Protein AF-A0A5R8U781-F1 (afdb_monomer)

Solvent-accessible surface area (backbone atoms only — not comparable to full-atom values): 21219 Å² total; per-residue (Å²): 69,71,63,40,79,44,80,33,69,48,58,78,50,66,70,45,52,23,26,48,54,6,36,38,40,26,27,50,57,6,36,41,34,48,33,36,24,29,43,50,6,36,37,39,25,32,50,51,6,38,38,35,45,32,40,25,31,45,53,6,38,42,40,27,31,45,54,5,39,38,32,41,36,36,28,31,47,51,4,36,43,35,33,37,61,49,6,36,39,34,58,28,38,39,37,80,49,19,16,43,34,39,37,23,60,17,38,37,32,30,37,39,96,90,39,72,25,39,22,51,95,29,35,29,33,42,44,69,19,22,64,63,2,28,43,35,28,40,64,78,18,33,38,24,42,31,39,20,30,48,55,4,34,43,36,28,33,60,60,11,35,39,33,57,43,36,38,28,28,51,54,19,40,65,45,36,65,31,32,34,34,61,21,38,40,35,36,44,50,20,56,70,39,62,40,65,28,31,42,33,40,64,10,34,40,38,30,36,23,31,34,35,37,39,26,43,38,37,32,26,76,56,17,37,39,33,28,77,46,10,33,41,34,33,40,48,16,45,34,44,37,38,35,39,22,23,46,72,12,40,43,34,31,28,76,48,7,33,40,35,34,26,40,32,40,50,102,77,34,25,16,30,38,36,29,24,48,76,5,35,39,37,32,54,45,66,24,33,37,20,46,38,37,24,50,57,5,34,44,33,57,44,69,52,76,51,60,102,86,49,84,52,88,48,64,44,44,41,37,24,44,23,37,38,48,29,30,37,41,33,36,42,30,35,69,50,78,62,45,42,24,35,40,38,28,64,30,50,25,40,45,48,36,36,39,42,75,46,61,74,70,57,56,43,96,55,74,69,73,68,35,67,41,38,41,37,58,41,74,71,51,44,76,42,48,56,91,61,48,43,77,38,51,68,40,50,26,35,80,43,78,55,94,57,33,32,24,44,32,46,62,76,92,60,82,84,77,89,76,88,80,87,84,80,93,74,97,72,86,71,80,74,78,82,82,80,57,26,74,67,44,46,50,53,53,54,60,74,63,50,60,70,65,60,67,51,52,58,62,56,68,74,68,126

Radius of gyration: 34.32 Å; Cα contacts (8 Å, |Δi|>4): 1499; chains: 1; bounding box: 73×47×116 Å

Structure (mmCIF, N/CA/C/O backbone):
data_AF-A0A5R8U781-F1
#
_entry.id   AF-A0A5R8U781-F1
#
loop_
_atom_site.group_PDB
_atom_site.id
_atom_site.type_symbol
_atom_site.label_atom_id
_atom_site.label_alt_id
_atom_site.label_comp_id
_atom_site.label_asym_id
_atom_site.label_entity_id
_atom_site.label_seq_id
_atom_site.pdbx_PDB_ins_code
_atom_site.Cartn_x
_atom_site.Cartn_y
_atom_site.Cartn_z
_atom_site.occupancy
_atom_site.B_iso_or_equiv
_atom_site.auth_seq_id
_atom_site.auth_comp_id
_atom_site.auth_asym_id
_atom_site.auth_atom_id
_atom_site.pdbx_PDB_model_num
ATOM 1 N N . ASN A 1 1 ? -14.539 -8.246 42.532 1.00 56.56 1 ASN A N 1
ATOM 2 C CA . ASN A 1 1 ? -14.656 -9.725 42.551 1.00 56.56 1 ASN A CA 1
ATOM 3 C C . ASN A 1 1 ? -13.444 -10.363 41.893 1.00 56.56 1 ASN A C 1
ATOM 5 O O . ASN A 1 1 ? -13.159 -10.010 40.758 1.00 56.56 1 ASN A O 1
ATOM 9 N N . THR A 1 2 ? -12.728 -11.250 42.593 1.00 69.56 2 THR A N 1
ATOM 10 C CA . THR A 1 2 ? -11.681 -12.120 42.020 1.00 69.56 2 THR A CA 1
ATOM 11 C C . THR A 1 2 ? -12.253 -13.526 41.838 1.00 69.56 2 THR A C 1
ATOM 13 O O . THR A 1 2 ? -12.694 -14.118 42.822 1.00 69.56 2 THR A O 1
ATOM 16 N N . GLY A 1 3 ? -12.292 -14.041 40.609 1.00 78.06 3 GLY A N 1
ATOM 17 C CA . GLY A 1 3 ? -12.752 -15.409 40.306 1.00 78.06 3 GLY A CA 1
ATOM 18 C C . GLY A 1 3 ? -14.263 -15.687 40.422 1.00 78.06 3 GLY A C 1
ATOM 19 O O . GLY A 1 3 ? -14.665 -16.844 40.335 1.00 78.06 3 GLY A O 1
ATOM 20 N N . GLY A 1 4 ? -15.101 -14.675 40.671 1.00 91.25 4 GLY A N 1
ATOM 21 C CA . GLY A 1 4 ? -16.555 -14.836 40.828 1.00 91.25 4 GLY A CA 1
ATOM 22 C C . GLY A 1 4 ? -17.338 -14.469 39.567 1.00 91.25 4 GLY A C 1
ATOM 23 O O . GLY A 1 4 ? -16.963 -13.520 38.883 1.00 91.25 4 GLY A O 1
ATOM 24 N N . ILE A 1 5 ? -18.448 -15.168 39.310 1.00 94.75 5 ILE A N 1
ATOM 25 C CA . ILE A 1 5 ? -19.367 -14.907 38.189 1.00 94.75 5 ILE A CA 1
ATOM 26 C C . ILE A 1 5 ? -20.673 -14.304 38.726 1.00 94.75 5 ILE A C 1
ATOM 28 O O . ILE A 1 5 ? -21.284 -14.868 39.636 1.00 94.75 5 ILE A O 1
ATOM 32 N N . GLN A 1 6 ? -21.120 -13.183 38.157 1.00 94.44 6 GLN A N 1
ATOM 33 C CA . GLN A 1 6 ? -22.419 -12.564 38.433 1.00 94.44 6 GLN A CA 1
ATOM 34 C C . GLN A 1 6 ? -23.303 -12.615 37.183 1.00 94.44 6 GLN A C 1
ATOM 36 O O . GLN A 1 6 ? -22.960 -12.012 36.174 1.00 94.44 6 GLN A O 1
ATOM 41 N N . ASN A 1 7 ? -24.460 -13.275 37.264 1.00 95.81 7 ASN A N 1
ATOM 42 C CA . ASN A 1 7 ? -25.448 -13.310 36.180 1.00 95.81 7 ASN A CA 1
ATOM 43 C C . ASN A 1 7 ? -26.639 -12.408 36.527 1.00 95.81 7 ASN A C 1
ATOM 45 O O . ASN A 1 7 ? -27.209 -12.539 37.612 1.00 95.81 7 ASN A O 1
ATOM 49 N N . ILE A 1 8 ? -27.035 -11.524 35.612 1.00 94.38 8 ILE A N 1
ATOM 50 C CA . ILE A 1 8 ? -28.136 -10.570 35.797 1.00 94.38 8 ILE A CA 1
ATOM 51 C C . ILE A 1 8 ? -29.182 -10.849 34.718 1.00 94.38 8 ILE A C 1
ATOM 53 O O . ILE A 1 8 ? -28.987 -10.489 33.563 1.00 94.38 8 ILE A O 1
ATOM 57 N N . SER A 1 9 ? -30.282 -11.506 35.091 1.00 90.94 9 SER A N 1
ATOM 58 C CA . SER A 1 9 ? -31.395 -11.863 34.197 1.00 90.94 9 SER A CA 1
ATOM 59 C C . SER A 1 9 ? -32.688 -11.244 34.727 1.00 90.94 9 SER A C 1
ATOM 61 O O . SER A 1 9 ? -33.380 -11.816 35.565 1.00 90.94 9 SER A O 1
ATOM 63 N N . GLY A 1 10 ? -32.975 -10.019 34.281 1.00 78.62 10 GLY A N 1
ATOM 64 C CA . GLY A 1 10 ? -33.981 -9.165 34.910 1.00 78.62 10 GLY A CA 1
ATOM 65 C C . GLY A 1 10 ? -33.460 -8.509 36.196 1.00 78.62 10 GLY A C 1
ATOM 66 O O . GLY A 1 10 ? -32.849 -9.152 37.047 1.00 78.62 10 GLY A O 1
ATOM 67 N N . GLY A 1 11 ? -33.692 -7.205 36.343 1.00 90.31 11 GLY A N 1
ATOM 68 C CA . GLY A 1 11 ? -33.218 -6.419 37.489 1.00 90.31 11 GLY A CA 1
ATOM 69 C C . GLY A 1 11 ? -31.986 -5.569 37.175 1.00 90.31 11 GLY A C 1
ATOM 70 O O . GLY A 1 11 ? -31.524 -5.524 36.038 1.00 90.31 11 GLY A O 1
ATOM 71 N N . SER A 1 12 ? -31.485 -4.858 38.188 1.00 95.31 12 SER A N 1
ATOM 72 C CA . SER A 1 12 ? -30.410 -3.871 38.041 1.00 95.31 12 SER A CA 1
ATOM 73 C C . SER A 1 12 ? -29.312 -4.082 39.077 1.00 95.31 12 SER A C 1
ATOM 75 O O . SER A 1 12 ? -29.607 -4.336 40.245 1.00 95.31 12 SER A O 1
ATOM 77 N N . VAL A 1 13 ? -28.059 -3.902 38.669 1.00 96.12 13 VAL A N 1
ATOM 78 C CA . VAL A 1 13 ? -26.897 -3.810 39.564 1.00 96.12 13 VAL A CA 1
ATOM 79 C C . VAL A 1 13 ? -26.151 -2.501 39.325 1.00 96.12 13 VAL A C 1
ATOM 81 O O . VAL A 1 13 ? -26.152 -1.981 38.209 1.00 96.12 13 VAL A O 1
ATOM 84 N N . THR A 1 14 ? -25.513 -1.964 40.363 1.00 96.75 14 THR A N 1
ATOM 85 C CA . THR A 1 14 ? -24.683 -0.756 40.264 1.00 96.75 14 THR A CA 1
ATOM 86 C C . THR A 1 14 ? -23.312 -0.990 40.892 1.00 96.75 14 THR A C 1
ATOM 88 O O . THR A 1 14 ? -23.145 -1.905 41.702 1.00 96.75 14 THR A O 1
ATOM 91 N N . ASP A 1 15 ? -22.326 -0.185 40.492 1.00 95.81 15 ASP A N 1
ATOM 92 C CA . ASP A 1 15 ? -21.020 -0.050 41.157 1.00 95.81 15 ASP A CA 1
ATOM 93 C C . ASP A 1 15 ? -20.240 -1.372 41.267 1.00 95.81 15 ASP A C 1
ATOM 95 O O . ASP A 1 15 ? -19.582 -1.685 42.264 1.00 95.81 15 ASP A O 1
ATOM 99 N N . THR A 1 16 ? -20.328 -2.191 40.217 1.00 96.38 16 THR A N 1
ATOM 100 C CA . THR A 1 16 ? -19.642 -3.484 40.174 1.00 96.38 16 THR A CA 1
ATOM 101 C C . THR A 1 16 ? -18.176 -3.304 39.796 1.00 96.38 16 THR A C 1
ATOM 103 O O . THR A 1 16 ? -17.861 -2.710 38.773 1.00 96.38 16 THR A O 1
ATOM 106 N N . THR A 1 17 ? -17.263 -3.874 40.588 1.00 97.44 17 THR A N 1
ATOM 107 C CA . THR A 1 17 ? -15.830 -3.940 40.251 1.00 97.44 17 THR A CA 1
ATOM 108 C C . THR A 1 17 ? -15.414 -5.368 39.887 1.00 97.44 17 THR A C 1
ATOM 110 O O . THR A 1 17 ? -15.454 -6.283 40.726 1.00 97.44 17 THR A O 1
ATOM 113 N N . LEU A 1 18 ? -14.965 -5.558 38.648 1.00 97.62 18 LEU A N 1
ATOM 114 C CA . LEU A 1 18 ? -14.479 -6.823 38.098 1.00 97.62 18 LEU A CA 1
ATOM 115 C C . LEU A 1 18 ? -12.949 -6.816 38.102 1.00 97.62 18 LEU A C 1
ATOM 117 O O . LEU A 1 18 ? -1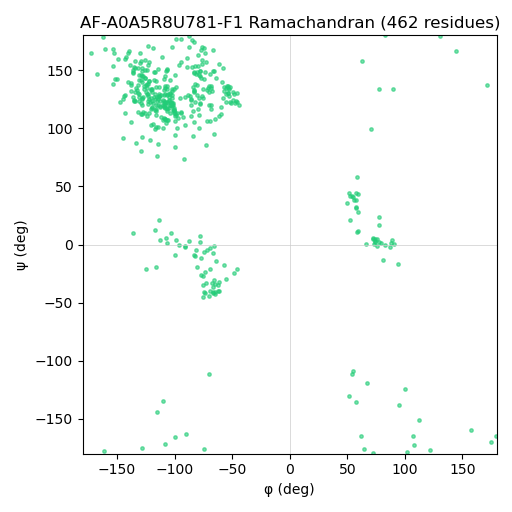2.333 -6.005 37.425 1.00 97.62 18 LEU A O 1
ATOM 121 N N . ASN A 1 19 ? -12.338 -7.701 38.892 1.00 96.38 19 ASN A N 1
ATOM 122 C CA . ASN A 1 19 ? -10.883 -7.894 38.942 1.00 96.38 19 ASN A CA 1
ATOM 123 C C . ASN A 1 19 ? -10.536 -9.236 38.284 1.00 96.38 19 ASN A C 1
ATOM 125 O O . ASN A 1 19 ? -11.423 -9.899 37.757 1.00 96.38 19 ASN A O 1
ATOM 129 N N . ALA A 1 20 ? -9.279 -9.671 38.375 1.00 96.00 20 ALA A N 1
ATOM 130 C CA . ALA A 1 20 ? -8.808 -10.934 37.811 1.00 96.00 20 ALA A CA 1
ATOM 131 C C . ALA A 1 20 ? -9.763 -12.124 38.060 1.00 96.00 20 ALA A C 1
ATOM 133 O O . ALA A 1 20 ? -10.068 -12.481 39.204 1.00 96.00 20 ALA A O 1
ATOM 134 N N . GLY A 1 21 ? -10.247 -12.724 36.969 1.00 93.94 21 GLY A N 1
ATOM 135 C CA . GLY A 1 21 ? -11.190 -13.847 36.955 1.00 93.94 21 GLY A CA 1
ATOM 136 C C . GLY A 1 21 ? -12.634 -13.489 37.326 1.00 93.94 21 GLY A C 1
ATOM 137 O O . GLY A 1 21 ? -13.475 -14.377 37.415 1.00 93.94 21 GLY A O 1
ATOM 138 N N . GLY A 1 22 ? -12.927 -12.222 37.614 1.00 97.56 22 GLY A N 1
ATOM 139 C CA . GLY A 1 22 ? -14.279 -11.735 37.845 1.00 97.56 22 GLY A CA 1
ATOM 140 C C . GLY A 1 22 ? -15.032 -11.580 36.528 1.00 97.56 22 GLY A C 1
ATOM 141 O O . GLY A 1 22 ? -14.557 -10.892 35.627 1.00 97.56 22 GLY A O 1
ATOM 142 N N . GLU A 1 23 ? -16.219 -12.170 36.443 1.00 97.94 23 GLU A N 1
ATOM 143 C CA . GLU A 1 23 ? -17.084 -12.116 35.265 1.00 97.94 23 GLU A CA 1
ATOM 144 C C . GLU A 1 23 ? -18.466 -11.558 35.628 1.00 97.94 23 GLU A C 1
ATOM 146 O O . GLU A 1 23 ? -19.043 -11.926 36.654 1.00 97.94 23 GLU A O 1
ATOM 151 N N . GLN A 1 24 ? -19.014 -10.686 34.783 1.00 98.25 24 GLN A N 1
ATOM 152 C CA . GLN A 1 24 ? -20.406 -10.248 34.857 1.00 98.25 24 GLN A CA 1
ATOM 153 C C . GLN A 1 24 ? -21.114 -10.528 33.532 1.00 98.25 24 GLN A C 1
ATOM 155 O O . GLN A 1 24 ? -20.723 -9.985 32.504 1.00 98.25 24 GLN A O 1
ATOM 160 N N . ASN A 1 25 ? -22.176 -11.328 33.580 1.00 98.12 25 ASN A N 1
ATOM 161 C CA . ASN A 1 25 ? -23.052 -11.626 32.453 1.00 98.12 25 ASN A CA 1
ATOM 162 C C . ASN A 1 25 ? -24.353 -10.836 32.610 1.00 98.12 25 ASN A C 1
ATOM 164 O O . ASN A 1 25 ? -25.131 -11.067 33.540 1.00 98.12 25 ASN A O 1
ATOM 168 N N . VAL A 1 26 ? -24.576 -9.885 31.708 1.00 98.44 26 VAL A N 1
ATOM 169 C CA . VAL A 1 26 ? -25.796 -9.078 31.638 1.00 98.44 26 VAL A CA 1
ATOM 170 C C . VAL A 1 26 ? -26.693 -9.697 30.573 1.00 98.44 26 VAL A C 1
ATOM 172 O O . VAL A 1 26 ? -26.464 -9.531 29.376 1.00 98.44 26 VAL A O 1
ATOM 175 N N . GLU A 1 27 ? -27.678 -10.468 31.026 1.00 98.12 27 GLU A N 1
ATOM 176 C CA . GLU A 1 27 ? -28.607 -11.225 30.187 1.00 98.12 27 GLU A CA 1
ATOM 177 C C . GLU A 1 27 ? -29.825 -10.382 29.788 1.00 98.12 27 GLU A C 1
ATOM 179 O O . GLU A 1 27 ? -29.983 -9.235 30.208 1.00 98.12 27 GLU A O 1
ATOM 184 N N . SER A 1 28 ? -30.732 -10.974 29.007 1.00 97.44 28 SER A N 1
ATOM 185 C CA . SER A 1 28 ? -31.991 -10.346 28.596 1.00 97.44 28 SER A CA 1
ATOM 186 C C . SER A 1 28 ? -32.742 -9.701 29.771 1.00 97.44 28 SER A C 1
ATOM 188 O O . SER A 1 28 ? -33.113 -10.369 30.739 1.00 97.44 28 SER A O 1
ATOM 190 N N . GLY A 1 29 ? -33.001 -8.394 29.665 1.00 96.31 29 GLY A N 1
ATOM 191 C CA . GLY A 1 29 ? -33.694 -7.594 30.681 1.00 96.31 29 GLY A CA 1
ATOM 192 C C . GLY A 1 29 ? -32.849 -7.233 31.909 1.00 96.31 29 GLY A C 1
ATOM 193 O O . GLY A 1 29 ? -33.350 -6.558 32.809 1.00 96.31 29 GLY A O 1
ATOM 194 N N . GLY A 1 30 ? -31.595 -7.684 31.976 1.00 98.19 30 GLY A N 1
ATOM 195 C CA . GLY A 1 30 ? -30.630 -7.270 32.986 1.00 98.19 30 GLY A CA 1
ATOM 196 C C . GLY A 1 30 ? -30.052 -5.887 32.693 1.00 98.19 30 GLY A C 1
ATOM 197 O O . GLY A 1 30 ? -29.803 -5.535 31.538 1.00 98.19 30 GLY A O 1
ATOM 198 N N . VAL A 1 31 ? -29.824 -5.113 33.755 1.00 98.38 31 VAL A N 1
ATOM 199 C CA . VAL A 1 31 ? -29.226 -3.775 33.694 1.00 98.38 31 VAL A CA 1
ATOM 200 C C . VAL A 1 31 ? -28.003 -3.699 34.608 1.00 98.38 31 VAL A C 1
ATOM 202 O O . VAL A 1 31 ? -28.079 -4.079 35.777 1.00 98.38 31 VAL A O 1
ATOM 205 N N . ALA A 1 32 ? -26.880 -3.187 34.105 1.00 98.38 32 ALA A N 1
ATOM 206 C CA . ALA A 1 32 ? -25.714 -2.854 34.924 1.00 98.38 32 ALA A CA 1
ATOM 207 C C . ALA A 1 32 ? -25.300 -1.390 34.732 1.00 98.38 32 ALA A C 1
ATOM 209 O O . ALA A 1 32 ? -25.252 -0.895 33.609 1.00 98.38 32 ALA A O 1
ATOM 210 N N . THR A 1 33 ? -24.962 -0.711 35.826 1.00 98.38 33 THR A N 1
ATOM 211 C CA . THR A 1 33 ? -24.537 0.698 35.819 1.00 98.38 33 THR A CA 1
ATOM 212 C C . THR A 1 33 ? -23.230 0.869 36.590 1.00 98.38 33 THR A C 1
ATOM 214 O O . THR A 1 33 ? -23.021 0.184 37.593 1.00 98.38 33 THR A O 1
ATOM 217 N N . SER A 1 34 ? -22.355 1.783 36.163 1.00 98.25 34 SER A N 1
ATOM 218 C CA . SER A 1 34 ? -21.118 2.131 36.888 1.00 98.25 34 SER A CA 1
ATOM 219 C C . SER A 1 34 ? -20.176 0.936 37.086 1.00 98.25 34 SER A C 1
ATOM 221 O O . SER A 1 34 ? -19.664 0.702 38.182 1.00 98.25 34 SER A O 1
ATOM 223 N N . THR A 1 35 ? -19.982 0.119 36.047 1.00 98.56 35 THR A N 1
ATOM 224 C CA . THR A 1 35 ? -19.083 -1.044 36.142 1.00 98.56 35 THR A CA 1
ATOM 225 C C . THR A 1 35 ? -17.633 -0.627 35.910 1.00 98.56 35 THR A C 1
ATOM 227 O O . THR A 1 35 ? -17.329 0.061 34.942 1.00 98.56 35 THR A O 1
ATOM 230 N N . VAL A 1 36 ? -16.717 -1.078 36.766 1.00 98.69 36 VAL A N 1
ATOM 231 C CA . VAL A 1 36 ? -15.267 -0.916 36.592 1.00 98.69 36 VAL A CA 1
ATOM 232 C C . VAL A 1 36 ? -14.651 -2.275 36.286 1.00 98.69 36 VAL A C 1
ATOM 234 O O . VAL A 1 36 ? -14.747 -3.199 37.097 1.00 98.69 36 VAL A O 1
ATOM 237 N N . ILE A 1 37 ? -14.005 -2.398 35.129 1.00 98.69 37 ILE A N 1
ATOM 238 C CA . ILE A 1 37 ? -13.363 -3.630 34.666 1.00 98.69 37 ILE A CA 1
ATOM 239 C C . ILE A 1 37 ? -11.849 -3.450 34.739 1.00 98.69 37 ILE A C 1
ATOM 241 O O . ILE A 1 37 ? -11.268 -2.705 33.959 1.00 98.69 37 ILE A O 1
ATOM 245 N N . ASN A 1 38 ? -11.209 -4.120 35.692 1.00 98.38 38 ASN A N 1
ATOM 246 C CA . ASN A 1 38 ? -9.761 -4.125 35.880 1.00 98.38 38 ASN A CA 1
ATOM 247 C C . ASN A 1 38 ? -9.111 -5.323 35.179 1.00 98.38 38 ASN A C 1
ATOM 249 O O . ASN A 1 38 ? -9.796 -6.194 34.644 1.00 98.38 38 ASN A O 1
ATOM 253 N N . SER A 1 39 ? -7.779 -5.386 35.241 1.00 97.88 39 SER A N 1
ATOM 254 C CA . SER A 1 39 ? -6.976 -6.466 34.664 1.00 97.88 39 SER A CA 1
ATOM 255 C C . SER A 1 39 ? -7.525 -7.863 34.985 1.00 97.88 39 SER A C 1
ATOM 257 O O . SER A 1 39 ? -7.714 -8.226 36.153 1.00 97.88 39 SER A O 1
ATOM 259 N N . GLY A 1 40 ? -7.803 -8.633 33.930 1.00 96.88 40 GLY A N 1
ATOM 260 C CA . GLY A 1 40 ? -8.359 -9.985 33.988 1.00 96.88 40 GLY A CA 1
ATOM 261 C C . GLY A 1 40 ? -9.846 -10.066 34.356 1.00 96.88 40 GLY A C 1
ATOM 262 O O . GLY A 1 40 ? -10.348 -11.172 34.551 1.00 96.88 40 GLY A O 1
ATOM 263 N N . GLY A 1 41 ? -10.536 -8.933 34.498 1.00 98.44 41 GLY A N 1
ATOM 264 C CA . GLY A 1 41 ? -11.987 -8.853 34.651 1.00 98.44 41 GLY A CA 1
ATOM 265 C C . GLY A 1 41 ? -12.702 -8.850 33.299 1.00 98.44 41 GLY A C 1
ATOM 266 O O . GLY A 1 41 ? -12.145 -8.435 32.282 1.00 98.44 41 GLY A O 1
ATOM 267 N N . THR A 1 42 ? -13.948 -9.322 33.268 1.00 98.56 42 THR A N 1
ATOM 268 C CA . THR A 1 42 ? -14.723 -9.444 32.025 1.00 98.56 42 THR A CA 1
ATOM 269 C C . THR A 1 42 ? -16.198 -9.126 32.230 1.00 98.56 42 THR A C 1
ATOM 271 O O . THR A 1 42 ? -16.849 -9.725 33.081 1.00 98.56 42 THR A O 1
ATOM 274 N N . GLN A 1 43 ? -16.756 -8.239 31.409 1.00 98.75 43 GLN A N 1
ATOM 275 C CA . GLN A 1 43 ? -18.201 -8.031 31.319 1.00 98.75 43 GLN A CA 1
ATOM 276 C C . GLN A 1 43 ? -18.712 -8.513 29.960 1.00 98.75 43 GLN A C 1
ATOM 278 O O . GLN A 1 43 ? -18.188 -8.117 28.923 1.00 98.75 43 GLN A O 1
ATOM 283 N N . LYS A 1 44 ? -19.741 -9.355 29.968 1.00 98.75 44 LYS A N 1
ATOM 284 C CA . LYS A 1 44 ? -20.432 -9.870 28.785 1.00 98.75 44 LYS A CA 1
ATOM 285 C C . LYS A 1 44 ? -21.844 -9.308 28.755 1.00 98.75 44 LYS A C 1
ATOM 287 O O . LYS A 1 44 ? -22.601 -9.480 29.710 1.00 98.75 44 LYS A O 1
ATOM 292 N N . VAL A 1 45 ? -22.198 -8.642 27.665 1.00 98.75 45 VAL A N 1
ATOM 293 C CA . VAL A 1 45 ? -23.523 -8.059 27.451 1.00 98.75 45 VAL A CA 1
ATOM 294 C C . VAL A 1 45 ? -24.214 -8.869 26.368 1.00 98.75 45 VAL A C 1
ATOM 296 O O . VAL A 1 45 ? -23.913 -8.733 25.183 1.00 98.75 45 VAL A O 1
ATOM 299 N N . ASN A 1 46 ? -25.091 -9.770 26.801 1.00 98.50 46 ASN A N 1
ATOM 300 C CA . ASN A 1 46 ? -25.795 -10.703 25.932 1.00 98.50 46 ASN A CA 1
ATOM 301 C C . ASN A 1 46 ? -27.035 -10.045 25.308 1.00 98.50 46 ASN A C 1
ATOM 303 O O . ASN A 1 46 ? -27.409 -8.917 25.637 1.00 98.50 46 ASN A O 1
ATOM 307 N N . SER A 1 47 ? -27.694 -10.773 24.405 1.00 98.19 47 SER A N 1
ATOM 308 C CA . SER A 1 47 ? -28.906 -10.313 23.721 1.00 98.19 47 SER A CA 1
ATOM 309 C C . SER A 1 47 ? -29.964 -9.805 24.707 1.00 98.19 47 SER A C 1
ATOM 311 O O . SER A 1 47 ? -30.439 -10.550 25.564 1.00 98.19 47 SER A O 1
ATOM 313 N N . GLY A 1 48 ? -30.368 -8.542 24.551 1.00 97.38 48 GLY A N 1
ATOM 314 C CA . GLY A 1 48 ? -31.361 -7.882 25.402 1.00 97.38 48 GLY A CA 1
ATOM 315 C C . GLY A 1 48 ? -30.832 -7.375 26.750 1.00 97.38 48 GLY A C 1
ATOM 316 O O . GLY A 1 48 ? -31.624 -6.844 27.531 1.00 97.38 48 GLY A O 1
ATOM 317 N N . GLY A 1 49 ? -29.540 -7.539 27.043 1.00 98.56 49 GLY A N 1
ATOM 318 C CA . GLY A 1 49 ? -28.872 -6.916 28.185 1.00 98.56 49 GLY A CA 1
ATOM 319 C C . GLY A 1 49 ? -28.539 -5.446 27.919 1.00 98.56 49 GLY A C 1
ATOM 320 O O . GLY A 1 49 ? -28.296 -5.051 26.773 1.00 98.56 49 GLY A O 1
ATOM 321 N N . SER A 1 50 ? -28.530 -4.634 28.980 1.00 98.44 50 SER A N 1
ATOM 322 C CA . SER A 1 50 ? -28.235 -3.199 28.908 1.00 98.44 50 SER A CA 1
ATOM 323 C C . SER A 1 50 ? -27.191 -2.792 29.944 1.00 98.44 50 SER A C 1
ATOM 325 O O . SER A 1 50 ? -27.354 -3.054 31.133 1.00 98.44 50 SER A O 1
ATOM 327 N N . VAL A 1 51 ? -26.144 -2.087 29.523 1.00 98.81 51 VAL A N 1
ATOM 328 C CA . VAL A 1 51 ? -25.114 -1.558 30.429 1.00 98.81 51 VAL A CA 1
ATOM 329 C C . VAL A 1 51 ? -24.900 -0.071 30.193 1.00 98.81 51 VAL A C 1
ATOM 331 O O . VAL A 1 51 ? -24.877 0.374 29.052 1.00 98.81 51 VAL A O 1
ATOM 334 N N . THR A 1 52 ? -24.714 0.708 31.257 1.00 98.75 52 THR A N 1
ATOM 335 C CA . THR A 1 52 ? -24.310 2.116 31.148 1.00 98.75 52 THR A CA 1
ATOM 336 C C . THR A 1 52 ? -23.143 2.455 32.070 1.00 98.75 52 THR A C 1
ATOM 338 O O . THR A 1 52 ? -22.971 1.841 33.122 1.00 98.75 52 THR A O 1
ATOM 341 N N . ASP A 1 53 ? -22.348 3.450 31.674 1.00 98.69 53 ASP A N 1
ATOM 342 C CA . ASP A 1 53 ? -21.278 4.046 32.482 1.00 98.69 53 ASP A CA 1
ATOM 343 C C . ASP A 1 53 ? -20.226 3.004 32.902 1.00 98.69 53 ASP A C 1
ATOM 345 O O . ASP A 1 53 ? -20.002 2.745 34.081 1.00 98.69 53 ASP A O 1
ATOM 349 N N . THR A 1 54 ? -19.608 2.339 31.923 1.00 98.88 54 THR A N 1
ATOM 350 C CA . THR A 1 54 ? -18.540 1.359 32.188 1.00 98.88 54 THR A CA 1
ATOM 351 C C . THR A 1 54 ? -17.164 1.975 31.986 1.00 98.88 54 THR A C 1
ATOM 353 O O . THR A 1 54 ? -16.928 2.609 30.963 1.00 98.88 54 THR A O 1
ATOM 356 N N . THR A 1 55 ? -16.233 1.725 32.906 1.00 98.88 55 THR A N 1
ATOM 357 C CA . THR A 1 55 ? -14.809 2.052 32.748 1.00 98.88 55 THR A CA 1
ATOM 358 C C . THR A 1 55 ? -14.008 0.771 32.560 1.00 98.88 55 THR A C 1
ATOM 360 O O . THR A 1 55 ? -14.021 -0.104 33.429 1.00 98.88 55 THR A O 1
ATOM 363 N N . ILE A 1 56 ? -13.295 0.667 31.440 1.00 98.88 56 ILE A N 1
ATOM 364 C CA . ILE A 1 56 ? -12.446 -0.476 31.100 1.00 98.88 56 ILE A CA 1
ATOM 365 C C . ILE A 1 56 ? -10.987 -0.064 31.280 1.00 98.88 56 ILE A C 1
ATOM 367 O O . ILE A 1 56 ? -10.457 0.710 30.485 1.00 98.88 56 ILE A O 1
ATOM 371 N N . ASN A 1 57 ? -10.362 -0.581 32.335 1.00 98.69 57 ASN A N 1
ATOM 372 C CA . ASN A 1 57 ? -8.960 -0.346 32.655 1.00 98.69 57 ASN A CA 1
ATOM 373 C C . ASN A 1 57 ? -8.045 -1.357 31.951 1.00 98.69 57 ASN A C 1
ATOM 375 O O . ASN A 1 57 ? -8.504 -2.367 31.414 1.00 98.69 57 ASN A O 1
ATOM 379 N N . SER A 1 58 ? -6.735 -1.109 32.016 1.00 98.31 58 SER A N 1
ATOM 380 C CA . SER A 1 58 ? -5.701 -1.970 31.432 1.00 98.31 58 SER A CA 1
ATOM 381 C C . SER A 1 58 ? -5.903 -3.460 31.751 1.00 98.31 58 SER A C 1
ATOM 383 O O . SER A 1 58 ? -5.989 -3.866 32.917 1.00 98.31 58 SER A O 1
ATOM 385 N N . GLY A 1 59 ? -5.994 -4.278 30.698 1.00 97.75 59 GLY A N 1
ATOM 386 C CA . GLY A 1 59 ? -6.211 -5.725 30.760 1.00 97.75 59 GLY A CA 1
ATOM 387 C C . GLY A 1 59 ? -7.643 -6.165 31.094 1.00 97.75 59 GLY A C 1
ATOM 388 O O . GLY A 1 59 ? -7.861 -7.357 31.315 1.00 97.75 59 GLY A O 1
ATOM 389 N N . GLY A 1 60 ? -8.597 -5.239 31.199 1.00 98.62 60 GLY A N 1
ATOM 390 C CA . GLY A 1 60 ? -10.027 -5.525 31.321 1.00 98.62 60 GLY A CA 1
ATOM 391 C C . GLY A 1 60 ? -10.712 -5.624 29.954 1.00 98.62 60 GLY A C 1
ATOM 392 O O . GLY A 1 60 ? -10.271 -5.002 28.987 1.00 98.62 60 GLY A O 1
ATOM 393 N N . GLY A 1 61 ? -11.807 -6.388 29.880 1.00 98.62 61 GLY A N 1
ATOM 394 C CA . GLY A 1 61 ? -12.581 -6.560 28.645 1.00 98.62 61 GLY A CA 1
ATOM 395 C C . GLY A 1 61 ? -14.093 -6.402 28.824 1.00 98.62 61 GLY A C 1
ATOM 396 O O . GLY A 1 61 ? -14.681 -7.015 29.719 1.00 98.62 61 GLY A O 1
ATOM 397 N N . GLN A 1 62 ? -14.728 -5.626 27.943 1.00 98.88 62 GLN A N 1
ATOM 398 C CA . GLN A 1 62 ? -16.183 -5.612 27.742 1.00 98.88 62 GLN A CA 1
ATOM 399 C C . GLN A 1 62 ? -16.505 -6.247 26.384 1.00 98.88 62 GLN A C 1
ATOM 401 O O . GLN A 1 62 ? -15.950 -5.835 25.369 1.00 98.88 62 GLN A O 1
ATOM 406 N N . TYR A 1 63 ? -17.412 -7.221 26.365 1.00 98.81 63 TYR A N 1
ATOM 407 C CA . TYR A 1 63 ? -17.840 -7.947 25.169 1.00 98.81 63 TYR A CA 1
ATOM 408 C C . TYR A 1 63 ? -19.335 -7.736 24.959 1.00 98.81 63 TYR A C 1
ATOM 410 O O . TYR A 1 63 ? -20.146 -8.123 25.805 1.00 98.81 63 TYR A O 1
ATOM 418 N N . VAL A 1 64 ? -19.698 -7.114 23.844 1.00 98.88 64 VAL A N 1
ATOM 419 C CA . VAL A 1 64 ? -21.079 -6.798 23.481 1.00 98.88 64 VAL A CA 1
ATOM 420 C C . VAL A 1 64 ? -21.499 -7.713 22.344 1.00 98.88 64 VAL A C 1
ATOM 422 O O . VAL A 1 64 ? -21.045 -7.563 21.210 1.00 98.88 64 VAL A O 1
ATOM 425 N N . TYR A 1 65 ? -22.361 -8.673 22.660 1.00 98.62 65 TYR A N 1
ATOM 426 C CA . TYR A 1 65 ? -22.862 -9.643 21.694 1.00 98.62 65 TYR A CA 1
ATOM 427 C C . TYR A 1 65 ? -24.061 -9.091 20.918 1.00 98.62 65 TYR A C 1
ATOM 429 O O . TYR A 1 65 ? -24.567 -8.000 21.194 1.00 98.62 65 TYR A O 1
ATOM 437 N N . VAL A 1 66 ? -24.542 -9.871 19.947 1.00 98.38 66 VAL A N 1
ATOM 438 C CA . VAL A 1 66 ? -25.725 -9.544 19.142 1.00 98.38 66 VAL A CA 1
ATOM 439 C C . VAL A 1 66 ? -26.906 -9.108 20.019 1.00 98.38 66 VAL A C 1
ATOM 441 O O . VAL A 1 66 ? -27.267 -9.788 20.981 1.00 98.38 66 VAL A O 1
ATOM 444 N N . ASN A 1 67 ? -27.511 -7.964 19.688 1.00 98.06 67 ASN A N 1
ATOM 445 C CA . ASN A 1 67 ? -28.598 -7.316 20.432 1.00 98.06 67 ASN A CA 1
ATOM 446 C C . ASN A 1 67 ? -28.277 -6.940 21.897 1.00 98.06 67 ASN A C 1
ATOM 448 O O . ASN A 1 67 ? -29.196 -6.611 22.653 1.00 98.06 67 ASN A O 1
ATOM 452 N N . GLY A 1 68 ? -27.014 -7.003 22.323 1.00 98.62 68 GLY A N 1
ATOM 453 C CA . GLY A 1 68 ? -26.537 -6.394 23.563 1.00 98.62 68 GLY A CA 1
ATOM 454 C C . GLY A 1 68 ? -26.344 -4.889 23.380 1.00 98.62 68 GLY A C 1
ATOM 455 O O . GLY A 1 68 ? -25.977 -4.434 22.295 1.00 98.62 68 GLY A O 1
ATOM 456 N N . ASN A 1 69 ? -26.614 -4.108 24.429 1.00 98.62 69 ASN A N 1
ATOM 457 C CA . ASN A 1 69 ? -26.573 -2.647 24.360 1.00 98.62 69 ASN A CA 1
ATOM 458 C C . ASN A 1 69 ? -25.698 -2.074 25.472 1.00 98.62 69 ASN A C 1
ATOM 460 O O . ASN A 1 69 ? -25.942 -2.333 26.651 1.00 98.62 69 ASN A O 1
ATOM 464 N N . VAL A 1 70 ? -24.717 -1.252 25.104 1.00 98.88 70 VAL A N 1
ATOM 465 C CA . VAL A 1 70 ? -23.908 -0.491 26.060 1.00 98.88 70 VAL A CA 1
ATOM 466 C C . VAL A 1 70 ? -23.917 0.999 25.736 1.00 98.88 70 VAL A C 1
ATOM 468 O O . VAL A 1 70 ? -23.921 1.407 24.572 1.00 98.88 70 VAL A O 1
ATOM 471 N N . THR A 1 71 ? -23.920 1.837 26.768 1.00 98.81 71 THR A N 1
ATOM 472 C CA . THR A 1 71 ? -23.823 3.293 26.629 1.00 98.81 71 THR A CA 1
ATOM 473 C C . THR A 1 71 ? -22.766 3.864 27.566 1.00 98.81 71 THR A C 1
ATOM 475 O O . THR A 1 71 ? -22.610 3.383 28.686 1.00 98.81 71 THR A O 1
ATOM 478 N N . LYS A 1 72 ? -22.068 4.925 27.150 1.00 98.81 72 LYS A N 1
ATOM 479 C CA . LYS A 1 72 ? -21.074 5.628 27.987 1.00 98.81 72 LYS A CA 1
ATOM 480 C C . LYS A 1 72 ? -19.946 4.718 28.486 1.00 98.81 72 LYS A C 1
ATOM 482 O O . LYS A 1 72 ? -19.568 4.746 29.658 1.00 98.81 72 LYS A O 1
ATOM 487 N N . THR A 1 73 ? -19.415 3.889 27.596 1.00 98.88 73 THR A N 1
ATOM 488 C CA . THR A 1 73 ? -18.206 3.111 27.882 1.00 98.88 73 THR A CA 1
ATOM 489 C C . THR A 1 73 ? -16.977 4.007 27.731 1.00 98.88 73 THR A C 1
ATOM 491 O O . THR A 1 73 ? -16.778 4.605 26.679 1.00 98.88 73 THR A O 1
ATOM 494 N N . THR A 1 74 ? -16.135 4.078 28.758 1.00 98.88 74 THR A N 1
ATOM 495 C CA . THR A 1 74 ? -14.813 4.714 28.717 1.00 98.88 74 THR A CA 1
ATOM 496 C C . THR A 1 74 ? -13.742 3.633 28.661 1.00 98.88 74 THR A C 1
ATOM 498 O O . THR A 1 74 ? -13.639 2.809 29.569 1.00 98.88 74 THR A O 1
ATOM 501 N N . ILE A 1 75 ? -12.937 3.647 27.604 1.00 98.88 75 ILE A N 1
ATOM 502 C CA . ILE A 1 75 ? -11.821 2.724 27.398 1.00 98.88 75 ILE A CA 1
ATOM 503 C C . ILE A 1 75 ? -10.541 3.484 27.735 1.00 98.88 75 ILE A C 1
ATOM 505 O O . ILE A 1 75 ? -10.288 4.548 27.165 1.00 98.88 75 ILE A O 1
ATOM 509 N N . THR A 1 76 ? -9.761 2.994 28.694 1.00 98.31 76 THR A N 1
ATOM 510 C CA . THR A 1 76 ? -8.443 3.562 29.013 1.00 98.31 76 THR A CA 1
ATOM 511 C C . THR A 1 76 ? -7.334 2.756 28.345 1.00 98.31 76 THR A C 1
ATOM 513 O O . THR A 1 76 ? -7.592 1.706 27.759 1.00 98.31 76 THR A O 1
ATOM 516 N N . ASP A 1 77 ? -6.093 3.208 28.509 1.00 97.75 77 ASP A N 1
ATOM 517 C CA . ASP A 1 77 ? -4.904 2.512 28.022 1.00 97.75 77 ASP A CA 1
ATOM 518 C C . ASP A 1 77 ? -4.881 1.017 28.401 1.00 97.75 77 ASP A C 1
ATOM 520 O O . ASP A 1 77 ? -5.038 0.647 29.573 1.00 97.75 77 ASP A O 1
ATOM 524 N N . GLY A 1 78 ? -4.757 0.160 27.384 1.00 97.31 78 GLY A N 1
ATOM 525 C CA . GLY A 1 78 ? -4.769 -1.300 27.484 1.00 97.31 78 GLY A CA 1
ATOM 526 C C . GLY A 1 78 ? -6.127 -1.944 27.794 1.00 97.31 78 GLY A C 1
ATOM 527 O O . GLY A 1 78 ? -6.175 -3.152 28.037 1.00 97.31 78 GLY A O 1
ATOM 528 N N . GLY A 1 79 ? -7.216 -1.174 27.860 1.00 98.69 79 GLY A N 1
ATOM 529 C CA . GLY A 1 79 ? -8.581 -1.692 27.974 1.00 98.69 79 GLY A CA 1
ATOM 530 C C . GLY A 1 79 ? -9.150 -2.087 26.609 1.00 98.69 79 GLY A C 1
ATOM 531 O O . GLY A 1 79 ? -8.820 -1.470 25.596 1.00 98.69 79 GLY A O 1
ATOM 532 N N . ILE A 1 80 ? -10.023 -3.101 26.577 1.00 98.75 80 ILE A N 1
ATOM 533 C CA . ILE A 1 80 ? -10.609 -3.616 25.330 1.00 98.75 80 ILE A CA 1
ATOM 534 C C . ILE A 1 80 ? -12.137 -3.548 25.374 1.00 98.75 80 ILE A C 1
ATOM 536 O O . ILE A 1 80 ? -12.776 -4.129 26.255 1.00 98.75 80 ILE A O 1
ATOM 540 N N . LEU A 1 81 ? -12.721 -2.896 24.369 1.00 98.88 81 LEU A N 1
ATOM 541 C CA . LEU A 1 81 ? -14.130 -3.036 24.014 1.00 98.88 81 LEU A CA 1
ATOM 542 C C . LEU A 1 81 ? -14.252 -3.891 22.750 1.00 98.88 81 LEU A C 1
ATOM 544 O O . LEU A 1 81 ? -13.804 -3.483 21.681 1.00 98.88 81 LEU A O 1
ATOM 548 N N . GLN A 1 82 ? -14.912 -5.040 22.853 1.00 98.88 82 GLN A N 1
ATOM 549 C CA . GLN A 1 82 ? -15.303 -5.841 21.699 1.00 98.88 82 GLN A CA 1
ATOM 550 C C . GLN A 1 82 ? -16.805 -5.701 21.441 1.00 98.88 82 GLN A C 1
ATOM 552 O O . GLN A 1 82 ? -17.616 -5.931 22.338 1.00 98.88 82 GLN A O 1
ATOM 557 N N . VAL A 1 83 ? -17.174 -5.352 20.209 1.00 98.88 83 VAL A N 1
ATOM 558 C CA . VAL A 1 83 ? -18.572 -5.276 19.765 1.00 98.88 83 VAL A CA 1
ATOM 559 C C . VAL A 1 83 ? -18.750 -6.174 18.552 1.00 98.88 83 VAL A C 1
ATOM 561 O O . VAL A 1 83 ? -18.230 -5.886 17.470 1.00 98.88 83 VAL A O 1
ATOM 564 N N . ASP A 1 84 ? -19.489 -7.261 18.743 1.00 98.19 84 ASP A N 1
ATOM 565 C CA . ASP A 1 84 ? -19.764 -8.240 17.700 1.00 98.19 84 ASP A CA 1
ATOM 566 C C . ASP A 1 84 ? -20.831 -7.725 16.718 1.00 98.19 84 ASP A C 1
ATOM 568 O O . ASP A 1 84 ? -21.503 -6.714 16.943 1.00 98.19 84 ASP A O 1
ATOM 572 N N . ALA A 1 85 ? -21.012 -8.441 15.605 1.00 97.69 85 ALA A N 1
ATOM 573 C CA . ALA A 1 85 ? -22.043 -8.111 14.624 1.00 97.69 85 ALA A CA 1
ATOM 574 C C . ALA A 1 85 ? -23.437 -8.041 15.283 1.00 97.69 85 ALA A C 1
ATOM 576 O O . ALA A 1 85 ? -23.852 -8.955 15.999 1.00 97.69 85 ALA A O 1
ATOM 577 N N . GLY A 1 86 ? -24.164 -6.947 15.038 1.00 97.06 86 GLY A N 1
ATOM 578 C CA . GLY A 1 86 ? -25.468 -6.682 15.650 1.00 97.06 86 GLY A CA 1
ATOM 579 C C . GLY A 1 86 ? -25.436 -6.270 17.129 1.00 97.06 86 GLY A C 1
ATOM 580 O O . GLY A 1 86 ? -26.504 -6.078 17.710 1.00 97.06 86 GLY A O 1
ATOM 581 N N . GLY A 1 87 ? -24.263 -6.141 17.754 1.00 98.69 87 GLY A N 1
ATOM 582 C CA . GLY A 1 87 ? -24.106 -5.467 19.046 1.00 98.69 87 GLY A CA 1
ATOM 583 C C . GLY A 1 87 ? -24.170 -3.942 18.900 1.00 98.69 87 GLY A C 1
ATOM 584 O O . GLY A 1 87 ? -23.897 -3.402 17.823 1.00 98.69 87 GLY A O 1
ATOM 585 N N . SER A 1 88 ? -24.539 -3.244 19.979 1.00 98.75 88 SER A N 1
ATOM 586 C CA . SER A 1 88 ? -24.676 -1.783 19.998 1.00 98.75 88 SER A CA 1
ATOM 587 C C . SER A 1 88 ? -23.882 -1.147 21.135 1.00 98.75 88 SER A C 1
ATOM 589 O O . SER A 1 88 ? -24.060 -1.499 22.303 1.00 98.75 88 SER A O 1
ATOM 591 N N . ALA A 1 89 ? -23.040 -0.173 20.800 1.00 98.88 89 ALA A N 1
ATOM 592 C CA . ALA A 1 89 ? -22.302 0.636 21.759 1.00 98.88 89 ALA A CA 1
ATOM 593 C C . ALA A 1 89 ? -22.367 2.120 21.369 1.00 98.88 89 ALA A C 1
ATOM 595 O O . ALA A 1 89 ? -21.994 2.511 20.265 1.00 98.88 89 ALA A O 1
ATOM 596 N N . SER A 1 90 ? -22.847 2.979 22.264 1.00 98.81 90 SER A N 1
ATOM 597 C CA . SER A 1 90 ? -22.971 4.416 21.982 1.00 98.81 90 SER A CA 1
ATOM 598 C C . SER A 1 90 ? -22.362 5.283 23.072 1.00 98.81 90 SER A C 1
ATOM 600 O O . SER A 1 90 ? -22.236 4.868 24.224 1.00 98.81 90 SER A O 1
ATOM 602 N N . GLN A 1 91 ? -21.980 6.506 22.702 1.00 98.75 91 GLN A N 1
ATOM 603 C CA . GLN A 1 91 ? -21.259 7.425 23.588 1.00 98.75 91 GLN A CA 1
ATOM 604 C C . GLN A 1 91 ? -19.964 6.800 24.133 1.00 98.75 91 GLN A C 1
ATOM 606 O O . GLN A 1 91 ? -19.635 6.964 25.305 1.00 98.75 91 GLN A O 1
ATOM 611 N N . VAL A 1 92 ? -19.257 6.037 23.295 1.00 98.94 92 VAL A N 1
ATOM 612 C CA . VAL A 1 92 ? -17.967 5.449 23.663 1.00 98.94 92 VAL A CA 1
ATOM 613 C C . VAL A 1 92 ? -16.906 6.547 23.716 1.00 98.94 92 VAL A C 1
ATOM 615 O O . VAL A 1 92 ? -16.782 7.333 22.782 1.00 98.94 92 VAL A O 1
ATOM 618 N N . THR A 1 93 ? -16.110 6.576 24.776 1.00 98.88 93 THR A N 1
ATOM 619 C CA . THR A 1 93 ? -14.904 7.401 24.870 1.00 98.88 93 THR A CA 1
ATOM 620 C C . THR A 1 93 ? -13.695 6.483 24.767 1.00 98.88 93 THR A C 1
ATOM 622 O O . THR A 1 93 ? -13.377 5.765 25.718 1.00 98.88 93 THR A O 1
ATOM 625 N N . GLN A 1 94 ? -13.031 6.484 23.614 1.00 98.81 94 GLN A N 1
ATOM 626 C CA . GLN A 1 94 ? -11.762 5.791 23.413 1.00 98.81 94 GLN A CA 1
ATOM 627 C C . GLN A 1 94 ? -10.633 6.768 23.742 1.00 98.81 94 GLN A C 1
ATOM 629 O O . GLN A 1 94 ? -10.340 7.661 22.951 1.00 98.81 94 GLN A O 1
ATOM 634 N N . ASN A 1 95 ? -10.026 6.627 24.920 1.00 98.25 95 ASN A N 1
ATOM 635 C CA . ASN A 1 95 ? -8.806 7.372 25.227 1.00 98.25 95 ASN A CA 1
ATOM 636 C C . ASN A 1 95 ? -7.613 6.730 24.509 1.00 98.25 95 ASN A C 1
ATOM 638 O O . ASN A 1 95 ? -7.661 5.534 24.210 1.00 98.25 95 ASN A O 1
ATOM 642 N N . SER A 1 96 ? -6.537 7.498 24.319 1.00 95.31 96 SER A N 1
ATOM 643 C CA . SER A 1 96 ? -5.250 6.975 23.848 1.00 95.31 96 SER A CA 1
ATOM 644 C C . SER A 1 96 ? -4.861 5.696 24.594 1.00 95.31 96 SER A C 1
ATOM 646 O O . SER A 1 96 ? -4.932 5.638 25.827 1.00 95.31 96 SER A O 1
ATOM 648 N N . GLY A 1 97 ? -4.490 4.665 23.842 1.00 94.81 97 GLY A N 1
ATOM 649 C CA . GLY A 1 97 ? -4.157 3.355 24.392 1.00 94.81 97 GLY A CA 1
ATOM 650 C C . GLY A 1 97 ? -5.326 2.362 24.425 1.00 94.81 97 GLY A C 1
ATOM 651 O O . GLY A 1 97 ? -5.116 1.162 24.601 1.00 94.81 97 GLY A O 1
ATOM 652 N N . GLY A 1 98 ? -6.564 2.842 24.291 1.00 98.12 98 GLY A N 1
ATOM 653 C CA . GLY A 1 98 ? -7.769 2.019 24.340 1.00 98.12 98 GLY A CA 1
ATOM 654 C C . GLY A 1 98 ? -8.047 1.312 23.015 1.00 98.12 98 GLY A C 1
ATOM 655 O O . GLY A 1 98 ? -7.979 1.922 21.948 1.00 98.12 98 GLY A O 1
ATOM 656 N N . ALA A 1 99 ? -8.427 0.036 23.080 1.00 98.62 99 ALA A N 1
ATOM 657 C CA . ALA A 1 99 ? -8.679 -0.784 21.900 1.00 98.62 99 ALA A CA 1
ATOM 658 C C . ALA A 1 99 ? -10.176 -1.034 21.671 1.00 98.62 99 ALA A C 1
ATOM 660 O O . ALA A 1 99 ? -10.924 -1.387 22.588 1.00 98.62 99 ALA A O 1
ATOM 661 N N . ILE A 1 100 ? -10.593 -0.915 20.409 1.00 98.81 100 ILE A N 1
ATOM 662 C CA . ILE A 1 100 ? -11.908 -1.345 19.925 1.00 98.81 100 ILE A CA 1
ATOM 663 C C . ILE A 1 100 ? -11.714 -2.503 18.947 1.00 98.81 100 ILE A C 1
ATOM 665 O O . ILE A 1 100 ? -10.958 -2.380 17.986 1.00 98.81 100 ILE A O 1
ATOM 669 N N . VAL A 1 101 ? -12.420 -3.610 19.174 1.00 98.88 101 VAL A N 1
ATOM 670 C CA . VAL A 1 101 ? -12.445 -4.791 18.300 1.00 98.88 101 VAL A CA 1
ATOM 671 C C . VAL A 1 101 ? -13.860 -4.974 17.760 1.00 98.88 101 VAL A C 1
ATOM 673 O O . VAL A 1 101 ? -14.796 -5.211 18.522 1.00 98.88 101 VAL A O 1
ATOM 676 N N . THR A 1 102 ? -14.057 -4.827 16.451 1.00 98.81 102 THR A N 1
ATOM 677 C CA . THR A 1 102 ? -15.400 -4.841 15.858 1.00 98.81 102 THR A CA 1
ATOM 678 C C . THR A 1 102 ? -15.398 -5.121 14.349 1.00 98.81 102 THR A C 1
ATOM 680 O O . THR A 1 102 ? -14.365 -5.370 13.724 1.00 98.81 102 THR A O 1
ATOM 683 N N . ASN A 1 103 ? -16.585 -5.096 13.747 1.00 98.69 103 ASN A N 1
ATOM 684 C CA . ASN A 1 103 ? -16.803 -5.177 12.309 1.00 98.69 103 ASN A CA 1
ATOM 685 C C . ASN A 1 103 ? -17.916 -4.212 11.869 1.00 98.69 103 ASN A C 1
ATOM 687 O O . ASN A 1 103 ? -18.687 -3.711 12.687 1.00 98.69 103 ASN A O 1
ATOM 691 N N . THR A 1 104 ? -18.035 -3.984 10.563 1.00 98.69 104 THR A N 1
ATOM 692 C CA . THR A 1 104 ? -18.992 -3.018 9.999 1.00 98.69 104 THR A CA 1
ATOM 693 C C . THR A 1 104 ? -20.479 -3.410 10.122 1.00 98.69 104 THR A C 1
ATOM 695 O O . THR A 1 104 ? -21.337 -2.610 9.757 1.00 98.69 104 THR A O 1
ATOM 698 N N . SER A 1 105 ? -20.824 -4.590 10.660 1.00 98.31 105 SER A N 1
ATOM 699 C CA . SER A 1 105 ? -22.208 -4.963 11.028 1.00 98.31 105 SER A CA 1
ATOM 700 C C . SER A 1 105 ? -22.596 -4.611 12.472 1.00 98.31 105 SER A C 1
ATOM 702 O O . SER A 1 105 ? -23.732 -4.876 12.872 1.00 98.31 105 SER A O 1
ATOM 704 N N . ALA A 1 106 ? -21.688 -4.061 13.279 1.00 98.62 106 ALA A N 1
ATOM 705 C CA . ALA A 1 106 ? -22.027 -3.497 14.585 1.00 98.62 106 ALA A CA 1
ATOM 706 C C . ALA A 1 106 ? -22.683 -2.108 14.451 1.00 98.62 1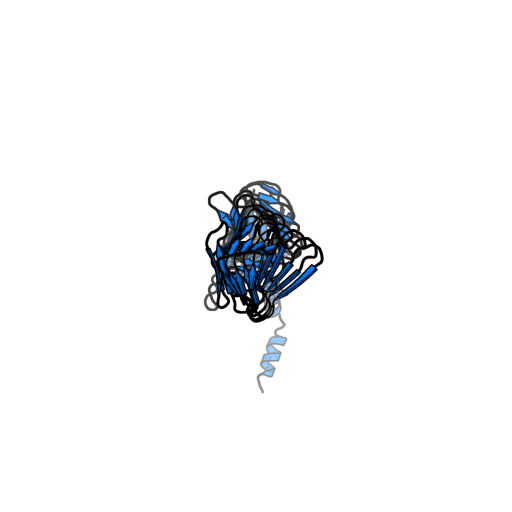06 ALA A C 1
ATOM 708 O O . ALA A 1 106 ? -22.642 -1.481 13.391 1.00 98.62 106 ALA A O 1
ATOM 709 N N . VAL A 1 107 ? -23.266 -1.610 15.545 1.00 98.62 107 VAL A N 1
ATOM 710 C CA . VAL A 1 107 ? -23.662 -0.201 15.681 1.00 98.62 107 VAL A CA 1
ATOM 711 C C . VAL A 1 107 ? -22.786 0.443 16.743 1.00 98.62 107 VAL A C 1
ATOM 713 O O . VAL A 1 107 ? -22.802 0.038 17.904 1.00 98.62 107 VAL A O 1
ATOM 716 N N . LEU A 1 108 ? -22.011 1.447 16.347 1.00 98.56 108 LEU A N 1
ATOM 717 C CA . LEU A 1 108 ? -21.014 2.061 17.212 1.00 98.56 108 LEU A CA 1
ATOM 718 C C . LEU A 1 108 ? -21.028 3.584 17.059 1.00 98.56 108 LEU A C 1
ATOM 720 O O . LEU A 1 108 ? -21.142 4.096 15.949 1.00 98.56 108 LEU A O 1
ATOM 724 N N . SER A 1 109 ? -20.908 4.327 18.157 1.00 98.81 109 SER A N 1
ATOM 725 C CA . SER A 1 109 ? -20.688 5.779 18.114 1.00 98.81 109 SER A CA 1
ATOM 726 C C . SER A 1 109 ? -19.922 6.267 19.335 1.00 98.81 109 SER A C 1
ATOM 728 O O . SER A 1 109 ? -20.147 5.798 20.455 1.00 98.81 109 SER A O 1
ATOM 730 N N . GLY A 1 110 ? -19.036 7.235 19.128 1.00 98.81 110 GLY A N 1
ATOM 731 C CA . GLY A 1 110 ? -18.187 7.731 20.198 1.00 98.81 110 GLY A CA 1
ATOM 732 C C . GLY A 1 110 ? -17.217 8.819 19.769 1.00 98.81 110 GLY A C 1
ATOM 733 O O . GLY A 1 110 ? -17.356 9.419 18.704 1.00 98.81 110 GLY A O 1
ATOM 734 N N . THR A 1 111 ? -16.231 9.062 20.625 1.00 98.81 111 THR A N 1
ATOM 735 C CA . THR A 1 111 ? -15.110 9.969 20.386 1.00 98.81 111 THR A CA 1
ATOM 736 C C . THR A 1 111 ? -13.786 9.281 20.682 1.00 98.81 111 THR A C 1
ATOM 738 O O . THR A 1 111 ? -13.674 8.553 21.669 1.00 98.81 111 THR A O 1
ATOM 741 N N . ASN A 1 112 ? -12.788 9.562 19.853 1.00 98.25 112 ASN A N 1
ATOM 742 C CA . ASN A 1 112 ? -11.382 9.237 20.063 1.00 98.25 112 ASN A CA 1
ATOM 743 C C . ASN A 1 112 ? -10.532 10.509 19.876 1.00 98.25 112 ASN A C 1
ATOM 745 O O . ASN A 1 112 ? -11.068 11.598 19.648 1.00 98.25 112 ASN A O 1
ATOM 749 N N . ASP A 1 113 ? -9.207 10.381 19.926 1.00 96.81 113 ASP A N 1
ATOM 750 C CA . ASP A 1 113 ? -8.280 11.512 19.769 1.00 96.81 113 ASP A CA 1
ATOM 751 C C . ASP A 1 113 ? -8.329 12.182 18.379 1.00 96.81 113 ASP A C 1
ATOM 753 O O . ASP A 1 113 ? -7.814 13.287 18.197 1.00 96.81 113 ASP A O 1
ATOM 757 N N . LYS A 1 114 ? -8.951 11.538 17.384 1.00 95.88 114 LYS A N 1
ATOM 758 C CA . LYS A 1 114 ? -9.198 12.071 16.033 1.00 95.88 114 LYS A CA 1
ATOM 759 C C . LYS A 1 114 ? -10.600 12.670 15.874 1.00 95.88 114 LYS A C 1
ATOM 761 O O . LYS A 1 114 ? -10.929 13.182 14.806 1.00 95.88 114 LYS A O 1
ATOM 766 N N . GLY A 1 115 ? -11.429 12.651 16.916 1.00 98.00 115 GLY A N 1
ATOM 767 C CA . GLY A 1 115 ? -12.772 13.228 16.920 1.00 98.00 115 GLY A CA 1
ATOM 768 C C . GLY A 1 115 ? -13.876 12.178 17.010 1.00 98.00 115 GLY A C 1
ATOM 769 O O . GLY A 1 115 ? -13.715 11.128 17.627 1.00 98.00 115 GLY A O 1
ATOM 770 N N . THR A 1 116 ? -15.046 12.489 16.453 1.00 98.62 116 THR A N 1
ATOM 771 C CA . THR A 1 116 ? -16.207 11.590 16.499 1.00 98.62 116 THR A CA 1
ATOM 772 C C . THR A 1 116 ? -16.041 10.442 15.518 1.00 98.62 116 THR A C 1
ATOM 774 O O . THR A 1 116 ? -15.731 10.698 14.356 1.00 98.62 116 THR A O 1
ATOM 777 N N . PHE A 1 117 ? -16.318 9.217 15.951 1.00 98.81 117 PHE A N 1
ATOM 778 C CA . PHE A 1 117 ? -16.312 8.025 15.105 1.00 98.81 117 PHE A CA 1
ATOM 779 C C . PHE A 1 117 ? -17.669 7.326 15.135 1.00 98.81 117 PHE A C 1
ATOM 781 O O . PHE A 1 117 ? -18.442 7.476 16.091 1.00 98.81 117 PHE A O 1
ATOM 788 N N . SER A 1 118 ? -17.962 6.545 14.097 1.00 98.75 118 SER A N 1
ATOM 789 C CA . SER A 1 118 ? -19.205 5.780 14.026 1.00 98.75 118 SER A CA 1
ATOM 790 C C . SER A 1 118 ? -19.097 4.533 13.163 1.00 98.75 118 SER A C 1
ATOM 792 O O . SER A 1 118 ? -18.347 4.515 12.194 1.00 98.75 118 SER A O 1
ATOM 794 N N . ILE A 1 119 ? -19.932 3.542 13.467 1.00 98.88 119 ILE A N 1
ATOM 795 C CA . ILE A 1 119 ? -20.266 2.429 12.580 1.00 98.88 119 ILE A CA 1
ATOM 796 C C . ILE A 1 119 ? -21.787 2.340 12.511 1.00 98.88 119 ILE A C 1
ATOM 798 O O . ILE A 1 119 ? -22.448 2.176 13.539 1.00 98.88 119 ILE A O 1
ATOM 802 N N . ALA A 1 120 ? -22.346 2.476 11.312 1.00 98.31 120 ALA A N 1
ATOM 803 C CA . ALA A 1 120 ? -23.777 2.344 11.084 1.00 98.31 120 ALA A CA 1
ATOM 804 C C . ALA A 1 120 ? -24.060 1.906 9.646 1.00 98.31 120 ALA A C 1
ATOM 806 O O . ALA A 1 120 ? -23.455 2.403 8.701 1.00 98.31 120 ALA A O 1
ATOM 807 N N . GLY A 1 121 ? -25.013 0.985 9.478 1.00 97.25 121 GLY A N 1
ATOM 808 C CA . GLY A 1 121 ? -25.504 0.594 8.153 1.00 97.25 121 GLY A CA 1
ATOM 809 C C . GLY A 1 121 ? -24.439 0.023 7.211 1.00 97.25 121 GLY A C 1
ATOM 810 O O . GLY A 1 121 ? -24.586 0.174 6.005 1.00 97.25 121 GLY A O 1
ATOM 811 N N . GLY A 1 122 ? -23.379 -0.601 7.737 1.00 98.25 122 GLY A N 1
ATOM 812 C CA . GLY A 1 122 ? -22.283 -1.133 6.924 1.00 98.25 122 GLY A CA 1
ATOM 813 C C . GLY A 1 122 ? -21.152 -0.143 6.630 1.00 98.25 122 GLY A C 1
ATOM 814 O O . GLY A 1 122 ? -20.194 -0.529 5.974 1.00 98.25 122 GLY A O 1
ATOM 815 N N . SER A 1 123 ? -21.208 1.093 7.129 1.00 98.69 123 SER A N 1
ATOM 816 C CA . SER A 1 123 ? -20.134 2.078 6.958 1.00 98.69 123 SER A CA 1
ATOM 817 C C . SER A 1 123 ? -19.480 2.397 8.299 1.00 98.69 123 SER A C 1
ATOM 819 O O . SER A 1 123 ? -20.175 2.674 9.283 1.00 98.69 123 SER A O 1
ATOM 821 N N . ALA A 1 124 ? -18.150 2.332 8.349 1.00 98.88 124 ALA A N 1
ATOM 822 C CA . ALA A 1 124 ? -17.337 2.801 9.468 1.00 98.88 124 ALA A CA 1
ATOM 823 C C . ALA A 1 124 ? -16.658 4.132 9.120 1.00 98.88 124 ALA A C 1
ATOM 825 O O . ALA A 1 124 ? -16.187 4.308 8.005 1.00 98.88 124 ALA A O 1
ATOM 826 N N . SER A 1 125 ? -16.554 5.056 10.072 1.00 98.75 125 SER A N 1
ATOM 827 C CA . SER A 1 125 ? -15.914 6.359 9.863 1.00 98.75 125 SER A CA 1
ATOM 828 C C . SER A 1 125 ? -15.093 6.778 11.078 1.00 98.75 125 SER A C 1
ATOM 830 O O . SER A 1 125 ? -15.528 6.590 12.219 1.00 98.75 125 SER A O 1
ATOM 832 N N . ASN A 1 126 ? -13.921 7.364 10.814 1.00 98.50 126 ASN A N 1
ATOM 833 C CA . ASN A 1 126 ? -13.005 7.961 11.792 1.00 98.50 126 ASN A CA 1
ATOM 834 C C . ASN A 1 126 ? -12.536 6.998 12.896 1.00 98.50 126 ASN A C 1
ATOM 836 O O . ASN A 1 126 ? -12.335 7.380 14.052 1.00 98.50 126 ASN A O 1
ATOM 840 N N . MET A 1 127 ? -12.404 5.717 12.552 1.00 98.62 127 MET A N 1
ATOM 841 C CA . MET A 1 127 ? -11.970 4.690 13.493 1.00 98.62 127 MET A CA 1
ATOM 842 C C . MET A 1 127 ? -10.483 4.864 13.824 1.00 98.62 127 MET A C 1
ATOM 844 O O . MET A 1 127 ? -9.660 5.035 12.925 1.00 98.62 127 MET A O 1
ATOM 848 N N . LEU A 1 128 ? -10.137 4.783 15.111 1.00 98.38 128 LEU A N 1
ATOM 849 C CA . LEU A 1 128 ? -8.759 4.729 15.600 1.00 98.38 128 LEU A CA 1
ATOM 850 C C . LEU A 1 128 ? -8.467 3.306 16.080 1.00 98.38 128 LEU A C 1
ATOM 852 O O . LEU A 1 128 ? -9.081 2.828 17.034 1.00 98.38 128 LEU A O 1
ATOM 856 N N . LEU A 1 129 ? -7.550 2.622 15.404 1.00 98.06 129 LEU A N 1
ATOM 857 C CA . LEU A 1 129 ? -7.174 1.239 15.683 1.00 98.06 129 LEU A CA 1
ATOM 858 C C . LEU A 1 129 ? -5.747 1.226 16.222 1.00 98.06 129 LEU A C 1
ATOM 860 O O . LEU A 1 129 ? -4.803 1.488 15.485 1.00 98.06 129 LEU A O 1
ATOM 864 N N . GLU A 1 130 ? -5.593 0.933 17.506 1.00 95.25 130 GLU A N 1
ATOM 865 C CA . GLU A 1 130 ? -4.307 0.894 18.205 1.00 95.25 130 GLU A CA 1
ATOM 866 C C . GLU A 1 130 ? -4.354 -0.147 19.329 1.00 95.25 130 GLU A C 1
ATOM 868 O O . GLU A 1 130 ? -5.440 -0.537 19.764 1.00 95.25 130 GLU A O 1
ATOM 873 N N . ASN A 1 131 ? -3.189 -0.614 19.787 1.00 94.38 131 ASN A N 1
ATOM 874 C CA . ASN A 1 131 ? -3.047 -1.515 20.941 1.00 94.38 131 ASN A CA 1
ATOM 875 C C . ASN A 1 131 ? -3.899 -2.796 20.845 1.00 94.38 131 ASN A C 1
ATOM 877 O O . ASN A 1 131 ? -4.526 -3.223 21.815 1.00 94.38 131 ASN A O 1
ATOM 881 N N . GLY A 1 132 ? -3.944 -3.411 19.661 1.00 95.56 132 GLY A N 1
ATOM 882 C CA . GLY A 1 132 ? -4.778 -4.585 19.385 1.00 95.56 132 GLY A CA 1
ATOM 883 C C . GLY A 1 132 ? -6.190 -4.255 18.894 1.00 95.56 132 GLY A C 1
ATOM 884 O O . GLY A 1 132 ? -6.986 -5.169 18.680 1.00 95.56 132 GLY A O 1
ATOM 885 N N . GLY A 1 133 ? -6.514 -2.973 18.693 1.00 98.38 133 GLY A N 1
ATOM 886 C CA . GLY A 1 133 ? -7.742 -2.552 18.029 1.00 98.38 133 GLY A CA 1
ATOM 887 C C . GLY A 1 133 ? -7.859 -3.156 16.627 1.00 98.38 133 GLY A C 1
ATOM 888 O O . GLY A 1 133 ? -6.899 -3.167 15.855 1.00 98.38 133 GLY A O 1
ATOM 889 N N . LEU A 1 134 ? -9.047 -3.654 16.296 1.00 98.75 134 LEU A N 1
ATOM 890 C CA . LEU A 1 134 ? -9.335 -4.346 15.045 1.00 98.75 134 LEU A CA 1
ATOM 891 C C . LEU A 1 134 ? -10.666 -3.863 14.477 1.00 98.75 134 LEU A C 1
ATOM 893 O O . LEU A 1 134 ? -11.701 -3.959 15.136 1.00 98.75 134 LEU A O 1
ATOM 897 N N . LEU A 1 135 ? -10.654 -3.436 13.218 1.00 98.88 135 LEU A N 1
ATOM 898 C CA . LEU A 1 135 ? -11.866 -3.272 12.422 1.00 98.88 135 LEU A CA 1
ATOM 899 C C . LEU A 1 135 ? -11.860 -4.289 11.290 1.00 98.88 135 LEU A C 1
ATOM 901 O O . LEU A 1 135 ? -10.921 -4.324 10.501 1.00 98.88 135 LEU A O 1
ATOM 905 N N . THR A 1 136 ? -12.933 -5.070 11.177 1.00 98.75 136 THR A N 1
ATOM 906 C CA . THR A 1 136 ? -13.206 -5.859 9.971 1.00 98.75 136 THR A CA 1
ATOM 907 C C . THR A 1 136 ? -14.244 -5.164 9.090 1.00 98.75 136 THR A C 1
ATOM 909 O O . THR A 1 136 ? -15.407 -5.029 9.475 1.00 98.75 136 THR A O 1
ATOM 912 N N . VAL A 1 137 ? -13.842 -4.764 7.887 1.00 98.69 137 VAL A N 1
ATOM 913 C CA . VAL A 1 137 ? -14.730 -4.268 6.832 1.00 98.69 137 VAL A CA 1
ATOM 914 C C . VAL A 1 137 ? -15.258 -5.469 6.056 1.00 98.69 137 VAL A C 1
ATOM 916 O O . VAL A 1 137 ? -14.501 -6.168 5.384 1.00 98.69 137 VAL A O 1
ATOM 919 N N . LEU A 1 138 ? -16.550 -5.749 6.204 1.00 98.25 138 LEU A N 1
ATOM 920 C CA . LEU A 1 138 ? -17.209 -6.887 5.562 1.00 98.25 138 LEU A CA 1
ATOM 921 C C . LEU A 1 138 ? -17.431 -6.665 4.055 1.00 98.25 138 LEU A C 1
ATOM 923 O O . LEU A 1 138 ? -17.275 -5.564 3.527 1.00 98.25 138 LEU A O 1
ATOM 927 N N . VAL A 1 139 ? -17.821 -7.729 3.356 1.00 97.06 139 VAL A N 1
ATOM 928 C CA . VAL A 1 139 ? -18.203 -7.665 1.938 1.00 97.06 139 VAL A CA 1
ATOM 929 C C . VAL A 1 139 ? -19.349 -6.671 1.701 1.00 97.06 139 VAL A C 1
ATOM 931 O O . VAL A 1 139 ? -20.362 -6.696 2.399 1.00 97.06 139 VAL A O 1
ATOM 934 N N . GLY A 1 140 ? -19.199 -5.801 0.698 1.00 97.12 140 GLY A N 1
ATOM 935 C CA . GLY A 1 140 ? -20.195 -4.788 0.334 1.00 97.12 140 GLY A CA 1
ATOM 936 C C . GLY A 1 140 ? -20.285 -3.604 1.301 1.00 97.12 140 GLY A C 1
ATOM 937 O O . GLY A 1 140 ? -21.145 -2.746 1.116 1.00 97.12 140 GLY A O 1
ATOM 938 N N . HIS A 1 141 ? -19.430 -3.566 2.322 1.00 98.44 141 HIS A N 1
ATOM 939 C CA . HIS A 1 141 ? -19.342 -2.499 3.314 1.00 98.44 141 HIS A CA 1
ATOM 940 C C . HIS A 1 141 ? -18.146 -1.581 3.028 1.00 98.44 141 HIS A C 1
ATOM 942 O O . HIS A 1 141 ? -17.277 -1.898 2.209 1.00 98.44 141 HIS A O 1
ATOM 948 N N . ASP A 1 142 ? -18.080 -0.453 3.731 1.00 98.69 142 ASP A N 1
ATOM 949 C CA . ASP A 1 142 ? -17.000 0.518 3.584 1.00 98.69 142 ASP A CA 1
ATOM 950 C C . ASP A 1 142 ? -16.443 1.016 4.922 1.00 98.69 142 ASP A C 1
ATOM 952 O O . ASP A 1 142 ? -17.083 0.929 5.974 1.00 98.69 142 ASP A O 1
ATOM 956 N N . ALA A 1 143 ? -15.213 1.522 4.874 1.00 98.81 143 ALA A N 1
ATOM 957 C CA . ALA A 1 143 ? -14.610 2.285 5.956 1.00 98.81 143 ALA A CA 1
ATOM 958 C C . ALA A 1 143 ? -13.975 3.566 5.410 1.00 98.81 143 ALA A C 1
ATOM 960 O O . ALA A 1 143 ? -13.299 3.534 4.378 1.00 98.81 143 ALA A O 1
ATOM 961 N N . SER A 1 144 ? -14.163 4.680 6.117 1.00 98.38 144 SER A N 1
ATOM 962 C CA . SER A 1 144 ? -13.529 5.960 5.822 1.00 98.38 144 SER A CA 1
ATOM 963 C C . SER A 1 144 ? -12.734 6.507 6.999 1.00 98.38 144 SER A C 1
ATOM 965 O O . SER A 1 144 ? -12.998 6.196 8.163 1.00 98.38 144 SER A O 1
ATOM 967 N N . ASP A 1 145 ? -11.739 7.334 6.681 1.00 98.12 145 ASP A N 1
ATOM 968 C CA . ASP A 1 145 ? -11.032 8.183 7.652 1.00 98.12 145 ASP A CA 1
ATOM 969 C C . ASP A 1 145 ? -10.387 7.386 8.801 1.00 98.12 145 ASP A C 1
ATOM 971 O O . ASP A 1 145 ? -10.307 7.831 9.941 1.00 98.12 145 ASP A O 1
ATOM 975 N N . THR A 1 146 ? -9.956 6.157 8.513 1.00 98.44 146 THR A N 1
ATOM 976 C CA . THR A 1 146 ? -9.461 5.213 9.519 1.00 98.44 146 THR A CA 1
ATOM 977 C C . THR A 1 146 ? -7.972 5.421 9.776 1.00 98.44 146 THR A C 1
ATOM 979 O O . THR A 1 146 ? -7.159 5.389 8.854 1.00 98.44 146 THR A O 1
ATOM 982 N N . THR A 1 147 ? -7.593 5.582 11.042 1.00 98.00 147 THR A N 1
ATOM 983 C CA . THR A 1 147 ? -6.191 5.595 11.476 1.00 98.00 147 THR A CA 1
ATOM 984 C C . THR A 1 147 ? -5.842 4.256 12.115 1.00 98.00 147 THR A C 1
ATOM 986 O O . THR A 1 147 ? -6.499 3.827 13.061 1.00 98.00 147 THR A O 1
ATOM 989 N N . VAL A 1 148 ? -4.789 3.609 11.624 1.00 97.56 148 VAL A N 1
ATOM 990 C CA . VAL A 1 148 ? -4.249 2.349 12.139 1.00 97.56 148 VAL A CA 1
ATOM 991 C C . VAL A 1 148 ? -2.858 2.622 12.707 1.00 97.56 148 VAL A C 1
ATOM 993 O O . VAL A 1 148 ? -1.900 2.784 11.954 1.00 97.56 148 VAL A O 1
ATOM 996 N N . GLY A 1 149 ? -2.768 2.723 14.030 1.00 95.06 149 GLY A N 1
ATOM 997 C CA . GLY A 1 149 ? -1.524 2.932 14.768 1.00 95.06 149 GLY A CA 1
ATOM 998 C C . GLY A 1 149 ? -0.840 1.623 15.165 1.00 95.06 149 GLY A C 1
ATOM 999 O O . GLY A 1 149 ? -1.158 0.552 14.642 1.00 95.06 149 GLY A O 1
ATOM 1000 N N . SER A 1 150 ? 0.098 1.696 16.118 1.00 92.81 150 SER A N 1
ATOM 1001 C CA . SER A 1 150 ? 0.841 0.517 16.594 1.00 92.81 150 SER A CA 1
ATOM 1002 C C . SER A 1 150 ? -0.091 -0.606 17.040 1.00 92.81 150 SER A C 1
ATOM 1004 O O . SER A 1 150 ? -1.023 -0.390 17.818 1.00 92.81 150 SER A O 1
ATOM 1006 N N . ASP A 1 151 ? 0.182 -1.810 16.531 1.00 93.00 151 ASP A N 1
ATOM 1007 C CA . ASP A 1 151 ? -0.542 -3.049 16.835 1.00 93.00 151 ASP A CA 1
ATOM 1008 C C . ASP A 1 151 ? -2.050 -2.996 16.510 1.00 93.00 151 ASP A C 1
ATOM 1010 O O . ASP A 1 151 ? -2.807 -3.891 16.885 1.00 93.00 151 ASP A O 1
ATOM 1014 N N . GLY A 1 152 ? -2.499 -1.961 15.794 1.00 96.81 152 GLY A N 1
ATOM 1015 C CA . GLY A 1 152 ? -3.830 -1.874 15.215 1.00 96.81 152 GLY A CA 1
ATOM 1016 C C . GLY A 1 152 ? -3.920 -2.663 13.912 1.00 96.81 152 GLY A C 1
ATOM 1017 O O . GLY A 1 152 ? -2.951 -2.767 13.154 1.00 96.81 152 GLY A O 1
ATOM 1018 N N . THR A 1 153 ? -5.100 -3.207 13.627 1.00 97.56 153 THR A N 1
ATOM 1019 C CA . THR A 1 153 ? -5.361 -3.959 12.395 1.00 97.56 153 THR A CA 1
ATOM 1020 C C . THR A 1 153 ? -6.631 -3.476 11.710 1.00 97.56 153 THR A C 1
ATOM 1022 O O . THR A 1 153 ? -7.720 -3.533 12.275 1.00 97.56 153 THR A O 1
ATOM 1025 N N . LEU A 1 154 ? -6.510 -3.071 10.450 1.00 98.44 154 LEU A N 1
ATOM 1026 C CA . LEU A 1 154 ? -7.639 -2.929 9.540 1.00 98.44 154 LEU A CA 1
ATOM 1027 C C . LEU A 1 154 ? -7.704 -4.177 8.657 1.00 98.44 154 LEU A C 1
ATOM 1029 O O . LEU A 1 154 ? -6.823 -4.415 7.836 1.00 98.44 154 LEU A O 1
ATOM 1033 N N . SER A 1 155 ? -8.738 -4.989 8.848 1.00 98.00 155 SER A N 1
ATOM 1034 C CA . SER A 1 155 ? -9.012 -6.179 8.047 1.00 98.00 155 SER A CA 1
ATOM 1035 C C . SER A 1 155 ? -10.106 -5.861 7.036 1.00 98.00 155 SER A C 1
ATOM 1037 O O . SER A 1 155 ? -11.200 -5.455 7.419 1.00 98.00 155 SER A O 1
ATOM 1039 N N . VAL A 1 156 ? -9.839 -6.028 5.747 1.00 98.19 156 VAL A N 1
ATOM 1040 C CA . VAL A 1 156 ? -10.801 -5.760 4.673 1.00 98.19 156 VAL A CA 1
ATOM 1041 C C . VAL A 1 156 ? -11.097 -7.065 3.949 1.00 98.19 156 VAL A C 1
ATOM 1043 O O . VAL A 1 156 ? -10.220 -7.672 3.335 1.00 98.19 156 VAL A O 1
ATOM 1046 N N . GLN A 1 157 ? -12.345 -7.519 4.035 1.00 97.00 157 GLN A N 1
ATOM 1047 C CA . GLN A 1 157 ? -12.799 -8.692 3.296 1.00 97.00 157 GLN A CA 1
ATOM 1048 C C . GLN A 1 157 ? -12.942 -8.371 1.807 1.00 97.00 157 GLN A C 1
ATOM 1050 O O . GLN A 1 157 ? -13.159 -7.223 1.424 1.00 97.00 157 GLN A O 1
ATOM 1055 N N . SER A 1 158 ? -12.877 -9.405 0.963 1.00 95.69 158 SER A N 1
ATOM 1056 C CA . SER A 1 158 ? -13.103 -9.251 -0.475 1.00 95.69 158 SER A CA 1
ATOM 1057 C C . SER A 1 158 ? -14.464 -8.598 -0.745 1.00 95.69 158 SER A C 1
ATOM 1059 O O . SER A 1 158 ? -15.500 -9.085 -0.291 1.00 95.69 158 SER A O 1
ATOM 1061 N N . GLY A 1 159 ? -14.446 -7.471 -1.460 1.00 94.25 159 GLY A N 1
ATOM 1062 C CA . GLY A 1 159 ? -15.621 -6.637 -1.725 1.00 94.25 159 GLY A CA 1
ATOM 1063 C C . GLY A 1 159 ? -15.881 -5.533 -0.692 1.00 94.25 159 GLY A C 1
ATOM 1064 O O . GLY A 1 159 ? -16.864 -4.812 -0.841 1.00 94.25 159 GLY A O 1
ATOM 1065 N N . GLY A 1 160 ? -15.041 -5.395 0.336 1.00 97.44 160 GLY A N 1
ATOM 1066 C CA . GLY A 1 160 ? -14.987 -4.210 1.191 1.00 97.44 160 GLY A CA 1
ATOM 1067 C C . GLY A 1 160 ? -14.229 -3.060 0.516 1.00 97.44 160 GLY A C 1
ATOM 1068 O O . GLY A 1 160 ? -13.310 -3.289 -0.279 1.00 97.44 160 GLY A O 1
ATOM 1069 N N . VAL A 1 161 ? -14.618 -1.822 0.828 1.00 98.50 161 VAL A N 1
ATOM 1070 C CA . VAL A 1 161 ? -14.075 -0.613 0.186 1.00 98.50 161 VAL A CA 1
ATOM 1071 C C . VAL A 1 161 ? -13.497 0.356 1.216 1.00 98.50 161 VAL A C 1
ATOM 1073 O O . VAL A 1 161 ? -14.128 0.663 2.224 1.00 98.50 161 VAL A O 1
ATOM 1076 N N . LEU A 1 162 ? -12.308 0.883 0.940 1.00 98.62 162 LEU A N 1
ATOM 1077 C CA . LEU A 1 162 ? -11.711 1.991 1.680 1.00 98.62 162 LEU A CA 1
ATOM 1078 C C . LEU A 1 162 ? -12.016 3.308 0.965 1.00 98.62 162 LEU A C 1
ATOM 1080 O O . LEU A 1 162 ? -11.750 3.455 -0.230 1.00 98.62 162 LEU A O 1
ATOM 1084 N N . ARG A 1 163 ? -12.582 4.262 1.703 1.00 98.12 163 ARG A N 1
ATOM 1085 C CA . ARG A 1 163 ? -12.946 5.611 1.246 1.00 98.12 163 ARG A CA 1
ATOM 1086 C C . ARG A 1 163 ? -12.253 6.658 2.120 1.00 98.12 163 ARG A C 1
ATOM 1088 O O . ARG A 1 163 ? -11.671 6.330 3.150 1.00 98.12 163 ARG A O 1
ATOM 1095 N N . GLY A 1 164 ? -12.328 7.931 1.735 1.00 97.94 164 GLY A N 1
ATOM 1096 C CA . GLY A 1 164 ? -11.704 9.011 2.512 1.00 97.94 164 GLY A CA 1
ATOM 1097 C C . GLY A 1 164 ? -10.203 8.775 2.684 1.00 97.94 164 GLY A C 1
ATOM 1098 O O . GLY A 1 164 ? -9.539 8.392 1.723 1.00 97.94 164 GLY A O 1
ATOM 1099 N N . THR A 1 165 ? -9.670 8.976 3.888 1.00 98.25 165 THR A N 1
ATOM 1100 C CA . THR A 1 165 ? -8.239 8.752 4.160 1.00 98.25 165 THR A CA 1
ATOM 1101 C C . THR A 1 165 ? -8.019 7.572 5.104 1.00 98.25 165 THR A C 1
ATOM 1103 O O . THR A 1 165 ? -8.435 7.609 6.253 1.00 98.25 165 THR A O 1
ATOM 1106 N N . THR A 1 166 ? -7.317 6.533 4.660 1.00 98.31 166 THR A N 1
ATOM 1107 C CA . THR A 1 166 ? -6.824 5.473 5.552 1.00 98.31 166 THR A CA 1
ATOM 1108 C C . THR A 1 166 ? -5.343 5.695 5.821 1.00 98.31 166 THR A C 1
ATOM 1110 O O . THR A 1 166 ? -4.550 5.669 4.887 1.00 98.31 166 THR A O 1
ATOM 1113 N N . THR A 1 167 ? -4.957 5.879 7.082 1.00 97.50 167 THR A N 1
ATOM 1114 C CA . THR A 1 167 ? -3.562 6.134 7.472 1.00 97.50 167 THR A CA 1
ATOM 1115 C C . THR A 1 167 ? -3.036 5.002 8.336 1.00 97.50 167 THR A C 1
ATOM 1117 O O . THR A 1 167 ? -3.550 4.768 9.425 1.00 97.50 167 THR A O 1
ATOM 1120 N N . LEU A 1 168 ? -1.978 4.339 7.884 1.00 96.81 168 LEU A N 1
ATOM 1121 C CA . LEU A 1 168 ? -1.215 3.363 8.647 1.00 96.81 168 LEU A CA 1
ATOM 1122 C C . LEU A 1 168 ? 0.059 4.018 9.176 1.00 96.81 168 LEU A C 1
ATOM 1124 O O . LEU A 1 168 ? 0.931 4.391 8.389 1.00 96.81 168 LEU A O 1
ATOM 1128 N N . THR A 1 169 ? 0.186 4.122 10.495 1.00 92.69 169 THR A N 1
ATOM 1129 C CA . THR A 1 169 ? 1.391 4.625 11.170 1.00 92.69 169 THR A CA 1
ATOM 1130 C C . THR A 1 169 ? 2.098 3.503 11.920 1.00 92.69 169 THR A C 1
ATOM 1132 O O . THR A 1 169 ? 1.504 2.468 12.220 1.00 92.69 169 THR A O 1
ATOM 1135 N N . ASP A 1 170 ? 3.375 3.701 12.244 1.00 85.62 170 ASP A N 1
ATOM 1136 C CA . ASP A 1 170 ? 4.145 2.816 13.128 1.00 85.62 170 ASP A CA 1
ATOM 1137 C C . ASP A 1 170 ? 4.147 1.342 12.673 1.00 85.62 170 ASP A C 1
ATOM 1139 O O . ASP A 1 170 ? 4.795 1.002 11.686 1.00 85.62 170 ASP A O 1
ATOM 1143 N N . LYS A 1 171 ? 3.444 0.463 13.400 1.00 87.94 171 LYS A N 1
ATOM 1144 C CA . LYS A 1 171 ? 3.257 -0.969 13.100 1.00 87.94 171 LYS A CA 1
ATOM 1145 C C . LYS A 1 171 ? 1.803 -1.313 12.752 1.00 87.94 171 LYS A C 1
ATOM 1147 O O . LYS A 1 171 ? 1.387 -2.462 12.893 1.00 87.94 171 LYS A O 1
ATOM 1152 N N . GLY A 1 172 ? 1.018 -0.320 12.343 1.00 94.25 172 GLY A N 1
ATOM 1153 C CA . GLY A 1 172 ? -0.347 -0.527 11.884 1.00 94.25 172 GLY A CA 1
ATOM 1154 C C . GLY A 1 172 ? -0.380 -1.473 10.692 1.00 94.25 172 GLY A C 1
ATOM 1155 O O . GLY A 1 172 ? 0.482 -1.411 9.811 1.00 94.25 172 GLY A O 1
ATOM 1156 N N . THR A 1 173 ? -1.368 -2.364 10.680 1.00 95.00 173 THR A N 1
ATOM 1157 C CA . THR A 1 173 ? -1.467 -3.434 9.685 1.00 95.00 173 THR A CA 1
ATOM 1158 C C . THR A 1 173 ? -2.757 -3.312 8.880 1.00 95.00 173 THR A C 1
ATOM 1160 O O . THR A 1 173 ? -3.843 -3.195 9.445 1.00 95.00 173 THR A O 1
ATOM 1163 N N . LEU A 1 174 ? -2.640 -3.382 7.553 1.00 96.38 174 LEU A N 1
ATOM 1164 C CA . LEU A 1 174 ? -3.757 -3.595 6.633 1.00 96.38 174 LEU A CA 1
ATOM 1165 C C . LEU A 1 174 ? -3.684 -5.039 6.141 1.00 96.38 174 LEU A C 1
ATOM 1167 O O . LEU A 1 174 ? -2.668 -5.444 5.580 1.00 96.38 174 LEU A O 1
ATOM 1171 N N . VAL A 1 175 ? -4.758 -5.799 6.332 1.00 95.25 175 VAL A N 1
ATOM 1172 C CA . VAL A 1 175 ? -4.876 -7.182 5.857 1.00 95.25 175 VAL A CA 1
ATOM 1173 C C . VAL A 1 175 ? -6.101 -7.299 4.965 1.00 95.25 175 VAL A C 1
ATOM 1175 O O . VAL A 1 175 ? -7.160 -6.770 5.291 1.00 95.25 175 VAL A O 1
ATOM 1178 N N . GLY A 1 176 ? -5.978 -8.021 3.857 1.00 92.94 176 GLY A N 1
ATOM 1179 C CA . GLY A 1 176 ? -7.110 -8.368 3.010 1.00 92.94 176 GLY A CA 1
ATOM 1180 C C . GLY A 1 176 ? -6.663 -9.019 1.710 1.00 92.94 176 GLY A C 1
ATOM 1181 O O . GLY A 1 176 ? -5.716 -8.555 1.080 1.00 92.94 176 GLY A O 1
ATOM 1182 N N . ASP A 1 177 ? -7.367 -10.073 1.295 1.00 89.69 177 ASP A N 1
ATOM 1183 C CA . ASP A 1 177 ? -7.071 -10.764 0.034 1.00 89.69 177 ASP A CA 1
ATOM 1184 C C . ASP A 1 177 ? -7.360 -9.862 -1.175 1.00 89.69 177 ASP A C 1
ATOM 1186 O O . ASP A 1 177 ? -6.597 -9.843 -2.140 1.00 89.69 177 ASP A O 1
ATOM 1190 N N . VAL A 1 178 ? -8.466 -9.108 -1.123 1.00 93.62 178 VAL A N 1
ATOM 1191 C CA . VAL A 1 178 ? -8.874 -8.137 -2.148 1.00 93.62 178 VAL A CA 1
ATOM 1192 C C . VAL A 1 178 ? -9.380 -6.872 -1.466 1.00 93.62 178 VAL A C 1
ATOM 1194 O O . VAL A 1 178 ? -10.490 -6.847 -0.936 1.00 93.62 178 VAL A O 1
ATOM 1197 N N . VAL A 1 179 ? -8.566 -5.824 -1.509 1.00 95.69 179 VAL A N 1
ATOM 1198 C CA . VAL A 1 179 ? -8.841 -4.505 -0.945 1.00 95.69 179 VAL A CA 1
ATOM 1199 C C . VAL A 1 179 ? -9.107 -3.527 -2.082 1.00 95.69 179 VAL A C 1
ATOM 1201 O O . VAL A 1 179 ? -8.255 -3.326 -2.949 1.00 95.69 179 VAL A O 1
ATOM 1204 N N . THR A 1 180 ? -10.283 -2.897 -2.072 1.00 97.81 180 THR A N 1
ATOM 1205 C CA . THR A 1 180 ? -10.595 -1.803 -3.001 1.00 97.81 180 THR A CA 1
ATOM 1206 C C . THR A 1 180 ? -10.362 -0.470 -2.301 1.00 97.81 180 THR A C 1
ATOM 1208 O O . THR A 1 180 ? -11.077 -0.133 -1.364 1.00 97.81 180 THR A O 1
ATOM 1211 N N . ASN A 1 181 ? -9.365 0.289 -2.741 1.00 98.06 181 ASN A N 1
ATOM 1212 C CA . ASN A 1 181 ? -9.080 1.644 -2.288 1.00 98.06 181 ASN A CA 1
ATOM 1213 C C . ASN A 1 181 ? -9.634 2.662 -3.291 1.00 98.06 181 ASN A C 1
ATOM 1215 O O . ASN A 1 181 ? -9.122 2.801 -4.399 1.00 98.06 181 ASN A O 1
ATOM 1219 N N . GLU A 1 182 ? -10.673 3.388 -2.892 1.00 98.31 182 GLU A N 1
ATOM 1220 C CA . GLU A 1 182 ? -11.250 4.504 -3.657 1.00 98.31 182 GLU A CA 1
ATOM 1221 C C . GLU A 1 182 ? -10.901 5.869 -3.037 1.00 98.31 182 GLU A C 1
ATOM 1223 O O . GLU A 1 182 ? -11.356 6.904 -3.522 1.00 98.31 182 GLU A O 1
ATOM 1228 N N . GLY A 1 183 ? -10.123 5.876 -1.951 1.00 98.00 183 GLY A N 1
ATOM 1229 C CA . GLY A 1 183 ? -9.691 7.068 -1.228 1.00 98.00 183 GLY A CA 1
ATOM 1230 C C . GLY A 1 183 ? -8.179 7.284 -1.289 1.00 98.00 183 GLY A C 1
ATOM 1231 O O . GLY A 1 183 ? -7.530 6.997 -2.291 1.00 98.00 183 GLY A O 1
ATOM 1232 N N . ASN A 1 184 ? -7.608 7.792 -0.200 1.00 98.25 184 ASN A N 1
ATOM 1233 C CA . ASN A 1 184 ? -6.169 7.946 -0.030 1.00 98.25 184 ASN A CA 1
ATOM 1234 C C . ASN A 1 184 ? -5.666 6.940 1.000 1.00 98.25 184 ASN A C 1
ATOM 1236 O O . ASN A 1 184 ? -6.058 6.998 2.167 1.00 98.25 184 ASN A O 1
ATOM 1240 N N . LEU A 1 185 ? -4.778 6.047 0.581 1.00 98.00 185 LEU A N 1
ATOM 1241 C CA . LEU A 1 185 ? -4.115 5.100 1.463 1.00 98.00 185 LEU A CA 1
ATOM 1242 C C . LEU A 1 185 ? -2.711 5.616 1.789 1.00 98.00 185 LEU A C 1
ATOM 1244 O O . LEU A 1 185 ? -1.856 5.686 0.910 1.00 98.00 185 LEU A O 1
ATOM 1248 N N . TYR A 1 186 ? -2.475 5.974 3.048 1.00 97.06 186 TYR A N 1
ATOM 1249 C CA . TYR A 1 186 ? -1.207 6.501 3.542 1.00 97.06 186 TYR A CA 1
ATOM 1250 C C . TYR A 1 186 ? -0.462 5.469 4.385 1.00 97.06 186 TYR A C 1
ATOM 1252 O O . TYR A 1 186 ? -0.997 4.963 5.367 1.00 97.06 186 TYR A O 1
ATOM 1260 N N . PHE A 1 187 ? 0.805 5.229 4.062 1.00 96.62 187 PHE A N 1
ATOM 1261 C CA . PHE A 1 187 ? 1.770 4.562 4.933 1.00 96.62 187 PHE A CA 1
ATOM 1262 C C . PHE A 1 187 ? 2.746 5.614 5.460 1.00 96.62 187 PHE A C 1
ATOM 1264 O O . PHE A 1 187 ? 3.586 6.109 4.713 1.00 96.62 187 PHE A O 1
ATOM 1271 N N . LEU A 1 188 ? 2.631 5.973 6.739 1.00 95.19 188 LEU A N 1
ATOM 1272 C CA . LEU A 1 188 ? 3.410 7.041 7.368 1.00 95.19 188 LEU A CA 1
ATOM 1273 C C . LEU A 1 188 ? 4.425 6.456 8.352 1.00 95.19 188 LEU A C 1
ATOM 1275 O O . LEU A 1 188 ? 4.060 5.960 9.418 1.00 95.19 188 LEU A O 1
ATOM 1279 N N . ASN A 1 189 ? 5.706 6.517 7.990 1.00 91.25 189 ASN A N 1
ATOM 1280 C CA . ASN A 1 189 ? 6.846 5.965 8.731 1.00 91.25 189 ASN A CA 1
ATOM 1281 C C . ASN A 1 189 ? 6.687 4.480 9.106 1.00 91.25 189 ASN A C 1
ATOM 1283 O O . ASN A 1 189 ? 7.351 3.970 10.013 1.00 91.25 189 ASN A O 1
ATOM 1287 N N . ASN A 1 190 ? 5.819 3.767 8.386 1.00 84.31 190 ASN A N 1
ATOM 1288 C CA . ASN A 1 190 ? 5.492 2.382 8.669 1.00 84.31 190 ASN A CA 1
ATOM 1289 C C . ASN A 1 190 ? 6.609 1.478 8.140 1.00 84.31 190 ASN A C 1
ATOM 1291 O O 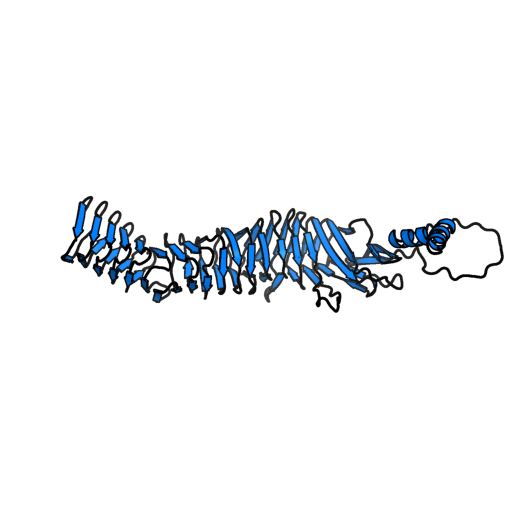. ASN A 1 190 ? 6.726 1.226 6.942 1.00 84.31 190 ASN A O 1
ATOM 1295 N N . SER A 1 191 ? 7.480 1.048 9.050 1.00 73.25 191 SER A N 1
ATOM 1296 C CA . SER A 1 191 ? 8.760 0.416 8.706 1.00 73.25 191 SER A CA 1
ATOM 1297 C C . SER A 1 191 ? 8.691 -1.109 8.573 1.00 73.25 191 SER A C 1
ATOM 1299 O O . SER A 1 191 ? 9.707 -1.742 8.299 1.00 73.25 191 SER A O 1
ATOM 1301 N N . ALA A 1 192 ? 7.517 -1.710 8.795 1.00 65.31 192 ALA A N 1
ATOM 1302 C CA . ALA A 1 192 ? 7.323 -3.160 8.726 1.00 65.31 192 ALA A CA 1
ATOM 1303 C C . ALA A 1 192 ? 6.044 -3.578 7.978 1.00 65.31 192 ALA A C 1
ATOM 1305 O O . ALA A 1 192 ? 5.680 -4.756 8.004 1.00 65.31 192 ALA A O 1
ATOM 1306 N N . ALA A 1 193 ? 5.360 -2.646 7.307 1.00 79.50 193 ALA A N 1
ATOM 1307 C CA . ALA A 1 193 ? 4.156 -2.957 6.551 1.00 79.50 193 ALA A CA 1
ATOM 1308 C C . ALA A 1 193 ? 4.477 -3.885 5.374 1.00 79.50 193 ALA A C 1
ATOM 1310 O O . ALA A 1 193 ? 5.060 -3.486 4.363 1.00 79.50 193 ALA A O 1
ATOM 1311 N N . THR A 1 194 ? 4.051 -5.137 5.512 1.00 90.56 194 THR A N 1
ATOM 1312 C CA . THR A 1 194 ? 3.946 -6.075 4.401 1.00 90.56 194 THR A CA 1
ATOM 1313 C C . THR A 1 194 ? 2.482 -6.180 4.018 1.00 90.56 194 THR A C 1
ATOM 1315 O O . THR A 1 194 ? 1.658 -6.557 4.848 1.00 90.56 194 THR A O 1
ATOM 1318 N N . PHE A 1 195 ? 2.166 -5.871 2.765 1.00 94.19 195 PHE A N 1
ATOM 1319 C CA . PHE A 1 195 ? 0.863 -6.157 2.187 1.00 94.19 195 PHE A CA 1
ATOM 1320 C C . PHE A 1 195 ? 1.005 -7.274 1.151 1.00 94.19 195 PHE A C 1
ATOM 1322 O O . PHE A 1 195 ? 1.799 -7.185 0.210 1.00 94.19 195 PHE A O 1
ATOM 1329 N N . ALA A 1 196 ? 0.231 -8.337 1.336 1.00 94.88 196 ALA A N 1
ATOM 1330 C CA . ALA A 1 196 ? 0.159 -9.462 0.419 1.00 94.88 196 ALA A CA 1
ATOM 1331 C C . ALA A 1 196 ? -1.301 -9.673 0.029 1.00 94.88 196 ALA A C 1
ATOM 1333 O O . ALA A 1 196 ? -2.120 -10.015 0.879 1.00 94.88 196 ALA A O 1
ATOM 1334 N N . GLY A 1 197 ? -1.623 -9.442 -1.242 1.00 94.88 197 GLY A N 1
ATOM 1335 C CA . GLY A 1 197 ? -2.995 -9.533 -1.727 1.00 94.88 197 GLY A CA 1
ATOM 1336 C C . GLY A 1 197 ? -3.221 -8.733 -3.001 1.00 94.88 197 GLY A C 1
ATOM 1337 O O . GLY A 1 197 ? -2.294 -8.412 -3.743 1.00 94.88 197 GLY A O 1
ATOM 1338 N N . THR A 1 198 ? -4.483 -8.421 -3.261 1.00 97.25 198 THR A N 1
ATOM 1339 C CA . THR A 1 198 ? -4.909 -7.538 -4.343 1.00 97.25 198 THR A CA 1
ATOM 1340 C C . THR A 1 198 ? -5.286 -6.181 -3.765 1.00 97.25 198 THR A C 1
ATOM 1342 O O . THR A 1 198 ? -6.207 -6.102 -2.959 1.00 97.25 198 THR A O 1
ATOM 1345 N N . LEU A 1 199 ? -4.604 -5.116 -4.184 1.00 97.12 199 LEU A N 1
ATOM 1346 C CA . LEU A 1 199 ? -4.924 -3.730 -3.841 1.00 97.12 199 LEU A CA 1
ATOM 1347 C C . LEU A 1 199 ? -5.308 -2.968 -5.111 1.00 97.12 199 LEU A C 1
ATOM 1349 O O . LEU A 1 199 ? -4.444 -2.559 -5.885 1.00 97.12 199 LEU A O 1
ATOM 1353 N N . THR A 1 200 ? -6.604 -2.776 -5.333 1.00 96.94 200 THR A N 1
ATOM 1354 C CA . THR A 1 200 ? -7.147 -2.145 -6.548 1.00 96.94 200 THR A CA 1
ATOM 1355 C C . THR A 1 200 ? -7.920 -0.869 -6.236 1.00 96.94 200 THR A C 1
ATOM 1357 O O . THR A 1 200 ? -8.246 -0.627 -5.079 1.00 96.94 200 THR A O 1
ATOM 1360 N N . GLY A 1 201 ? -8.276 -0.081 -7.247 1.00 97.12 201 GLY A N 1
ATOM 1361 C CA . GLY A 1 201 ? -9.277 0.982 -7.139 1.00 97.12 201 GLY A CA 1
ATOM 1362 C C . GLY A 1 201 ? -8.806 2.319 -7.699 1.00 97.12 201 GLY A C 1
ATOM 1363 O O . GLY A 1 201 ? -7.691 2.447 -8.202 1.00 97.12 201 GLY A O 1
ATOM 1364 N N . SER A 1 202 ? -9.686 3.316 -7.628 1.00 97.38 202 SER A N 1
ATOM 1365 C CA . SER A 1 202 ? -9.435 4.649 -8.184 1.00 97.38 202 SER A CA 1
ATOM 1366 C C . SER A 1 202 ? -8.598 5.555 -7.277 1.00 97.38 202 SER A C 1
ATOM 1368 O O . SER A 1 202 ? -8.333 6.702 -7.630 1.00 97.38 202 SER A O 1
ATOM 1370 N N . GLY A 1 203 ? -8.275 5.085 -6.073 1.00 98.06 203 GLY A N 1
ATOM 1371 C CA . GLY A 1 203 ? -7.608 5.859 -5.041 1.00 98.06 203 GLY A CA 1
ATOM 1372 C C . GLY A 1 203 ? -6.119 6.088 -5.290 1.00 98.06 203 GLY A C 1
ATOM 1373 O O . GLY A 1 203 ? -5.556 5.709 -6.317 1.00 98.06 203 GLY A O 1
ATOM 1374 N N . THR A 1 204 ? -5.484 6.728 -4.311 1.00 98.50 204 THR A N 1
ATOM 1375 C CA . THR A 1 204 ? -4.035 6.948 -4.263 1.00 98.50 204 THR A CA 1
ATOM 1376 C C . THR A 1 204 ? -3.386 6.052 -3.213 1.00 98.50 204 THR A C 1
ATOM 1378 O O . THR A 1 204 ? -3.999 5.720 -2.192 1.00 98.50 204 THR A O 1
ATOM 1381 N N . LEU A 1 205 ? -2.121 5.699 -3.443 1.00 98.38 205 LEU A N 1
ATOM 1382 C CA . LEU A 1 205 ? -1.237 5.109 -2.440 1.00 98.38 205 LEU A CA 1
ATOM 1383 C C . LEU A 1 205 ? -0.073 6.066 -2.182 1.00 98.38 205 LEU A C 1
ATOM 1385 O O . LEU A 1 205 ? 0.732 6.311 -3.074 1.00 98.38 205 LEU A O 1
ATOM 1389 N N . THR A 1 206 ? 0.049 6.582 -0.965 1.00 98.00 206 THR A N 1
ATOM 1390 C CA . THR A 1 206 ? 1.164 7.450 -0.571 1.00 98.00 206 THR A CA 1
ATOM 1391 C C . THR A 1 206 ? 1.977 6.799 0.534 1.00 98.00 206 THR A C 1
ATOM 1393 O O . THR A 1 206 ? 1.434 6.383 1.554 1.00 98.00 206 THR A O 1
ATOM 1396 N N . GLN A 1 207 ? 3.291 6.738 0.353 1.00 97.44 207 GLN A N 1
ATOM 1397 C CA . GLN A 1 207 ? 4.230 6.333 1.387 1.00 97.44 207 GLN A CA 1
ATOM 1398 C C . GLN A 1 207 ? 5.131 7.509 1.754 1.00 97.44 207 GLN A C 1
ATOM 1400 O O . GLN A 1 207 ? 5.815 8.073 0.901 1.00 97.44 207 GLN A O 1
ATOM 1405 N N . GLU A 1 208 ? 5.163 7.837 3.039 1.00 96.00 208 GLU A N 1
ATOM 1406 C CA . GLU A 1 208 ? 6.041 8.846 3.615 1.00 96.00 208 GLU A CA 1
ATOM 1407 C C . GLU A 1 208 ? 7.002 8.174 4.595 1.00 96.00 208 GLU A C 1
ATOM 1409 O O . GLU A 1 208 ? 6.580 7.677 5.639 1.00 96.00 208 GLU A O 1
ATOM 1414 N N . GLY A 1 209 ? 8.290 8.129 4.250 1.00 94.25 209 GLY A N 1
ATOM 1415 C CA . GLY A 1 209 ? 9.291 7.395 5.024 1.00 94.25 209 GLY A CA 1
ATOM 1416 C C . GLY A 1 209 ? 9.026 5.883 5.102 1.00 94.25 209 GLY A C 1
ATOM 1417 O O . GLY A 1 209 ? 8.238 5.311 4.342 1.00 94.25 209 GLY A O 1
ATOM 1418 N N . GLY A 1 210 ? 9.709 5.211 6.028 1.00 92.56 210 GLY A N 1
ATOM 1419 C CA . GLY A 1 210 ? 9.538 3.779 6.291 1.00 92.56 210 GLY A CA 1
ATOM 1420 C C . GLY A 1 210 ? 9.933 2.845 5.137 1.00 92.56 210 GLY A C 1
ATOM 1421 O O . GLY A 1 210 ? 10.425 3.257 4.084 1.00 92.56 210 GLY A O 1
ATOM 1422 N N . ASN A 1 211 ? 9.686 1.556 5.358 1.00 92.75 211 ASN A N 1
ATOM 1423 C CA . ASN A 1 211 ? 10.032 0.457 4.466 1.00 92.75 211 ASN A CA 1
ATOM 1424 C C . ASN A 1 211 ? 8.800 -0.431 4.297 1.00 92.75 211 ASN A C 1
ATOM 1426 O O . ASN A 1 211 ? 8.367 -1.078 5.252 1.00 92.75 211 ASN A O 1
ATOM 1430 N N . THR A 1 212 ? 8.255 -0.479 3.085 1.00 94.69 212 THR A N 1
ATOM 1431 C CA . THR A 1 212 ? 7.084 -1.302 2.771 1.00 94.69 212 THR A CA 1
ATOM 1432 C C . THR A 1 212 ? 7.440 -2.410 1.792 1.00 94.69 212 THR A C 1
ATOM 1434 O O . THR A 1 212 ? 8.351 -2.283 0.964 1.00 94.69 212 THR A O 1
ATOM 1437 N N . ARG A 1 213 ? 6.705 -3.519 1.879 1.00 96.31 213 ARG A N 1
ATOM 1438 C CA . ARG A 1 213 ? 6.786 -4.620 0.920 1.00 96.31 213 ARG A CA 1
ATOM 1439 C C . ARG A 1 213 ? 5.397 -4.971 0.411 1.00 96.31 213 ARG A C 1
ATOM 1441 O O . ARG A 1 213 ? 4.516 -5.290 1.205 1.00 96.31 213 ARG A O 1
ATOM 1448 N N . PHE A 1 214 ? 5.227 -4.957 -0.905 1.00 97.44 214 PHE A N 1
ATOM 1449 C CA . PHE A 1 214 ? 3.979 -5.311 -1.575 1.00 97.44 214 PHE A CA 1
ATOM 1450 C C . PHE A 1 214 ? 4.172 -6.556 -2.436 1.00 97.44 214 PHE A C 1
ATOM 1452 O O . PHE A 1 214 ? 5.153 -6.654 -3.170 1.00 97.44 214 PHE A O 1
ATOM 1459 N N . SER A 1 215 ? 3.216 -7.482 -2.367 1.00 97.62 215 SER A N 1
ATOM 1460 C CA . SER A 1 215 ? 3.158 -8.692 -3.197 1.00 97.62 215 SER A CA 1
ATOM 1461 C C . SER A 1 215 ? 1.727 -8.975 -3.665 1.00 97.62 215 SER A C 1
ATOM 1463 O O . SER A 1 215 ? 0.770 -8.559 -3.009 1.00 97.62 215 SER A O 1
ATOM 1465 N N . GLY A 1 216 ? 1.575 -9.674 -4.797 1.00 97.94 216 GLY A N 1
ATOM 1466 C CA . GLY A 1 216 ? 0.270 -9.968 -5.404 1.00 97.94 216 GLY A CA 1
ATOM 1467 C C . GLY A 1 216 ? -0.081 -9.039 -6.571 1.00 97.94 216 GLY A C 1
ATOM 1468 O O . GLY A 1 216 ? 0.674 -8.962 -7.541 1.00 97.94 216 GLY A O 1
ATOM 1469 N N . LEU A 1 217 ? -1.228 -8.359 -6.506 1.00 98.19 217 LEU A N 1
ATOM 1470 C CA . LEU A 1 217 ? -1.712 -7.437 -7.543 1.00 98.19 217 LEU A CA 1
ATOM 1471 C C . LEU A 1 217 ? -1.889 -6.035 -6.955 1.00 98.19 217 LEU A C 1
ATOM 1473 O O . LEU A 1 217 ? -2.503 -5.878 -5.903 1.00 98.19 217 LEU A O 1
ATOM 1477 N N . LEU A 1 218 ? -1.410 -5.012 -7.654 1.00 98.19 218 LEU A N 1
ATOM 1478 C CA . LEU A 1 218 ? -1.601 -3.620 -7.266 1.00 98.19 218 LEU A CA 1
ATOM 1479 C C . LEU A 1 218 ? -2.021 -2.782 -8.473 1.00 98.19 218 LEU A C 1
ATOM 1481 O O . LEU A 1 218 ? -1.333 -2.753 -9.484 1.00 98.19 218 LEU A O 1
ATOM 1485 N N . SER A 1 219 ? -3.155 -2.097 -8.378 1.00 97.69 219 SER A N 1
ATOM 1486 C CA . SER A 1 219 ? -3.641 -1.192 -9.421 1.00 97.69 219 SER A CA 1
ATOM 1487 C C . SER A 1 219 ? -4.302 0.012 -8.771 1.00 97.69 219 SER A C 1
ATOM 1489 O O . SER A 1 219 ? -5.334 -0.137 -8.125 1.00 97.69 219 SER A O 1
ATOM 1491 N N . GLN A 1 220 ? -3.714 1.193 -8.908 1.00 97.00 220 GLN A N 1
ATOM 1492 C CA . GLN A 1 220 ? -4.258 2.425 -8.332 1.00 97.00 220 GLN A CA 1
ATOM 1493 C C . GLN A 1 220 ? -4.313 3.484 -9.424 1.00 97.00 220 GLN A C 1
ATOM 1495 O O . GLN A 1 220 ? -3.264 3.946 -9.875 1.00 97.00 220 GLN A O 1
ATOM 1500 N N . ASP A 1 221 ? -5.518 3.875 -9.840 1.00 96.06 221 ASP A N 1
ATOM 1501 C CA . ASP A 1 221 ? -5.675 4.861 -10.920 1.00 96.06 221 ASP A CA 1
ATOM 1502 C C . ASP A 1 221 ? -5.142 6.240 -10.500 1.00 96.06 221 ASP A C 1
ATOM 1504 O O . ASP A 1 221 ? -4.633 6.992 -11.329 1.00 96.06 221 ASP A O 1
ATOM 1508 N N . GLY A 1 222 ? -5.217 6.561 -9.201 1.00 97.31 222 GLY A N 1
ATOM 1509 C CA . GLY A 1 222 ? -4.640 7.773 -8.622 1.00 97.31 222 GLY A CA 1
ATOM 1510 C C . GLY A 1 222 ? -3.115 7.734 -8.479 1.00 97.31 222 GLY A C 1
ATOM 1511 O O . GLY A 1 222 ? -2.513 8.750 -8.137 1.00 97.31 222 GLY A O 1
ATOM 1512 N N . GLY A 1 223 ? -2.483 6.591 -8.759 1.00 97.94 223 GLY A N 1
ATOM 1513 C CA . GLY A 1 223 ? -1.036 6.416 -8.725 1.00 97.94 223 GLY A CA 1
ATOM 1514 C C . GLY A 1 223 ? -0.451 6.150 -7.336 1.00 97.94 223 GLY A C 1
ATOM 1515 O O . GLY A 1 223 ? -1.146 6.068 -6.317 1.00 97.94 223 GLY A O 1
ATOM 1516 N N . ILE A 1 224 ? 0.871 5.993 -7.328 1.00 98.62 224 ILE A N 1
ATOM 1517 C CA . ILE A 1 224 ? 1.697 5.767 -6.141 1.00 98.62 224 ILE A CA 1
ATOM 1518 C C . ILE A 1 224 ? 2.594 6.987 -5.933 1.00 98.62 224 ILE A C 1
ATOM 1520 O O . ILE A 1 224 ? 3.212 7.462 -6.881 1.00 98.62 224 ILE A O 1
ATOM 1524 N N . THR A 1 225 ? 2.712 7.472 -4.700 1.00 98.50 225 THR A N 1
ATOM 1525 C CA . THR A 1 225 ? 3.654 8.535 -4.328 1.00 98.50 225 THR A CA 1
ATOM 1526 C C . THR A 1 225 ? 4.613 8.041 -3.253 1.00 98.50 225 THR A C 1
ATOM 1528 O O . THR A 1 225 ? 4.173 7.573 -2.204 1.00 98.50 225 THR A O 1
ATOM 1531 N N . LEU A 1 226 ? 5.919 8.165 -3.496 1.00 98.31 226 LEU A N 1
ATOM 1532 C CA . LEU A 1 226 ? 6.975 7.916 -2.515 1.00 98.31 226 LEU A CA 1
ATOM 1533 C C . LEU A 1 226 ? 7.612 9.250 -2.119 1.00 98.31 226 LEU A C 1
ATOM 1535 O O . LEU A 1 226 ? 8.116 9.972 -2.981 1.00 98.31 226 LEU A O 1
ATOM 1539 N N . GLN A 1 227 ? 7.619 9.561 -0.822 1.00 97.69 227 GLN A N 1
ATOM 1540 C CA . GLN A 1 227 ? 8.144 10.820 -0.290 1.00 97.69 227 GLN A CA 1
ATOM 1541 C C . GLN A 1 227 ? 8.922 10.649 1.020 1.00 97.69 227 GLN A C 1
ATOM 1543 O O . GLN A 1 227 ? 8.856 9.605 1.674 1.00 97.69 227 GLN A O 1
ATOM 1548 N N . SER A 1 228 ? 9.682 11.677 1.405 1.00 96.06 228 SER A N 1
ATOM 1549 C CA . SER A 1 228 ? 10.389 11.756 2.697 1.00 96.06 228 SER A CA 1
ATOM 1550 C C . SER A 1 228 ? 11.254 10.528 3.034 1.00 96.06 228 SER A C 1
ATOM 1552 O O . SER A 1 228 ? 11.212 10.013 4.151 1.00 96.06 228 SER A O 1
ATOM 1554 N N . GLY A 1 229 ? 12.028 10.022 2.069 1.00 95.88 229 GLY A N 1
ATOM 1555 C CA . GLY A 1 229 ? 12.909 8.863 2.278 1.00 95.88 229 GLY A CA 1
ATOM 1556 C C . GLY A 1 229 ? 12.201 7.504 2.294 1.00 95.88 229 GLY A C 1
ATOM 1557 O O . GLY A 1 229 ? 12.768 6.523 2.770 1.00 95.88 229 GLY A O 1
ATOM 1558 N N . ALA A 1 230 ? 10.965 7.433 1.795 1.00 97.00 230 ALA A N 1
ATOM 1559 C CA . ALA A 1 230 ? 10.238 6.184 1.614 1.00 97.00 230 ALA A CA 1
ATOM 1560 C C . ALA A 1 230 ? 11.028 5.156 0.791 1.00 97.00 230 ALA A C 1
ATOM 1562 O O . ALA A 1 230 ? 11.590 5.472 -0.261 1.00 97.00 230 ALA A O 1
ATOM 1563 N N . ALA A 1 231 ? 11.007 3.907 1.251 1.00 97.25 231 ALA A N 1
ATOM 1564 C CA . ALA A 1 231 ? 11.521 2.756 0.528 1.00 97.25 231 ALA A CA 1
ATOM 1565 C C . ALA A 1 231 ? 10.399 1.743 0.279 1.00 97.25 231 ALA A C 1
ATOM 1567 O O . ALA A 1 231 ? 9.820 1.202 1.226 1.00 97.25 231 ALA A O 1
ATOM 1568 N N . MET A 1 232 ? 10.099 1.470 -0.990 1.00 98.06 232 MET A N 1
ATOM 1569 C CA . MET A 1 232 ? 9.094 0.489 -1.399 1.00 98.06 232 MET A CA 1
ATOM 1570 C C . MET A 1 232 ? 9.755 -0.681 -2.122 1.00 98.06 232 MET A C 1
ATOM 1572 O O . MET A 1 232 ? 10.489 -0.501 -3.094 1.00 98.06 232 MET A O 1
ATOM 1576 N N . THR A 1 233 ? 9.456 -1.900 -1.673 1.00 98.19 233 THR A N 1
ATOM 1577 C CA . THR A 1 233 ? 9.830 -3.131 -2.377 1.00 98.19 233 THR A CA 1
ATOM 1578 C C . THR A 1 233 ? 8.600 -3.801 -2.974 1.00 98.19 233 THR A C 1
ATOM 1580 O O . THR A 1 233 ? 7.702 -4.236 -2.254 1.00 98.19 233 THR A O 1
ATOM 1583 N N . MET A 1 234 ? 8.590 -3.935 -4.293 1.00 98.56 234 MET A N 1
ATOM 1584 C CA . MET A 1 234 ? 7.682 -4.790 -5.045 1.00 98.56 234 MET A CA 1
ATOM 1585 C C . MET A 1 234 ? 8.287 -6.196 -5.106 1.00 98.56 234 MET A C 1
ATOM 1587 O O . MET A 1 234 ? 9.405 -6.375 -5.590 1.00 98.56 234 MET A O 1
ATOM 1591 N N . ASP A 1 235 ? 7.571 -7.185 -4.581 1.00 97.94 235 ASP A N 1
ATOM 1592 C CA . ASP A 1 235 ? 8.016 -8.571 -4.471 1.00 97.94 235 ASP A CA 1
ATOM 1593 C C . ASP A 1 235 ? 6.990 -9.527 -5.055 1.00 97.94 235 ASP A C 1
ATOM 1595 O O . ASP A 1 235 ? 5.910 -9.693 -4.492 1.00 97.94 235 ASP A O 1
ATOM 1599 N N . THR A 1 236 ? 7.325 -10.190 -6.162 1.00 98.25 236 THR A N 1
ATOM 1600 C CA . THR A 1 236 ? 6.348 -11.008 -6.898 1.00 98.25 236 THR A CA 1
ATOM 1601 C C . THR A 1 236 ? 5.049 -10.213 -7.151 1.00 98.25 236 THR A C 1
ATOM 1603 O O . THR A 1 236 ? 3.936 -10.732 -7.048 1.00 98.25 236 THR A O 1
ATOM 1606 N N . LEU A 1 237 ? 5.182 -8.905 -7.397 1.00 98.56 237 LEU A N 1
ATOM 1607 C CA . LEU A 1 237 ? 4.061 -7.982 -7.529 1.00 98.56 237 LEU A CA 1
ATOM 1608 C C . LEU A 1 237 ? 3.781 -7.714 -9.002 1.00 98.56 237 LEU A C 1
ATOM 1610 O O . LEU A 1 237 ? 4.694 -7.398 -9.758 1.00 98.56 237 LEU A O 1
ATOM 1614 N N . GLN A 1 238 ? 2.515 -7.772 -9.396 1.00 98.62 238 GLN A N 1
ATOM 1615 C CA . GLN A 1 238 ? 2.041 -7.213 -10.657 1.00 98.62 238 GLN A CA 1
ATOM 1616 C C . GLN A 1 238 ? 1.404 -5.857 -10.364 1.00 98.62 238 GLN A C 1
ATOM 1618 O O . GLN A 1 238 ? 0.322 -5.792 -9.787 1.00 98.62 238 GLN A O 1
ATOM 1623 N 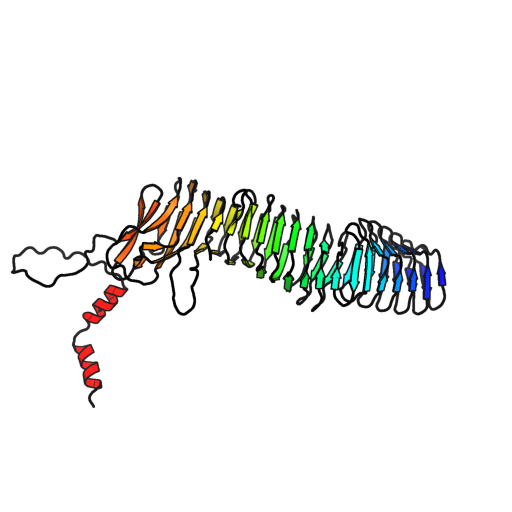N . ALA A 1 239 ? 2.088 -4.779 -10.724 1.00 98.56 239 ALA A N 1
ATOM 1624 C CA . ALA A 1 239 ? 1.649 -3.412 -10.504 1.00 98.56 239 ALA A CA 1
ATOM 1625 C C . ALA A 1 239 ? 1.226 -2.743 -11.820 1.00 98.56 239 ALA A C 1
ATOM 1627 O O . ALA A 1 239 ? 1.918 -2.851 -12.833 1.00 98.56 239 ALA A O 1
ATOM 1628 N N . ASN A 1 240 ? 0.103 -2.030 -11.788 1.00 97.69 240 ASN A N 1
ATOM 1629 C CA . ASN A 1 240 ? -0.358 -1.126 -12.836 1.00 97.69 240 ASN A CA 1
ATOM 1630 C C . ASN A 1 240 ? -0.689 0.236 -12.210 1.00 97.69 240 ASN A C 1
ATOM 1632 O O . ASN A 1 240 ? -1.776 0.429 -11.665 1.00 97.69 240 ASN A O 1
ATOM 1636 N N . ALA A 1 241 ? 0.287 1.137 -12.207 1.00 97.44 241 ALA A N 1
ATOM 1637 C CA . ALA A 1 241 ? 0.154 2.474 -11.647 1.00 97.44 241 ALA A CA 1
ATOM 1638 C C . ALA A 1 241 ? 1.331 3.344 -12.087 1.00 97.44 241 ALA A C 1
ATOM 1640 O O . ALA A 1 241 ? 2.468 2.875 -12.157 1.00 97.44 241 ALA A O 1
ATOM 1641 N N . ASN A 1 242 ? 1.071 4.636 -12.273 1.00 97.94 242 ASN A N 1
ATOM 1642 C CA . ASN A 1 242 ? 2.146 5.619 -12.355 1.00 97.94 242 ASN A CA 1
ATOM 1643 C C . ASN A 1 242 ? 2.722 5.867 -10.959 1.00 97.94 242 ASN A C 1
ATOM 1645 O O . ASN A 1 242 ? 1.978 5.909 -9.973 1.00 97.94 242 ASN A O 1
ATOM 1649 N N . VAL A 1 243 ? 4.037 6.058 -10.878 1.00 98.62 243 VAL A N 1
ATOM 1650 C CA . VAL A 1 243 ? 4.753 6.306 -9.624 1.00 98.62 243 VAL A CA 1
ATOM 1651 C C . VAL A 1 243 ? 5.394 7.688 -9.658 1.00 98.62 243 VAL A C 1
ATOM 1653 O O . VAL A 1 243 ? 6.183 7.996 -10.545 1.00 98.62 243 VAL A O 1
ATOM 1656 N N . THR A 1 244 ? 5.099 8.514 -8.659 1.00 98.44 244 THR A N 1
ATOM 1657 C CA . THR A 1 244 ? 5.820 9.763 -8.392 1.00 98.44 244 THR A CA 1
ATOM 1658 C C . THR A 1 244 ? 6.771 9.555 -7.219 1.00 98.44 244 THR A C 1
ATOM 1660 O O . THR A 1 244 ? 6.391 8.985 -6.197 1.00 98.44 244 THR A O 1
ATOM 1663 N N . THR A 1 245 ? 8.014 10.002 -7.354 1.00 98.31 245 THR A N 1
ATOM 1664 C CA . THR A 1 245 ? 9.079 9.802 -6.363 1.00 98.31 245 THR A CA 1
ATOM 1665 C C . THR A 1 245 ? 9.756 11.121 -6.010 1.00 98.31 245 THR A C 1
ATOM 1667 O O . THR A 1 245 ? 9.922 11.982 -6.867 1.00 98.31 245 THR A O 1
ATOM 1670 N N . GLN A 1 246 ? 10.169 11.272 -4.753 1.00 98.00 246 GLN A N 1
ATOM 1671 C CA . GLN A 1 246 ? 11.046 12.356 -4.303 1.00 98.00 246 GLN A CA 1
ATOM 1672 C C . GLN A 1 246 ? 12.509 11.934 -4.294 1.00 98.00 246 GLN A C 1
ATOM 1674 O O . GLN A 1 246 ? 12.826 10.751 -4.129 1.00 98.00 246 GLN A O 1
ATOM 1679 N N . SER A 1 247 ? 13.410 12.914 -4.360 1.00 97.50 247 SER A N 1
ATOM 1680 C CA . SER A 1 247 ? 14.828 12.670 -4.090 1.00 97.50 247 SER A CA 1
ATOM 1681 C C . SER A 1 247 ? 15.021 12.001 -2.719 1.00 97.50 247 SER A C 1
ATOM 1683 O O . SER A 1 247 ? 14.375 12.359 -1.731 1.00 97.50 247 SER A O 1
ATOM 1685 N N . GLY A 1 248 ? 15.890 10.989 -2.665 1.00 97.38 248 GLY A N 1
ATOM 1686 C CA . GLY A 1 248 ? 16.156 10.190 -1.463 1.00 97.38 248 GLY A CA 1
ATOM 1687 C C . GLY A 1 248 ? 15.162 9.052 -1.198 1.00 97.38 248 GLY A C 1
ATOM 1688 O O . GLY A 1 248 ? 15.329 8.329 -0.218 1.00 97.38 248 GLY A O 1
ATOM 1689 N N . THR A 1 249 ? 14.145 8.869 -2.045 1.00 98.50 249 THR A N 1
ATOM 1690 C CA . THR A 1 249 ? 13.255 7.696 -1.992 1.00 98.50 249 THR A CA 1
ATOM 1691 C C . THR A 1 249 ? 13.794 6.550 -2.839 1.00 98.50 249 THR A C 1
ATOM 1693 O O . THR A 1 249 ? 14.629 6.761 -3.718 1.00 98.50 249 THR A O 1
ATOM 1696 N N . THR A 1 250 ? 13.329 5.328 -2.571 1.00 98.38 250 THR A N 1
ATOM 1697 C CA . THR A 1 250 ? 13.753 4.134 -3.314 1.00 98.38 250 THR A CA 1
ATOM 1698 C C . THR A 1 250 ? 12.566 3.269 -3.726 1.00 98.38 250 THR A C 1
ATOM 1700 O O . THR A 1 250 ? 11.681 2.967 -2.920 1.00 98.38 250 THR A O 1
ATOM 1703 N N . LEU A 1 251 ? 12.576 2.824 -4.982 1.00 98.75 251 LEU A N 1
ATOM 1704 C CA . LEU A 1 251 ? 11.653 1.832 -5.526 1.00 98.75 251 LEU A CA 1
ATOM 1705 C C . LEU A 1 251 ? 12.437 0.607 -6.010 1.00 98.75 25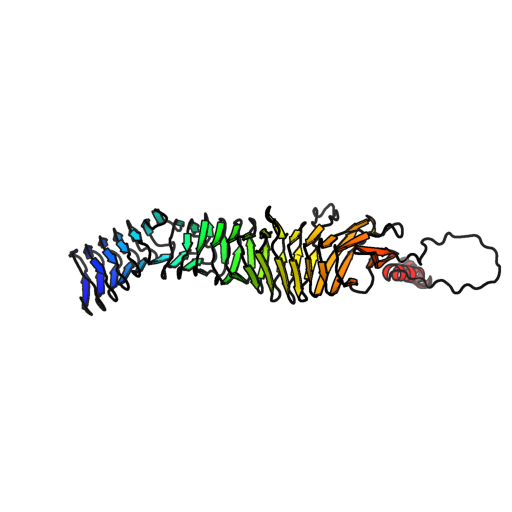1 LEU A C 1
ATOM 1707 O O . LEU A 1 251 ? 13.295 0.708 -6.884 1.00 98.75 251 LEU A O 1
ATOM 1711 N N . THR A 1 252 ? 12.131 -0.568 -5.466 1.00 98.81 252 THR A N 1
ATOM 1712 C CA . THR A 1 252 ? 12.784 -1.828 -5.853 1.00 98.81 252 THR A CA 1
ATOM 1713 C C . THR A 1 252 ? 11.778 -2.809 -6.434 1.00 98.81 252 THR A C 1
ATOM 1715 O O . THR A 1 252 ? 10.793 -3.133 -5.779 1.00 98.81 252 THR A O 1
ATOM 1718 N N . LEU A 1 253 ? 12.056 -3.331 -7.627 1.00 98.88 253 LEU A N 1
ATOM 1719 C CA . LEU A 1 253 ? 11.356 -4.467 -8.224 1.00 98.88 253 LEU A CA 1
ATOM 1720 C C . LEU A 1 253 ? 12.208 -5.724 -8.043 1.00 98.88 253 LEU A C 1
ATOM 1722 O O . LEU A 1 253 ? 13.313 -5.806 -8.585 1.00 98.88 253 LEU A O 1
ATOM 1726 N N . ASP A 1 254 ? 11.688 -6.700 -7.305 1.00 98.62 254 ASP A N 1
ATOM 1727 C CA . ASP A 1 254 ? 12.384 -7.951 -7.004 1.00 98.62 254 ASP A CA 1
ATOM 1728 C C . ASP A 1 254 ? 11.512 -9.185 -7.286 1.00 98.62 254 ASP A C 1
ATOM 1730 O O . ASP A 1 254 ? 10.290 -9.093 -7.441 1.00 98.62 254 ASP A O 1
ATOM 1734 N N . ASN A 1 255 ? 12.152 -10.355 -7.342 1.00 98.06 255 ASN A N 1
ATOM 1735 C CA . ASN A 1 255 ? 11.509 -11.669 -7.453 1.00 98.06 255 ASN A CA 1
ATOM 1736 C C . ASN A 1 255 ? 10.490 -11.794 -8.603 1.00 98.06 255 ASN A C 1
ATOM 1738 O O . ASN A 1 255 ? 9.429 -12.394 -8.451 1.00 98.06 255 ASN A O 1
ATOM 1742 N N . GLY A 1 256 ? 10.812 -11.240 -9.776 1.00 98.25 256 GLY A N 1
ATOM 1743 C CA . GLY A 1 256 ? 9.944 -11.343 -10.953 1.00 98.25 256 GLY A CA 1
ATOM 1744 C C . GLY A 1 256 ? 8.749 -10.391 -10.919 1.00 98.25 256 GLY A C 1
ATOM 1745 O O . GLY A 1 256 ? 7.737 -10.661 -11.563 1.00 98.25 256 GLY A O 1
ATOM 1746 N N . SER A 1 257 ? 8.855 -9.290 -10.172 1.00 98.81 257 SER A N 1
ATOM 1747 C CA . SER A 1 257 ? 7.832 -8.243 -10.159 1.00 98.81 257 SER A CA 1
ATOM 1748 C C . SER A 1 257 ? 7.718 -7.547 -11.511 1.00 98.81 257 SER A C 1
ATOM 1750 O O . SER A 1 257 ? 8.697 -7.388 -12.240 1.00 98.81 257 SER A O 1
ATOM 1752 N N . ILE A 1 258 ? 6.515 -7.087 -11.824 1.00 98.75 258 ILE A N 1
ATOM 1753 C CA . ILE A 1 258 ? 6.203 -6.325 -13.023 1.00 98.75 258 ILE A CA 1
ATOM 1754 C C . ILE A 1 258 ? 5.589 -4.997 -12.596 1.00 98.75 258 ILE A C 1
ATOM 1756 O O . ILE A 1 258 ? 4.560 -5.000 -11.931 1.00 98.75 258 ILE A O 1
ATOM 1760 N N . LEU A 1 259 ? 6.167 -3.876 -13.023 1.00 98.75 259 LEU A N 1
ATOM 1761 C CA . LEU A 1 259 ? 5.530 -2.558 -12.941 1.00 98.75 259 LEU A CA 1
ATOM 1762 C C . LEU A 1 259 ? 5.130 -2.121 -14.342 1.00 98.75 259 LEU A C 1
ATOM 1764 O O . LEU A 1 259 ? 5.993 -2.035 -15.204 1.00 98.75 259 LEU A O 1
ATOM 1768 N N . THR A 1 260 ? 3.854 -1.837 -14.570 1.00 98.00 260 THR A N 1
ATOM 1769 C CA . THR A 1 260 ? 3.380 -1.118 -15.758 1.00 98.00 260 THR A CA 1
ATOM 1770 C C . THR A 1 260 ? 2.974 0.289 -15.345 1.00 98.00 260 THR A C 1
ATOM 1772 O O . THR A 1 260 ? 2.151 0.435 -14.442 1.00 98.00 260 THR A O 1
ATOM 1775 N N . GLY A 1 261 ? 3.578 1.294 -15.971 1.00 97.06 261 GLY A N 1
ATOM 1776 C CA . GLY A 1 261 ? 3.357 2.705 -15.662 1.00 97.06 261 GLY A CA 1
ATOM 1777 C C . GLY A 1 261 ? 4.633 3.531 -15.805 1.00 97.06 261 GLY A C 1
ATOM 1778 O O . GLY A 1 261 ? 5.748 2.989 -15.864 1.00 97.06 261 GLY A O 1
ATOM 1779 N N . SER A 1 262 ? 4.483 4.853 -15.819 1.00 96.88 262 SER A N 1
ATOM 1780 C CA . SER A 1 262 ? 5.615 5.777 -15.770 1.00 96.88 262 SER A CA 1
ATOM 1781 C C . SER A 1 262 ? 6.139 5.951 -14.343 1.00 96.88 262 SER A C 1
ATOM 1783 O O . SER A 1 262 ? 5.406 5.797 -13.362 1.00 96.88 262 SER A O 1
ATOM 1785 N N . VAL A 1 263 ? 7.424 6.287 -14.224 1.00 98.38 263 VAL A N 1
ATOM 1786 C CA . VAL A 1 263 ? 8.042 6.697 -12.956 1.00 98.38 263 VAL A CA 1
ATOM 1787 C C . VAL A 1 263 ? 8.612 8.093 -13.142 1.00 98.38 263 VAL A C 1
ATOM 1789 O O . VAL A 1 263 ? 9.433 8.307 -14.030 1.00 98.38 263 VAL A O 1
ATOM 1792 N N . THR A 1 264 ? 8.184 9.051 -12.330 1.00 97.56 264 THR A N 1
ATOM 1793 C CA . THR A 1 264 ? 8.618 10.449 -12.438 1.00 97.56 264 THR A CA 1
ATOM 1794 C C . THR A 1 264 ? 9.120 10.986 -11.106 1.00 97.56 264 THR A C 1
ATOM 1796 O O . THR A 1 264 ? 8.642 10.595 -10.039 1.00 97.56 264 THR A O 1
ATOM 1799 N N . GLY A 1 265 ? 10.070 11.918 -11.165 1.00 95.75 265 GLY A N 1
ATOM 1800 C CA . GLY A 1 265 ? 10.414 12.766 -10.028 1.00 95.75 265 GLY A CA 1
ATOM 1801 C C . GLY A 1 265 ? 9.359 13.839 -9.764 1.00 95.75 265 GLY A C 1
ATOM 1802 O O . GLY A 1 265 ? 8.529 14.129 -10.630 1.00 95.75 265 GLY A O 1
ATOM 1803 N N . ASP A 1 266 ? 9.415 14.455 -8.589 1.00 91.50 266 ASP A N 1
ATOM 1804 C CA . ASP A 1 266 ? 8.663 15.670 -8.286 1.00 91.50 266 ASP A CA 1
ATOM 1805 C C . ASP A 1 266 ? 9.550 16.927 -8.421 1.00 91.50 266 ASP A C 1
ATOM 1807 O O . ASP A 1 266 ? 10.644 16.899 -8.988 1.00 91.50 266 ASP A O 1
ATOM 1811 N N . ASN A 1 267 ? 9.086 18.065 -7.898 1.00 87.56 267 ASN A N 1
ATOM 1812 C CA . ASN A 1 267 ? 9.832 19.328 -7.954 1.00 87.56 267 ASN A CA 1
ATOM 1813 C C . ASN A 1 267 ? 11.130 19.328 -7.116 1.00 87.56 267 ASN A C 1
ATOM 1815 O O . ASN A 1 267 ? 11.879 20.304 -7.168 1.00 87.56 267 ASN A O 1
ATOM 1819 N N . THR A 1 268 ? 11.385 18.286 -6.322 1.00 89.69 268 THR A N 1
ATOM 1820 C CA . THR A 1 268 ? 12.585 18.127 -5.485 1.00 89.69 268 THR A CA 1
ATOM 1821 C C . THR A 1 268 ? 13.641 17.214 -6.113 1.00 89.69 268 THR A C 1
ATOM 1823 O O . THR A 1 268 ? 14.763 17.156 -5.613 1.00 89.69 268 THR A O 1
ATOM 1826 N N . GLY A 1 269 ? 13.304 16.532 -7.211 1.00 92.81 269 GLY A N 1
ATOM 1827 C CA . GLY A 1 269 ? 14.140 15.532 -7.869 1.00 92.81 269 GLY A CA 1
ATOM 1828 C C . GLY A 1 269 ? 13.439 14.177 -7.951 1.00 92.81 269 GLY A C 1
ATOM 1829 O O . GLY A 1 269 ? 12.284 14.033 -7.556 1.00 92.81 269 GLY A O 1
ATOM 1830 N N . ALA A 1 270 ? 14.140 13.179 -8.482 1.00 96.94 270 ALA A N 1
ATOM 1831 C CA . ALA A 1 270 ? 13.614 11.828 -8.642 1.00 96.94 270 ALA A CA 1
ATOM 1832 C C . ALA A 1 270 ? 14.241 10.851 -7.640 1.00 96.94 270 ALA A C 1
ATOM 1834 O O . ALA A 1 270 ? 15.386 11.021 -7.222 1.00 96.94 270 ALA A O 1
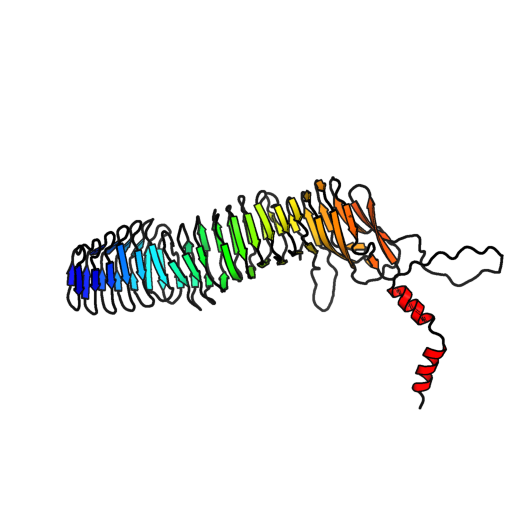ATOM 1835 N N . GLY A 1 271 ? 13.475 9.834 -7.250 1.00 98.44 271 GLY A N 1
ATOM 1836 C CA . GLY A 1 271 ? 13.946 8.741 -6.404 1.00 98.44 271 GLY A CA 1
ATOM 1837 C C . GLY A 1 271 ? 14.737 7.696 -7.185 1.00 98.44 271 GLY A C 1
ATOM 1838 O O . GLY A 1 271 ? 14.654 7.609 -8.413 1.00 98.44 271 GLY A O 1
ATOM 1839 N N . ASP A 1 272 ? 15.487 6.876 -6.458 1.00 98.75 272 ASP A N 1
ATOM 1840 C CA . ASP A 1 272 ? 16.286 5.800 -7.036 1.00 98.75 272 ASP A CA 1
ATOM 1841 C C . ASP A 1 272 ? 15.411 4.587 -7.368 1.00 98.75 272 ASP A C 1
ATOM 1843 O O . ASP A 1 272 ? 14.473 4.242 -6.639 1.00 98.75 272 ASP A O 1
ATOM 1847 N N . MET A 1 273 ? 15.754 3.890 -8.449 1.00 98.81 273 MET A N 1
ATOM 1848 C CA . MET A 1 273 ? 15.050 2.695 -8.898 1.00 98.81 273 MET A CA 1
ATOM 1849 C C . MET A 1 273 ? 16.008 1.521 -9.085 1.00 98.81 273 MET A C 1
ATOM 1851 O O . MET A 1 273 ? 17.056 1.637 -9.720 1.00 98.81 273 MET A O 1
ATOM 1855 N N . THR A 1 274 ? 15.623 0.355 -8.566 1.00 98.94 274 THR A N 1
ATOM 1856 C CA . THR A 1 274 ? 16.354 -0.903 -8.763 1.00 98.94 274 THR A CA 1
ATOM 1857 C C . THR A 1 274 ? 15.448 -1.959 -9.388 1.00 98.94 274 THR A C 1
ATOM 1859 O O . THR A 1 274 ? 14.361 -2.219 -8.875 1.00 98.94 274 THR A O 1
ATOM 1862 N N . VAL A 1 275 ? 15.898 -2.610 -10.465 1.00 98.88 275 VAL A N 1
ATOM 1863 C CA . VAL A 1 275 ? 15.172 -3.713 -11.124 1.00 98.88 275 VAL A CA 1
ATOM 1864 C C . VAL A 1 275 ? 16.032 -4.974 -11.111 1.00 98.88 275 VAL A C 1
ATOM 1866 O O . VAL A 1 275 ? 17.116 -4.999 -11.699 1.00 98.88 275 VAL A O 1
ATOM 1869 N N . LYS A 1 276 ? 15.558 -6.022 -10.427 1.00 98.75 276 LYS A N 1
ATOM 1870 C CA . LYS A 1 276 ? 16.359 -7.208 -10.087 1.00 98.75 276 LYS A CA 1
ATOM 1871 C C . LYS A 1 276 ? 15.828 -8.483 -10.729 1.00 98.75 276 LYS A C 1
ATOM 1873 O O . LYS A 1 276 ? 14.617 -8.668 -10.867 1.00 98.75 276 LYS A O 1
ATOM 1878 N N . GLY A 1 277 ? 16.732 -9.405 -11.045 1.00 97.88 277 GLY A N 1
ATOM 1879 C CA . GLY A 1 277 ? 16.434 -10.743 -11.544 1.00 97.88 277 GLY A CA 1
ATOM 1880 C C . GLY A 1 277 ? 15.486 -10.726 -12.742 1.00 97.88 277 GLY A C 1
ATOM 1881 O O . GLY A 1 277 ? 15.680 -9.986 -13.697 1.00 97.88 277 GLY A O 1
ATOM 1882 N N . ALA A 1 278 ? 14.430 -11.535 -12.676 1.00 98.00 278 ALA A N 1
ATOM 1883 C CA . ALA A 1 278 ? 13.425 -11.635 -13.735 1.00 98.00 278 ALA A CA 1
ATOM 1884 C C . ALA A 1 278 ? 12.405 -10.477 -13.755 1.00 98.00 278 ALA A C 1
ATOM 1886 O O . ALA A 1 278 ? 11.414 -10.559 -14.479 1.00 98.00 278 ALA A O 1
ATOM 1887 N N . SER A 1 279 ? 12.592 -9.438 -12.936 1.00 98.88 279 SER A N 1
ATOM 1888 C CA . SER A 1 279 ? 11.629 -8.342 -12.820 1.00 98.88 279 SER A CA 1
ATOM 1889 C C . SER A 1 279 ? 11.665 -7.422 -14.041 1.00 98.88 279 SER A C 1
ATOM 1891 O O . SER A 1 279 ? 12.715 -7.223 -14.664 1.00 98.88 279 SER A O 1
ATOM 1893 N N . VAL A 1 280 ? 10.509 -6.848 -14.375 1.00 98.88 280 VAL A N 1
ATOM 1894 C CA . VAL A 1 280 ? 10.323 -6.021 -15.569 1.00 98.88 280 VAL A CA 1
ATOM 1895 C C . VAL A 1 280 ? 9.624 -4.715 -15.221 1.00 98.88 280 VAL A C 1
ATOM 1897 O O . VAL A 1 280 ? 8.531 -4.710 -14.659 1.00 98.88 280 VAL A O 1
ATOM 1900 N N . TRP A 1 281 ? 10.218 -3.597 -15.620 1.00 98.81 281 TRP A N 1
ATOM 1901 C CA . TRP A 1 281 ? 9.518 -2.321 -15.676 1.00 98.81 281 TRP A CA 1
ATOM 1902 C C . TRP A 1 281 ? 9.025 -2.073 -17.099 1.00 98.81 281 TRP A C 1
ATOM 1904 O O . TRP A 1 281 ? 9.810 -1.825 -18.008 1.00 98.81 281 TRP A O 1
ATOM 1914 N N . HIS A 1 282 ? 7.717 -2.166 -17.290 1.00 98.19 282 HIS A N 1
ATOM 1915 C CA . HIS A 1 282 ? 7.013 -1.752 -18.489 1.00 98.19 282 HIS A CA 1
ATOM 1916 C C . HIS A 1 282 ? 6.704 -0.257 -18.430 1.00 98.19 282 HIS A C 1
ATOM 1918 O O . HIS A 1 282 ? 5.680 0.168 -17.898 1.00 98.19 282 HIS A O 1
ATOM 1924 N N . LEU A 1 283 ? 7.611 0.521 -18.998 1.00 95.81 283 LEU A N 1
ATOM 1925 C CA . LEU A 1 283 ? 7.521 1.968 -19.092 1.00 95.81 283 LEU A CA 1
ATOM 1926 C C . LEU A 1 283 ? 6.587 2.325 -20.256 1.00 95.81 283 LEU A C 1
ATOM 1928 O O . LEU A 1 283 ? 6.881 1.987 -21.399 1.00 95.81 283 LEU A O 1
ATOM 1932 N N . ASP A 1 284 ? 5.454 2.970 -19.984 1.00 91.38 284 ASP A N 1
ATOM 1933 C CA . ASP A 1 284 ? 4.413 3.300 -20.977 1.00 91.38 284 ASP A CA 1
ATOM 1934 C C . ASP A 1 284 ? 4.254 4.810 -21.247 1.00 91.38 284 ASP A C 1
ATOM 1936 O O . ASP A 1 284 ? 3.412 5.226 -22.052 1.00 91.38 284 ASP A O 1
ATOM 1940 N N . GLY A 1 285 ? 5.116 5.622 -20.634 1.00 93.62 285 GLY A N 1
ATOM 1941 C CA . GLY A 1 285 ? 5.227 7.063 -20.829 1.00 93.62 285 GLY A CA 1
ATOM 1942 C C . GLY A 1 285 ? 6.578 7.597 -20.354 1.00 93.62 285 GLY A C 1
ATOM 1943 O O . GLY A 1 285 ? 7.344 6.880 -19.700 1.00 93.62 285 GLY A O 1
ATOM 1944 N N . ASP A 1 286 ? 6.877 8.850 -20.709 1.00 95.88 286 ASP A N 1
ATOM 1945 C CA . ASP A 1 286 ? 8.156 9.482 -20.369 1.00 95.88 286 ASP A CA 1
ATOM 1946 C C . ASP A 1 286 ? 8.405 9.392 -18.861 1.00 95.88 286 ASP A C 1
ATOM 1948 O O . ASP A 1 286 ? 7.498 9.612 -18.053 1.00 95.88 286 ASP A O 1
ATOM 1952 N N . SER A 1 287 ? 9.629 9.025 -18.487 1.00 98.25 287 SER A N 1
ATOM 1953 C CA . SER A 1 287 ? 9.979 8.715 -17.101 1.00 98.25 287 SER A CA 1
ATOM 1954 C C . SER A 1 287 ? 11.315 9.331 -16.705 1.00 98.25 287 SER A C 1
ATOM 1956 O O . SER A 1 287 ? 12.236 9.434 -17.517 1.00 98.25 287 SER A O 1
ATOM 1958 N N . THR A 1 288 ? 11.425 9.695 -15.430 1.00 98.31 288 THR A N 1
ATOM 1959 C CA . THR A 1 288 ? 12.624 10.268 -14.816 1.00 98.31 288 THR A CA 1
ATOM 1960 C C . THR A 1 288 ? 12.878 9.591 -13.477 1.00 98.31 288 THR A C 1
ATOM 1962 O O . THR A 1 288 ? 12.016 9.621 -12.599 1.00 98.31 288 THR A O 1
ATOM 1965 N N . VAL A 1 289 ? 14.074 9.032 -13.310 1.00 98.69 289 VAL A N 1
ATOM 1966 C CA . VAL A 1 289 ? 14.552 8.414 -12.063 1.00 98.69 289 VAL A CA 1
ATOM 1967 C C . VAL A 1 289 ? 15.885 9.035 -11.636 1.00 98.69 289 VAL A C 1
ATOM 1969 O O . VAL A 1 289 ? 16.585 9.626 -12.456 1.00 98.69 289 VAL A O 1
ATOM 1972 N N . GLY A 1 290 ? 16.236 8.913 -10.357 1.00 98.56 290 GLY A N 1
ATOM 1973 C CA . GLY A 1 290 ? 17.553 9.275 -9.834 1.00 98.56 290 GLY A CA 1
ATOM 1974 C C . GLY A 1 290 ? 18.610 8.283 -10.322 1.00 98.56 290 GLY A C 1
ATOM 1975 O O . GLY A 1 290 ? 18.923 8.200 -11.515 1.00 98.56 290 GLY A O 1
ATOM 1976 N N . ALA A 1 291 ? 19.155 7.475 -9.418 1.00 98.69 291 ALA A N 1
ATOM 1977 C CA . ALA A 1 291 ? 19.978 6.336 -9.802 1.00 98.69 291 ALA A CA 1
ATOM 1978 C C . ALA A 1 291 ? 19.115 5.182 -10.330 1.00 98.69 291 ALA A C 1
ATOM 1980 O O . ALA A 1 291 ? 18.213 4.699 -9.644 1.00 98.69 291 ALA A O 1
ATOM 1981 N N . LEU A 1 292 ? 19.430 4.691 -11.532 1.00 98.88 292 LEU A N 1
ATOM 1982 C CA . LEU A 1 292 ? 18.875 3.448 -12.062 1.00 98.88 292 LEU A CA 1
ATOM 1983 C C . LEU A 1 292 ? 19.893 2.315 -11.910 1.00 98.88 292 LEU A C 1
ATOM 1985 O O . LEU A 1 292 ? 20.981 2.355 -12.487 1.00 98.88 292 LEU A O 1
ATOM 1989 N N . THR A 1 293 ? 19.523 1.275 -11.170 1.00 98.94 293 THR A N 1
ATOM 1990 C CA . THR A 1 293 ? 20.338 0.063 -11.017 1.00 98.94 293 THR A CA 1
ATOM 1991 C C . THR A 1 293 ? 19.620 -1.132 -11.623 1.00 98.94 293 THR A C 1
ATOM 1993 O O . THR A 1 293 ? 18.502 -1.464 -11.225 1.00 98.94 293 THR A O 1
ATOM 1996 N N . LEU A 1 294 ? 20.271 -1.812 -12.565 1.00 98.88 294 LEU A N 1
ATOM 1997 C CA . LEU A 1 294 ? 19.799 -3.097 -13.075 1.00 98.88 294 LEU A CA 1
ATOM 1998 C C . LEU A 1 294 ? 20.666 -4.217 -12.500 1.00 98.88 294 LEU A C 1
ATOM 2000 O O . LEU A 1 294 ? 21.883 -4.210 -12.653 1.00 98.88 294 LEU A O 1
ATOM 2004 N N . ASP A 1 295 ? 20.034 -5.189 -11.854 1.00 98.56 295 ASP A N 1
ATOM 2005 C CA . ASP A 1 295 ? 20.665 -6.434 -11.412 1.00 98.56 295 ASP A CA 1
ATOM 2006 C C . ASP A 1 295 ? 20.017 -7.584 -12.180 1.00 98.56 295 ASP A C 1
ATOM 2008 O O . ASP A 1 295 ? 19.133 -8.273 -11.682 1.00 98.56 295 ASP A O 1
ATOM 2012 N N . ASN A 1 296 ? 20.391 -7.728 -13.450 1.00 98.31 296 ASN A N 1
ATOM 2013 C CA . ASN A 1 296 ? 19.778 -8.620 -14.441 1.00 98.31 296 ASN A CA 1
ATOM 2014 C C . ASN A 1 296 ? 18.331 -8.268 -14.844 1.00 98.31 296 ASN A C 1
ATOM 2016 O O . ASN A 1 296 ? 17.761 -8.954 -15.693 1.00 98.31 296 ASN A O 1
ATOM 2020 N N . GLY A 1 297 ? 17.759 -7.195 -14.290 1.00 98.56 297 GLY A N 1
ATOM 2021 C CA . GLY A 1 297 ? 16.409 -6.727 -14.595 1.00 98.56 297 GLY A CA 1
ATOM 2022 C C . GLY A 1 297 ? 16.225 -6.216 -16.026 1.00 98.56 297 GLY A C 1
ATOM 2023 O O . GLY A 1 297 ? 17.183 -5.974 -16.770 1.00 98.56 297 GLY A O 1
ATOM 2024 N N . THR A 1 298 ? 14.961 -6.033 -16.410 1.00 98.88 298 THR A N 1
ATOM 2025 C CA . THR A 1 298 ? 14.584 -5.507 -17.728 1.00 98.88 298 THR A CA 1
ATOM 2026 C C . THR A 1 298 ? 13.770 -4.223 -17.607 1.00 98.88 298 THR A C 1
ATOM 2028 O O . THR A 1 298 ? 12.781 -4.176 -16.879 1.00 98.88 298 THR A O 1
ATOM 2031 N N . VAL A 1 299 ? 14.138 -3.210 -18.387 1.00 98.81 299 VAL A N 1
ATOM 2032 C CA . VAL A 1 299 ? 13.284 -2.053 -18.678 1.00 98.81 299 VAL A CA 1
ATOM 2033 C C . VAL A 1 299 ? 12.734 -2.233 -20.087 1.00 98.81 299 VAL A C 1
ATOM 2035 O O . VAL A 1 299 ? 13.489 -2.415 -21.039 1.00 98.81 299 VAL A O 1
ATOM 2038 N N . ASP A 1 300 ? 11.417 -2.245 -20.226 1.00 98.31 300 ASP A N 1
ATOM 2039 C CA . ASP A 1 300 ? 10.704 -2.475 -21.477 1.00 98.31 300 ASP A CA 1
ATOM 2040 C C . ASP A 1 300 ? 9.874 -1.248 -21.817 1.00 98.31 300 ASP A C 1
ATOM 2042 O O . ASP A 1 300 ? 8.821 -1.013 -21.226 1.00 98.31 300 ASP A O 1
ATOM 2046 N N . PHE A 1 301 ? 10.365 -0.472 -22.778 1.00 96.69 301 PHE A N 1
ATOM 2047 C CA . PHE A 1 301 ? 9.646 0.657 -23.331 1.00 96.69 301 PHE A CA 1
ATOM 2048 C C . PHE A 1 301 ? 8.455 0.096 -24.105 1.00 96.69 301 PHE A C 1
ATOM 2050 O O . PHE A 1 301 ? 8.603 -0.712 -25.029 1.00 96.69 301 PHE A O 1
ATOM 2057 N N . ARG A 1 302 ? 7.250 0.479 -23.700 1.00 86.12 302 ARG A N 1
ATOM 2058 C CA . ARG A 1 302 ? 6.013 0.113 -24.376 1.00 86.12 302 ARG A CA 1
ATOM 2059 C C . ARG A 1 302 ? 5.533 1.302 -25.200 1.00 86.12 302 ARG A C 1
ATOM 2061 O O . ARG A 1 302 ? 5.384 2.397 -24.662 1.00 86.12 302 ARG A O 1
ATOM 2068 N N . PRO A 1 303 ? 5.232 1.104 -26.492 1.00 68.38 303 PRO A N 1
ATOM 2069 C CA . PRO A 1 303 ? 4.719 2.184 -27.314 1.00 68.38 303 PRO A CA 1
ATOM 2070 C C . PRO A 1 303 ? 3.320 2.587 -26.833 1.00 68.38 303 PRO A C 1
ATOM 2072 O O . PRO A 1 303 ? 2.435 1.742 -26.674 1.00 68.38 303 PRO A O 1
ATOM 2075 N N . SER A 1 304 ? 3.092 3.890 -26.668 1.00 59.78 304 SER A N 1
ATOM 2076 C CA . SER A 1 304 ? 1.754 4.448 -26.452 1.00 59.78 304 SER A CA 1
ATOM 2077 C C . SER A 1 304 ? 0.903 4.244 -27.718 1.00 59.78 304 SER A C 1
ATOM 2079 O O . SER A 1 304 ? 0.977 5.016 -28.675 1.00 59.78 304 SER A O 1
ATOM 2081 N N . ALA A 1 305 ? 0.114 3.167 -27.772 1.00 57.25 305 ALA A N 1
ATOM 2082 C CA . ALA A 1 305 ? -0.708 2.852 -28.939 1.00 57.25 305 ALA A CA 1
ATOM 2083 C C . ALA A 1 305 ? -1.880 3.841 -29.087 1.00 57.25 305 ALA A C 1
ATOM 2085 O O . ALA A 1 305 ? -2.768 3.915 -28.239 1.00 57.25 305 ALA A O 1
ATOM 2086 N N . THR A 1 306 ? -1.945 4.558 -30.212 1.00 48.75 306 THR A N 1
ATOM 2087 C CA . THR A 1 306 ? -3.058 5.465 -30.542 1.00 48.75 306 THR A CA 1
ATOM 2088 C C . THR A 1 306 ? -4.151 4.754 -31.349 1.00 48.75 306 THR A C 1
ATOM 2090 O O . THR A 1 306 ? -4.353 5.007 -32.524 1.00 48.75 306 THR A O 1
ATOM 2093 N N . THR A 1 307 ? -4.935 3.895 -30.692 1.00 49.41 307 THR A N 1
ATOM 2094 C CA . THR A 1 307 ? -6.143 3.226 -31.238 1.00 49.41 307 THR A CA 1
ATOM 2095 C C . THR A 1 307 ? -5.932 2.281 -32.439 1.00 49.41 307 THR A C 1
ATOM 2097 O O . THR A 1 307 ? -4.974 2.360 -33.199 1.00 49.41 307 THR A O 1
ATOM 2100 N N . ARG A 1 308 ? -6.885 1.358 -32.640 1.00 50.91 308 ARG A N 1
ATOM 2101 C CA . ARG A 1 308 ? -6.849 0.291 -33.664 1.00 50.91 308 ARG A CA 1
ATOM 2102 C C . ARG A 1 308 ? -6.895 0.771 -35.127 1.00 50.91 308 ARG A C 1
ATOM 2104 O O . ARG A 1 308 ? -6.901 -0.075 -36.015 1.00 50.91 308 ARG A O 1
ATOM 2111 N N . LEU A 1 309 ? -6.990 2.078 -35.383 1.00 53.88 309 LEU A N 1
ATOM 2112 C CA . LEU A 1 309 ? -7.225 2.637 -36.721 1.00 53.88 309 LEU A CA 1
ATOM 2113 C C . LEU A 1 309 ? -6.065 3.497 -37.249 1.00 53.88 309 LEU A C 1
ATOM 2115 O O . LEU A 1 309 ? -5.960 3.663 -38.460 1.00 53.88 309 LEU A O 1
ATOM 2119 N N . THR A 1 310 ? -5.172 3.991 -36.383 1.00 51.94 310 THR A N 1
ATOM 2120 C CA . THR A 1 310 ? -3.963 4.735 -36.776 1.00 51.94 310 THR A CA 1
ATOM 2121 C C . THR A 1 310 ? -2.823 4.412 -35.815 1.00 51.94 310 THR A C 1
ATOM 2123 O O . THR A 1 310 ? -2.668 5.069 -34.791 1.00 51.94 310 THR A O 1
ATOM 2126 N N . GLN A 1 311 ? -2.008 3.403 -36.117 1.00 55.06 311 GLN A N 1
ATOM 2127 C CA . GLN A 1 311 ? -0.825 3.104 -35.312 1.00 55.06 311 GLN A CA 1
ATOM 2128 C C . GLN A 1 311 ? 0.245 4.181 -35.557 1.00 55.06 311 GLN A C 1
ATOM 2130 O O . GLN A 1 311 ? 1.099 4.025 -36.421 1.00 55.06 311 GLN A O 1
ATOM 2135 N N . ALA A 1 312 ? 0.181 5.301 -34.833 1.00 65.94 312 ALA A N 1
ATOM 2136 C CA . ALA A 1 312 ? 1.282 6.255 -34.801 1.00 65.94 312 ALA A CA 1
ATOM 2137 C C . ALA A 1 312 ? 2.292 5.790 -33.747 1.00 65.94 312 ALA A C 1
ATOM 2139 O O . ALA A 1 312 ? 1.965 5.745 -32.558 1.00 65.94 312 ALA A O 1
ATOM 2140 N N . PHE A 1 313 ? 3.496 5.426 -34.193 1.00 78.25 313 PHE A N 1
ATOM 2141 C CA . PHE A 1 313 ? 4.638 5.210 -33.313 1.00 78.25 313 PHE A CA 1
ATOM 2142 C C . PHE A 1 313 ? 4.912 6.500 -32.528 1.00 78.25 313 PHE A C 1
ATOM 2144 O O . PHE A 1 313 ? 5.031 7.576 -33.118 1.00 78.25 313 PHE A O 1
ATOM 2151 N N . ARG A 1 314 ? 4.960 6.403 -31.197 1.00 85.62 314 ARG A N 1
ATOM 2152 C CA . ARG A 1 314 ? 5.325 7.513 -30.315 1.00 85.62 314 ARG A CA 1
ATOM 2153 C C . ARG A 1 314 ? 6.529 7.078 -29.488 1.00 85.62 314 ARG A C 1
ATOM 2155 O O . ARG A 1 314 ? 6.355 6.153 -28.695 1.00 85.62 314 ARG A O 1
ATOM 2162 N N . PRO A 1 315 ? 7.700 7.699 -29.694 1.00 89.38 315 PRO A N 1
ATOM 2163 C CA . PRO A 1 315 ? 8.874 7.390 -28.901 1.00 89.38 315 PRO A CA 1
ATOM 2164 C C . PRO A 1 315 ? 8.657 7.821 -27.455 1.00 89.38 315 PRO A C 1
ATOM 2166 O O . PRO A 1 315 ? 7.962 8.808 -27.196 1.00 89.38 315 PRO A O 1
ATOM 2169 N N . VAL A 1 316 ? 9.285 7.099 -26.537 1.00 93.81 316 VAL A N 1
ATOM 2170 C CA . VAL A 1 316 ? 9.281 7.410 -25.112 1.00 93.81 316 VAL A CA 1
ATOM 2171 C C . VAL A 1 316 ? 10.712 7.582 -24.612 1.00 93.81 316 VAL A C 1
ATOM 2173 O O . VAL A 1 316 ? 11.623 6.862 -25.027 1.00 93.81 316 VAL A O 1
ATOM 2176 N N . SER A 1 317 ? 10.922 8.551 -23.726 1.00 96.25 317 SER A N 1
ATOM 2177 C CA . SER A 1 317 ? 12.223 8.840 -23.127 1.00 96.25 317 SER A CA 1
ATOM 2178 C C . SER A 1 317 ? 12.294 8.400 -21.667 1.00 96.25 317 SER A C 1
ATOM 2180 O O . SER A 1 317 ? 11.418 8.710 -20.861 1.00 96.25 317 SER A O 1
ATOM 2182 N N . LEU A 1 318 ? 13.391 7.732 -21.315 1.00 98.56 318 LEU A N 1
ATOM 2183 C CA . LEU A 1 318 ? 13.793 7.477 -19.936 1.00 98.56 318 LEU A CA 1
ATOM 2184 C C . LEU A 1 318 ? 15.001 8.345 -19.603 1.00 98.56 318 LEU A C 1
ATOM 2186 O O . LEU A 1 318 ? 16.056 8.200 -20.221 1.00 98.56 318 LEU A O 1
ATOM 2190 N N . VAL A 1 319 ? 14.860 9.210 -18.605 1.00 98.62 319 VAL A N 1
ATOM 2191 C CA . VAL A 1 319 ? 15.953 10.010 -18.056 1.00 98.62 319 VAL A CA 1
ATOM 2192 C C . VAL A 1 319 ? 16.400 9.418 -16.723 1.00 98.62 319 VAL A C 1
ATOM 2194 O O . VAL A 1 319 ? 15.572 9.171 -15.847 1.00 98.62 319 VAL A O 1
ATOM 2197 N N . SER A 1 320 ? 17.706 9.213 -16.546 1.00 98.56 320 SER A N 1
ATOM 2198 C CA . SER A 1 320 ? 18.284 8.903 -15.235 1.00 98.56 320 SER A CA 1
ATOM 2199 C C . SER A 1 320 ? 19.452 9.823 -14.885 1.00 98.56 320 SER A C 1
ATOM 2201 O O . SER A 1 320 ? 20.150 10.345 -15.762 1.00 98.56 320 SER A O 1
ATOM 2203 N N . GLU A 1 321 ? 19.682 10.043 -13.592 1.00 98.19 321 GLU A N 1
ATOM 2204 C CA . GLU A 1 321 ? 20.876 10.749 -13.111 1.00 98.19 321 GLU A CA 1
ATOM 2205 C C . GLU A 1 321 ? 22.119 9.867 -13.228 1.00 98.19 321 GLU A C 1
ATOM 2207 O O . GLU A 1 321 ? 23.178 10.314 -13.666 1.00 98.19 321 GLU A O 1
ATOM 2212 N N . SER A 1 322 ? 21.993 8.586 -12.889 1.00 98.69 322 SER A N 1
ATOM 2213 C CA . SER A 1 322 ? 23.059 7.603 -13.076 1.00 98.69 322 SER A CA 1
ATOM 2214 C C . SER A 1 322 ? 22.505 6.253 -13.511 1.00 98.69 322 SER A C 1
ATOM 2216 O O . SER A 1 322 ? 21.308 5.979 -13.389 1.00 98.69 322 SER A O 1
ATOM 2218 N N . LEU A 1 323 ? 23.381 5.419 -14.068 1.00 98.88 323 LEU A N 1
ATOM 2219 C CA . LEU A 1 323 ? 23.061 4.059 -14.485 1.00 98.88 323 LEU A CA 1
ATOM 2220 C C . LEU A 1 323 ? 24.163 3.110 -14.018 1.00 98.88 323 LEU A C 1
ATOM 2222 O O . LEU A 1 323 ? 25.343 3.379 -14.246 1.00 98.88 323 LEU A O 1
ATOM 2226 N N . SER A 1 324 ? 23.789 1.996 -13.390 1.00 98.94 324 SER A N 1
ATOM 2227 C CA . SER A 1 324 ? 24.748 0.982 -12.949 1.00 98.94 324 SER A CA 1
ATOM 2228 C C . SER A 1 324 ? 24.239 -0.456 -13.097 1.00 98.94 324 SER A C 1
ATOM 2230 O O . SER A 1 324 ? 23.033 -0.709 -13.185 1.00 98.94 324 SER A O 1
ATOM 2232 N N . GLY A 1 325 ? 25.180 -1.404 -13.112 1.00 98.69 325 GLY A N 1
ATOM 2233 C CA . GLY A 1 325 ? 24.908 -2.841 -13.055 1.00 98.69 325 GLY A CA 1
ATOM 2234 C C . GLY A 1 325 ? 24.849 -3.516 -14.425 1.00 98.69 325 GLY A C 1
ATOM 2235 O O . GLY A 1 325 ? 25.699 -3.291 -15.287 1.00 98.69 325 GLY A O 1
ATOM 2236 N N . ASN A 1 326 ? 23.887 -4.410 -14.614 1.00 98.69 326 ASN A N 1
ATOM 2237 C CA . ASN A 1 326 ? 23.705 -5.141 -15.858 1.00 98.69 326 ASN A CA 1
ATOM 2238 C C . ASN A 1 326 ? 22.236 -5.499 -16.086 1.00 98.69 326 ASN A C 1
ATOM 2240 O O . ASN A 1 326 ? 21.520 -5.854 -15.156 1.00 98.69 326 ASN A O 1
ATOM 2244 N N . GLY A 1 327 ? 21.775 -5.443 -17.332 1.00 98.69 327 GLY A N 1
ATOM 2245 C CA . GLY A 1 327 ? 20.370 -5.696 -17.641 1.00 98.69 327 GLY A CA 1
ATOM 2246 C C . GLY A 1 327 ? 20.023 -5.463 -19.101 1.00 98.69 327 GLY A C 1
ATOM 2247 O O . GLY A 1 327 ? 20.903 -5.285 -19.945 1.00 98.69 327 GLY A O 1
ATOM 2248 N N . THR A 1 328 ? 18.726 -5.484 -19.394 1.00 98.81 328 THR A N 1
ATOM 2249 C CA . THR A 1 328 ? 18.210 -5.319 -20.758 1.00 98.81 328 THR A CA 1
ATOM 2250 C C . THR A 1 328 ? 17.307 -4.097 -20.853 1.00 98.81 328 THR A C 1
ATOM 2252 O O . THR A 1 328 ? 16.403 -3.930 -20.038 1.00 98.81 328 THR A O 1
ATOM 2255 N N . PHE A 1 329 ? 17.505 -3.292 -21.892 1.00 98.88 329 PHE A N 1
ATOM 2256 C CA . PHE A 1 329 ? 16.558 -2.278 -22.336 1.00 98.88 329 PHE A CA 1
ATOM 2257 C C . PHE A 1 329 ? 15.891 -2.770 -23.619 1.00 98.88 329 PHE A C 1
ATOM 2259 O O . PHE A 1 329 ? 16.558 -2.976 -24.632 1.00 98.88 329 PHE A O 1
ATOM 2266 N N . ARG A 1 330 ? 14.578 -2.985 -23.583 1.00 98.31 330 ARG A N 1
ATOM 2267 C CA . ARG A 1 330 ? 13.775 -3.297 -24.769 1.00 98.31 330 ARG A CA 1
ATOM 2268 C C . ARG A 1 330 ? 13.186 -2.006 -25.291 1.00 98.31 330 ARG A C 1
ATOM 2270 O O . ARG A 1 330 ? 12.391 -1.387 -24.595 1.00 98.31 330 ARG A O 1
ATOM 2277 N N . MET A 1 331 ? 13.600 -1.599 -26.479 1.00 97.38 331 MET A N 1
ATOM 2278 C CA . MET A 1 331 ? 13.308 -0.278 -27.029 1.00 97.38 331 MET A CA 1
ATOM 2279 C C . MET A 1 331 ? 12.651 -0.424 -28.391 1.00 97.38 331 MET A C 1
ATOM 2281 O O . MET A 1 331 ? 12.921 -1.376 -29.121 1.00 97.38 331 MET A O 1
ATOM 2285 N N . ASN A 1 332 ? 11.803 0.522 -28.750 1.00 93.94 332 ASN A N 1
ATOM 2286 C CA . ASN A 1 332 ? 11.111 0.543 -30.023 1.00 93.94 332 ASN A CA 1
ATOM 2287 C C . ASN A 1 332 ? 11.675 1.654 -30.906 1.00 93.94 332 ASN A C 1
ATOM 2289 O O . ASN A 1 332 ? 12.042 2.730 -30.433 1.00 93.94 332 ASN A O 1
ATOM 2293 N N . THR A 1 333 ? 11.727 1.402 -32.206 1.00 92.44 333 THR A N 1
ATOM 2294 C CA . THR A 1 333 ? 12.211 2.362 -33.195 1.00 92.44 333 THR A CA 1
ATOM 2295 C C . THR A 1 333 ? 11.304 2.380 -34.415 1.00 92.44 333 THR A C 1
ATOM 2297 O O . THR A 1 333 ? 10.720 1.369 -34.795 1.00 92.44 333 THR A O 1
ATOM 2300 N N . ASP A 1 334 ? 11.202 3.539 -35.050 1.00 90.25 334 ASP A N 1
ATOM 2301 C CA . ASP A 1 334 ? 10.803 3.692 -36.441 1.00 90.25 334 ASP A CA 1
ATOM 2302 C C . ASP A 1 334 ? 12.009 4.250 -37.198 1.00 90.25 334 ASP A C 1
ATOM 2304 O O . ASP A 1 334 ? 12.200 5.464 -37.333 1.00 90.25 334 ASP A O 1
ATOM 2308 N N . ILE A 1 335 ? 12.867 3.334 -37.645 1.00 89.38 335 ILE A N 1
ATOM 2309 C CA . ILE A 1 335 ? 14.121 3.677 -38.319 1.00 89.38 335 ILE A CA 1
ATOM 2310 C C . ILE A 1 335 ? 13.849 4.430 -39.628 1.00 89.38 335 ILE A C 1
ATOM 2312 O O . ILE A 1 335 ? 14.585 5.357 -39.960 1.00 89.38 335 ILE A O 1
ATOM 2316 N N . ALA A 1 336 ? 12.765 4.103 -40.340 1.00 86.31 336 ALA A N 1
ATOM 2317 C CA . ALA A 1 336 ? 12.385 4.797 -41.570 1.00 86.31 336 ALA A CA 1
ATOM 2318 C C . ALA A 1 336 ? 12.069 6.280 -41.313 1.00 86.31 336 ALA A C 1
ATOM 2320 O O . ALA A 1 336 ? 12.493 7.156 -42.072 1.00 86.31 336 ALA A O 1
ATOM 2321 N N . SER A 1 337 ? 11.387 6.563 -40.202 1.00 87.50 337 SER A N 1
ATOM 2322 C CA . SER A 1 337 ? 11.057 7.923 -39.764 1.00 87.50 337 SER A CA 1
ATOM 2323 C C . SER A 1 337 ? 12.142 8.581 -38.899 1.00 87.50 337 SER A C 1
ATOM 2325 O O . SER A 1 337 ? 11.949 9.710 -38.454 1.00 87.50 337 SER A O 1
ATOM 2327 N N . HIS A 1 338 ? 13.280 7.914 -38.675 1.00 88.19 338 HIS A N 1
ATOM 2328 C CA . HIS A 1 338 ? 14.397 8.400 -37.854 1.00 88.19 338 HIS A CA 1
ATOM 2329 C C . HIS A 1 338 ? 13.974 8.800 -36.433 1.00 88.19 338 HIS A C 1
ATOM 2331 O O . HIS A 1 338 ? 14.420 9.810 -35.888 1.00 88.19 338 HIS A O 1
ATOM 2337 N N . THR A 1 339 ? 13.097 8.007 -35.824 1.00 90.12 339 THR A N 1
ATOM 2338 C CA . THR A 1 339 ? 12.615 8.238 -34.462 1.00 90.12 339 THR A CA 1
ATOM 2339 C C . THR A 1 339 ? 12.611 6.934 -33.675 1.00 90.12 339 THR A C 1
ATOM 2341 O O . THR A 1 339 ? 12.522 5.847 -34.241 1.00 90.12 339 THR A O 1
ATOM 2344 N N . GLY A 1 340 ? 12.750 7.020 -32.361 1.00 92.94 340 GLY A N 1
ATOM 2345 C CA . GLY A 1 340 ? 12.849 5.857 -31.499 1.00 92.94 340 GLY A CA 1
ATOM 2346 C C . GLY A 1 340 ? 12.811 6.250 -30.039 1.00 92.94 340 GLY A C 1
ATOM 2347 O O . GLY A 1 340 ? 12.978 7.424 -29.704 1.00 92.94 340 GLY A O 1
ATOM 2348 N N . ASP A 1 341 ? 12.578 5.257 -29.196 1.00 96.75 341 ASP A N 1
ATOM 2349 C CA . ASP A 1 341 ? 12.725 5.403 -27.756 1.00 96.75 341 ASP A CA 1
ATOM 2350 C C . ASP A 1 341 ? 14.159 5.834 -27.411 1.00 96.75 341 ASP A C 1
ATOM 2352 O O . ASP A 1 341 ? 15.111 5.519 -28.132 1.00 96.75 341 ASP A O 1
ATOM 2356 N N . MET A 1 342 ? 14.315 6.542 -26.293 1.00 97.75 342 MET A N 1
ATOM 2357 C CA . MET A 1 342 ? 15.592 7.127 -25.889 1.00 97.75 342 MET A CA 1
ATOM 2358 C C . MET A 1 342 ? 15.908 6.827 -24.426 1.00 97.75 342 MET A C 1
ATOM 2360 O O . MET A 1 342 ? 15.100 7.095 -23.537 1.00 97.75 342 MET A O 1
ATOM 2364 N N . LEU A 1 343 ? 17.120 6.335 -24.167 1.00 98.75 343 LEU A N 1
ATOM 2365 C CA . LEU A 1 343 ? 17.703 6.271 -22.828 1.00 98.75 343 LEU A CA 1
ATOM 2366 C C . LEU A 1 343 ? 18.696 7.424 -22.651 1.00 98.75 343 LEU A C 1
ATOM 2368 O O . LEU A 1 343 ? 19.726 7.476 -23.318 1.00 98.75 343 LEU A O 1
ATOM 2372 N N . ASN A 1 344 ? 18.410 8.339 -21.733 1.00 98.75 344 ASN A N 1
ATOM 2373 C CA . ASN A 1 344 ? 19.232 9.510 -21.461 1.00 98.75 344 ASN A CA 1
ATOM 2374 C C . ASN A 1 344 ? 19.784 9.472 -20.029 1.00 98.75 344 ASN A C 1
ATOM 2376 O O . ASN A 1 344 ? 19.097 9.842 -19.078 1.00 98.75 344 ASN A O 1
ATOM 2380 N N . VAL A 1 345 ? 21.036 9.045 -19.872 1.00 98.81 345 VAL A N 1
ATOM 2381 C CA . VAL A 1 345 ? 21.739 9.073 -18.584 1.00 98.81 345 VAL A CA 1
ATOM 2382 C C . VAL A 1 345 ? 22.515 10.378 -18.483 1.00 98.81 345 VAL A C 1
ATOM 2384 O O . VAL A 1 345 ? 23.513 10.565 -19.171 1.00 98.81 345 VAL A O 1
ATOM 2387 N N . THR A 1 346 ? 22.077 11.286 -17.620 1.00 98.31 346 THR A N 1
ATOM 2388 C CA . THR A 1 346 ? 22.644 12.644 -17.535 1.00 98.31 346 THR A CA 1
ATOM 2389 C C . THR A 1 346 ? 23.996 12.699 -16.816 1.00 98.31 346 THR A C 1
ATOM 2391 O O . THR A 1 346 ? 24.805 13.584 -17.095 1.00 98.31 346 THR A O 1
ATOM 2394 N N . GLY A 1 347 ? 24.268 11.750 -15.917 1.00 98.00 347 GLY A N 1
ATOM 2395 C CA . GLY A 1 347 ? 25.516 11.636 -15.162 1.00 98.00 347 GLY A CA 1
ATOM 2396 C C . GLY A 1 347 ? 26.369 10.435 -15.573 1.00 98.00 347 GLY A C 1
ATOM 2397 O O . GLY A 1 347 ? 26.620 10.197 -16.755 1.00 98.00 347 GLY A O 1
ATOM 2398 N N . ASN A 1 348 ? 26.891 9.706 -14.583 1.00 98.31 348 ASN A N 1
ATOM 2399 C CA . ASN A 1 348 ? 27.786 8.569 -14.805 1.00 98.31 348 ASN A CA 1
ATOM 2400 C C . ASN A 1 348 ? 27.007 7.281 -15.114 1.00 98.31 348 ASN A C 1
ATOM 2402 O O . ASN A 1 348 ? 26.113 6.896 -14.356 1.00 98.31 348 ASN A O 1
ATOM 2406 N N . ALA A 1 349 ? 27.414 6.580 -16.170 1.00 98.75 349 ALA A N 1
ATOM 2407 C CA . ALA A 1 349 ? 26.932 5.251 -16.522 1.00 98.75 349 ALA A CA 1
ATOM 2408 C C . ALA A 1 349 ? 28.066 4.218 -16.418 1.00 98.75 349 ALA A C 1
ATOM 2410 O O . ALA A 1 349 ? 29.109 4.383 -17.053 1.00 98.75 349 ALA A O 1
ATOM 2411 N N . SER A 1 350 ? 27.860 3.130 -15.675 1.00 98.69 350 SER A N 1
ATOM 2412 C CA . SER A 1 350 ? 28.804 2.006 -15.587 1.00 98.69 350 SE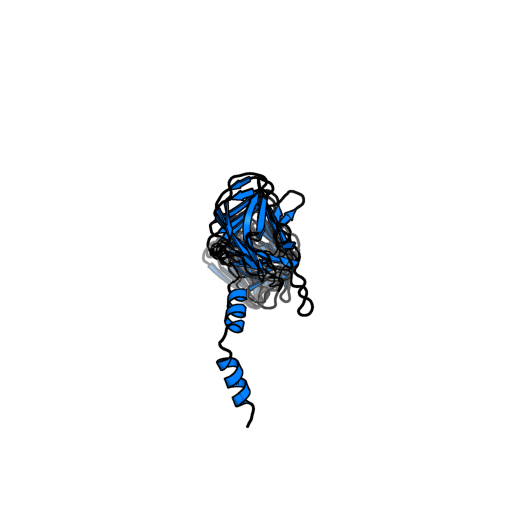R A CA 1
ATOM 2413 C C . SER A 1 350 ? 28.102 0.653 -15.709 1.00 98.69 350 SER A C 1
ATOM 2415 O O . SER A 1 350 ? 26.931 0.509 -15.366 1.00 98.69 350 SER A O 1
ATOM 2417 N N . GLY A 1 351 ? 28.816 -0.361 -16.203 1.00 98.56 351 GLY A N 1
ATOM 2418 C CA . GLY A 1 351 ? 28.286 -1.721 -16.344 1.00 98.56 351 GLY A CA 1
ATOM 2419 C C . GLY A 1 351 ? 27.975 -2.147 -17.780 1.00 98.56 351 GLY A C 1
ATOM 2420 O O . GLY A 1 351 ? 28.469 -1.549 -18.734 1.00 98.56 351 GLY A O 1
ATOM 2421 N N . ASN A 1 352 ? 27.210 -3.229 -17.942 1.00 98.56 352 ASN A N 1
ATOM 2422 C CA . ASN A 1 352 ? 26.997 -3.879 -19.242 1.00 98.56 352 ASN A CA 1
ATOM 2423 C C . ASN A 1 352 ? 25.511 -4.089 -19.531 1.00 98.56 352 ASN A C 1
ATOM 2425 O O . ASN A 1 352 ? 24.827 -4.802 -18.796 1.00 98.56 352 ASN A O 1
ATOM 2429 N N . PHE A 1 353 ? 25.030 -3.536 -20.640 1.00 98.88 353 PHE A N 1
ATOM 2430 C CA . PHE A 1 353 ? 23.612 -3.539 -20.981 1.00 98.88 353 PHE A CA 1
ATOM 2431 C C . PHE A 1 353 ? 23.362 -4.083 -22.388 1.00 98.88 353 PHE A C 1
ATOM 2433 O O . PHE A 1 353 ? 24.140 -3.872 -23.325 1.00 98.88 353 PHE A O 1
ATOM 2440 N N . VAL A 1 354 ? 22.245 -4.788 -22.539 1.00 98.81 354 VAL A N 1
ATOM 2441 C CA . VAL A 1 354 ? 21.745 -5.262 -23.832 1.00 98.81 354 VAL A CA 1
ATOM 2442 C C . VAL A 1 354 ? 20.601 -4.360 -24.280 1.00 98.81 354 VAL A C 1
ATOM 2444 O O . VAL A 1 354 ? 19.686 -4.085 -23.509 1.00 98.81 354 VAL A O 1
ATOM 2447 N N . LEU A 1 355 ? 20.647 -3.920 -25.532 1.00 98.75 355 LEU A N 1
ATOM 2448 C CA . LEU A 1 355 ? 19.578 -3.218 -26.224 1.00 98.75 355 LEU A CA 1
ATOM 2449 C C . LEU A 1 355 ? 18.839 -4.219 -27.121 1.00 98.75 355 LEU A C 1
ATOM 2451 O O . LEU A 1 355 ? 19.401 -4.740 -28.087 1.00 98.75 355 LEU A O 1
ATOM 2455 N N . ASP A 1 356 ? 17.584 -4.500 -26.795 1.00 97.81 356 ASP A N 1
ATOM 2456 C CA . ASP A 1 356 ? 16.677 -5.320 -27.598 1.00 97.81 356 ASP A CA 1
ATOM 2457 C C . ASP A 1 356 ? 15.757 -4.391 -28.399 1.00 97.81 356 ASP A C 1
ATOM 2459 O O . ASP A 1 356 ? 14.762 -3.881 -27.883 1.00 97.81 356 ASP A O 1
ATOM 2463 N N . ILE A 1 357 ? 16.146 -4.097 -29.641 1.00 95.62 357 ILE A N 1
ATOM 2464 C CA . ILE A 1 357 ? 15.485 -3.093 -30.483 1.00 95.62 357 ILE A CA 1
ATOM 2465 C C . ILE A 1 357 ? 14.374 -3.729 -31.322 1.00 95.62 357 ILE A C 1
ATOM 2467 O O . ILE A 1 357 ? 14.611 -4.660 -32.092 1.00 95.62 357 ILE A O 1
ATOM 2471 N N . ARG A 1 358 ? 13.169 -3.164 -31.238 1.00 92.31 358 ARG A N 1
ATOM 2472 C CA . ARG A 1 358 ? 11.988 -3.538 -32.022 1.00 92.31 358 ARG A CA 1
ATOM 2473 C C . ARG A 1 358 ? 11.661 -2.435 -33.025 1.00 92.31 358 ARG A C 1
ATOM 2475 O O . ARG A 1 358 ? 11.148 -1.387 -32.647 1.00 92.31 358 ARG A O 1
ATOM 2482 N N . ASN A 1 359 ? 11.930 -2.674 -34.305 1.00 88.75 359 ASN A N 1
ATOM 2483 C CA . ASN A 1 359 ? 11.588 -1.720 -35.361 1.00 88.75 359 ASN A CA 1
ATOM 2484 C C . ASN A 1 359 ? 10.114 -1.874 -35.798 1.00 88.75 359 ASN A C 1
ATOM 2486 O O . ASN A 1 359 ? 9.600 -2.993 -35.834 1.00 88.75 359 ASN A O 1
ATOM 2490 N N . THR A 1 360 ? 9.449 -0.782 -36.195 1.00 82.69 360 THR A N 1
ATOM 2491 C CA . THR A 1 360 ? 8.047 -0.764 -36.684 1.00 82.69 360 THR A CA 1
ATOM 2492 C C . THR A 1 360 ? 7.785 -1.676 -37.887 1.00 82.69 360 THR A C 1
ATOM 2494 O O . THR A 1 360 ? 6.632 -1.984 -38.186 1.00 82.69 360 THR A O 1
ATOM 2497 N N . GLY A 1 361 ? 8.840 -2.093 -38.591 1.00 75.69 361 GLY A N 1
ATOM 2498 C CA . GLY A 1 361 ? 8.761 -2.865 -39.829 1.00 75.69 361 GLY A CA 1
ATOM 2499 C C . GLY A 1 361 ? 8.641 -1.998 -41.083 1.00 75.69 361 GLY A C 1
ATOM 2500 O O . GLY A 1 361 ? 8.644 -2.544 -42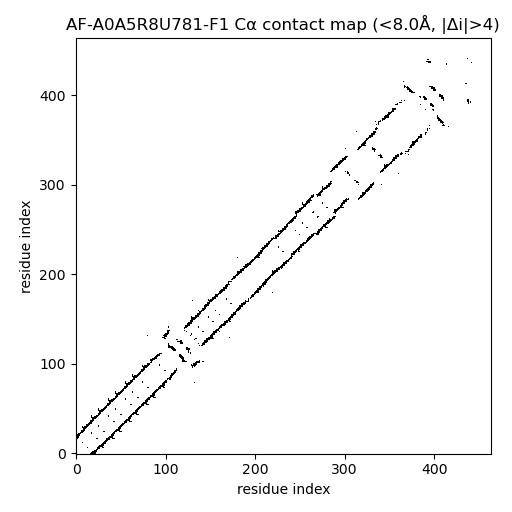.182 1.00 75.69 361 GLY A O 1
ATOM 2501 N N . LEU A 1 362 ? 8.574 -0.668 -40.942 1.00 79.38 362 LEU A N 1
ATOM 2502 C CA . LEU A 1 362 ? 8.688 0.243 -42.078 1.00 79.38 362 LEU A CA 1
ATOM 2503 C C . LEU A 1 362 ? 10.112 0.212 -42.638 1.00 79.38 362 LEU A C 1
ATOM 2505 O O . LEU A 1 362 ? 11.097 0.209 -41.892 1.00 79.38 362 LEU A O 1
ATOM 2509 N N . GLU A 1 363 ? 10.206 0.178 -43.965 1.00 76.94 363 GLU A N 1
ATOM 2510 C CA . GLU A 1 363 ? 11.480 0.097 -44.672 1.00 76.94 363 GLU A CA 1
ATOM 2511 C C . GLU A 1 363 ? 12.071 1.503 -44.873 1.00 76.94 363 GLU A C 1
ATOM 2513 O O . GLU A 1 363 ? 11.408 2.373 -45.449 1.00 76.94 363 GLU A O 1
ATOM 2518 N N . PRO A 1 364 ? 13.311 1.760 -44.425 1.00 81.50 364 PRO A N 1
ATOM 2519 C CA . PRO A 1 364 ? 13.987 3.016 -44.704 1.00 81.50 364 PRO A CA 1
ATOM 2520 C C . PRO A 1 364 ? 14.335 3.121 -46.198 1.00 81.50 364 PRO A C 1
ATOM 2522 O O . PRO A 1 364 ? 14.873 2.195 -46.804 1.00 81.50 364 PRO A O 1
ATOM 2525 N N . VAL A 1 365 ? 14.063 4.285 -46.798 1.00 75.81 365 VAL A N 1
ATOM 2526 C CA . VAL A 1 365 ? 14.314 4.549 -48.233 1.00 75.81 365 VAL A CA 1
ATOM 2527 C C . VAL A 1 365 ? 15.788 4.821 -48.565 1.00 75.81 365 VAL A C 1
ATOM 2529 O O . VAL A 1 365 ? 16.170 4.854 -49.731 1.00 75.81 365 VAL A O 1
ATOM 2532 N N . SER A 1 366 ? 16.629 5.032 -47.552 1.00 72.88 366 SER A N 1
ATOM 2533 C CA . SER A 1 366 ? 18.087 5.135 -47.668 1.00 72.88 366 SER A CA 1
ATOM 2534 C C . SER A 1 366 ? 18.737 4.723 -46.345 1.00 72.88 366 SER A C 1
ATOM 2536 O O . SER A 1 366 ? 18.039 4.653 -45.336 1.00 72.88 366 SER A O 1
ATOM 2538 N N . ALA A 1 367 ? 20.061 4.524 -46.328 1.00 66.62 367 ALA A N 1
ATOM 2539 C CA . ALA A 1 367 ? 20.844 4.276 -45.108 1.00 66.62 367 ALA A CA 1
ATOM 2540 C C . ALA A 1 367 ? 20.551 5.283 -43.968 1.00 66.62 367 ALA A C 1
ATOM 2542 O O . ALA A 1 367 ? 20.708 4.946 -42.793 1.00 66.62 367 ALA A O 1
ATOM 2543 N N . GLY A 1 368 ? 20.071 6.485 -44.320 1.00 69.38 368 GLY A N 1
ATOM 2544 C CA . GLY A 1 368 ? 19.540 7.469 -43.382 1.00 69.38 368 GLY A CA 1
ATOM 2545 C C . GLY A 1 368 ? 20.605 8.151 -42.526 1.00 69.38 368 GLY A C 1
ATOM 2546 O O . GLY A 1 368 ? 21.804 7.897 -42.655 1.00 69.38 368 GLY A O 1
ATOM 2547 N N . THR A 1 369 ? 20.164 9.052 -41.647 1.00 80.62 369 THR A N 1
ATOM 2548 C CA . THR A 1 369 ? 21.020 9.595 -40.582 1.00 80.62 369 THR A CA 1
ATOM 2549 C C . THR A 1 369 ? 21.074 8.617 -39.403 1.00 80.62 369 THR A C 1
ATOM 2551 O O . THR A 1 369 ? 20.067 7.969 -39.120 1.00 80.62 369 THR A O 1
ATOM 2554 N N . PRO A 1 370 ? 22.204 8.517 -38.677 1.00 90.06 370 PRO A N 1
ATOM 2555 C CA . PRO A 1 370 ? 22.287 7.727 -37.448 1.00 90.06 370 PRO A CA 1
ATOM 2556 C C . PRO A 1 370 ? 21.141 8.033 -36.470 1.00 90.06 370 PRO A C 1
ATOM 2558 O O . PRO A 1 370 ? 20.890 9.201 -36.176 1.00 90.06 370 PRO A O 1
ATOM 2561 N N . LEU A 1 371 ? 20.469 7.002 -35.950 1.00 93.81 371 LEU A N 1
ATOM 2562 C CA . LEU A 1 371 ? 19.408 7.150 -34.946 1.00 93.81 371 LEU A CA 1
ATOM 2563 C C . LEU A 1 371 ? 20.001 6.980 -33.548 1.00 93.81 371 LEU A C 1
ATOM 2565 O O . LEU A 1 371 ? 20.454 5.890 -33.201 1.00 93.81 371 LEU A O 1
ATOM 2569 N N . GLN A 1 372 ? 20.009 8.047 -32.753 1.00 97.00 372 GLN A N 1
ATOM 2570 C CA . GLN A 1 372 ? 20.457 7.988 -31.363 1.00 97.00 372 GLN A CA 1
ATOM 2571 C C . GLN A 1 372 ? 19.450 7.203 -30.520 1.00 97.00 372 GLN A C 1
ATOM 2573 O O . GLN A 1 372 ? 18.253 7.462 -30.595 1.00 97.00 372 GLN A O 1
ATOM 2578 N N . VAL A 1 373 ? 19.945 6.256 -29.724 1.00 97.88 373 VAL A N 1
ATOM 2579 C CA . VAL A 1 373 ? 19.119 5.435 -28.817 1.00 97.88 373 VAL A CA 1
ATOM 2580 C C . VAL A 1 373 ? 19.595 5.504 -27.368 1.00 97.88 373 VAL A C 1
ATOM 2582 O O . VAL A 1 373 ? 18.821 5.244 -26.450 1.00 97.88 373 VAL A O 1
ATOM 2585 N N . VAL A 1 374 ? 20.857 5.883 -27.139 1.00 98.75 374 VAL A N 1
ATOM 2586 C CA . VAL A 1 374 ? 21.392 6.109 -25.793 1.00 98.75 374 VAL A CA 1
ATOM 2587 C C . VAL A 1 374 ? 22.264 7.361 -25.771 1.00 98.75 374 VAL A C 1
ATOM 2589 O O . VAL A 1 374 ? 23.109 7.550 -26.648 1.00 98.75 374 VAL A O 1
ATOM 2592 N N . HIS A 1 375 ? 22.103 8.170 -24.729 1.00 98.69 375 HIS A N 1
ATOM 2593 C CA . HIS A 1 375 ? 23.061 9.181 -24.291 1.00 98.69 375 HIS A CA 1
ATOM 2594 C C . HIS A 1 375 ? 23.577 8.823 -22.898 1.00 98.69 375 HIS A C 1
ATOM 2596 O O . HIS A 1 375 ? 22.813 8.384 -22.036 1.00 98.69 375 HIS A O 1
ATOM 2602 N N . THR A 1 376 ? 24.868 9.048 -22.670 1.00 98.50 376 THR A N 1
ATOM 2603 C CA . THR A 1 376 ? 25.472 9.040 -21.334 1.00 98.50 376 THR A CA 1
ATOM 2604 C C . THR A 1 376 ? 26.217 10.355 -21.102 1.00 98.50 376 THR A C 1
ATOM 2606 O O . THR A 1 376 ? 26.839 10.885 -22.020 1.00 98.50 376 THR A O 1
ATOM 2609 N N . GLY A 1 377 ? 26.184 10.894 -19.885 1.00 97.56 377 GLY A N 1
ATOM 2610 C CA . GLY A 1 377 ? 26.954 12.090 -19.536 1.00 97.56 377 GLY A CA 1
ATOM 2611 C C . GLY A 1 377 ? 28.442 11.777 -19.379 1.00 97.56 377 GLY A C 1
ATOM 2612 O O . GLY A 1 377 ? 29.308 12.532 -19.817 1.00 97.56 377 GLY A O 1
ATOM 2613 N N . SER A 1 378 ? 28.753 10.637 -18.760 1.00 97.50 378 SER A N 1
ATOM 2614 C CA . SER A 1 378 ? 30.111 10.118 -18.577 1.00 97.50 378 SER A CA 1
ATOM 2615 C C . SER A 1 378 ? 30.096 8.626 -18.223 1.00 97.50 378 SER A C 1
ATOM 2617 O O . SER A 1 378 ? 29.032 8.028 -18.061 1.00 97.50 378 SER A O 1
ATOM 2619 N N . GLY A 1 379 ? 31.280 8.033 -18.068 1.00 96.25 379 GLY A N 1
ATOM 2620 C CA . GLY A 1 379 ? 31.450 6.674 -17.559 1.00 96.25 379 GLY A CA 1
ATOM 2621 C C . GLY A 1 379 ? 31.867 5.654 -18.616 1.00 96.25 379 GLY A C 1
ATOM 2622 O O . GLY A 1 379 ? 32.224 5.990 -19.750 1.00 96.25 379 GLY A O 1
ATOM 2623 N N . ASP A 1 380 ? 31.881 4.392 -18.204 1.00 96.44 380 ASP A N 1
ATOM 2624 C CA . ASP A 1 380 ? 32.432 3.254 -18.939 1.00 96.44 380 ASP A CA 1
ATOM 2625 C C . ASP A 1 380 ? 31.379 2.203 -19.315 1.00 96.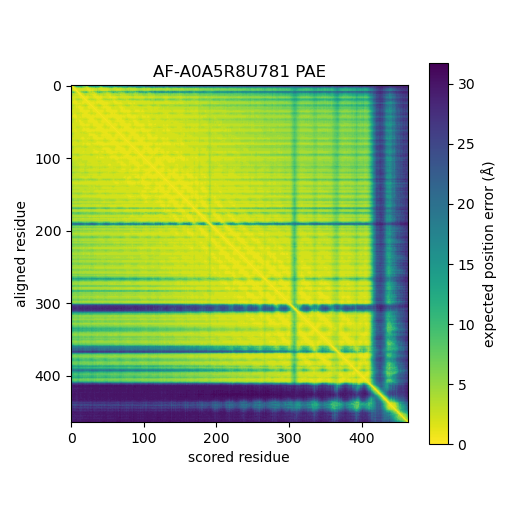44 380 ASP A C 1
ATOM 2627 O O . ASP A 1 380 ? 31.741 1.120 -19.777 1.00 96.44 380 ASP A O 1
ATOM 2631 N N . ALA A 1 381 ? 30.087 2.526 -19.178 1.00 98.12 381 ALA A N 1
ATOM 2632 C CA . ALA A 1 381 ? 29.008 1.636 -19.590 1.00 98.12 381 ALA A CA 1
ATOM 2633 C C . ALA A 1 381 ? 29.180 1.150 -21.038 1.00 98.12 381 ALA A C 1
ATOM 2635 O O . ALA A 1 381 ? 29.463 1.925 -21.965 1.00 98.12 381 ALA A O 1
ATOM 2636 N N . ALA A 1 382 ? 28.960 -0.148 -21.221 1.00 98.25 382 ALA A N 1
ATOM 2637 C CA . ALA A 1 382 ? 28.961 -0.816 -22.509 1.00 98.25 382 ALA A CA 1
ATOM 2638 C C . ALA A 1 382 ? 27.538 -1.233 -22.886 1.00 98.25 382 ALA A C 1
ATOM 2640 O O . ALA A 1 382 ? 26.820 -1.833 -22.086 1.00 98.25 382 ALA A O 1
ATOM 2641 N N . PHE A 1 383 ? 27.155 -0.948 -24.130 1.00 98.75 383 PHE A N 1
ATOM 2642 C CA . PHE A 1 383 ? 25.877 -1.344 -24.707 1.00 98.75 383 PHE A CA 1
ATOM 2643 C C . PHE A 1 383 ? 26.113 -2.268 -25.902 1.00 98.75 383 PHE A C 1
ATOM 2645 O O . PHE A 1 383 ? 27.049 -2.076 -26.680 1.00 98.75 383 PHE A O 1
ATOM 2652 N N . SER A 1 384 ? 25.264 -3.280 -26.048 1.00 98.44 384 SER A N 1
ATOM 2653 C CA . SER A 1 384 ? 25.310 -4.243 -27.154 1.00 98.44 384 SER A CA 1
ATOM 2654 C C . SER A 1 384 ? 23.910 -4.502 -27.695 1.00 98.44 384 SER A C 1
ATOM 2656 O O . SER A 1 384 ? 22.945 -4.408 -26.946 1.00 98.44 384 SER A O 1
ATOM 2658 N N . LEU A 1 385 ? 23.776 -4.828 -28.982 1.00 98.00 385 LEU A N 1
ATOM 2659 C CA . LEU A 1 385 ? 22.485 -5.240 -29.538 1.00 98.00 385 LEU A CA 1
ATOM 2660 C C . LEU A 1 385 ? 22.221 -6.710 -29.257 1.00 98.00 385 LEU A C 1
ATOM 2662 O O . LEU A 1 385 ? 23.094 -7.557 -29.470 1.00 98.00 385 LEU A O 1
ATOM 2666 N N . ASN A 1 386 ? 20.986 -7.024 -28.882 1.00 95.69 386 ASN A N 1
ATOM 2667 C CA . ASN A 1 386 ? 20.504 -8.394 -28.896 1.00 95.69 386 ASN A CA 1
ATOM 2668 C C . ASN A 1 386 ? 20.597 -8.948 -30.332 1.00 95.69 386 ASN A C 1
ATOM 2670 O O . ASN A 1 386 ? 20.016 -8.392 -31.258 1.00 95.69 386 ASN A O 1
ATOM 2674 N N . GLY A 1 387 ? 21.384 -10.005 -30.541 1.00 90.94 387 GLY A N 1
ATOM 2675 C CA . GLY A 1 387 ? 21.645 -10.558 -31.879 1.00 90.94 387 GLY A CA 1
ATOM 2676 C C . GLY A 1 387 ? 22.650 -9.776 -32.741 1.00 90.94 387 GLY A C 1
ATOM 2677 O O . GLY A 1 387 ? 22.917 -10.185 -33.868 1.00 90.94 387 GLY A O 1
ATOM 2678 N N . GLY A 1 388 ? 23.241 -8.692 -32.224 1.00 92.00 388 GLY A N 1
ATOM 2679 C CA . GLY A 1 388 ? 24.335 -7.943 -32.860 1.00 92.00 388 GLY A CA 1
ATOM 2680 C C . GLY A 1 388 ? 23.931 -6.937 -33.944 1.00 92.00 388 GLY A C 1
ATOM 2681 O O . GLY A 1 388 ? 24.748 -6.085 -34.290 1.00 92.00 388 GLY A O 1
ATOM 2682 N N . LYS A 1 389 ? 22.692 -6.988 -34.443 1.00 91.31 389 LYS A N 1
ATOM 2683 C CA . LYS A 1 389 ? 22.165 -6.091 -35.482 1.00 91.31 389 LYS A CA 1
ATOM 2684 C C . LYS A 1 389 ? 20.649 -5.932 -35.383 1.00 91.31 389 LYS A C 1
ATOM 2686 O O . LYS A 1 389 ? 19.984 -6.744 -34.745 1.00 91.31 389 LYS A O 1
ATOM 2691 N N . VAL A 1 390 ? 20.118 -4.918 -36.058 1.00 90.62 390 VAL A N 1
ATOM 2692 C CA . VAL A 1 390 ? 18.681 -4.687 -36.249 1.00 90.62 390 VAL A CA 1
ATOM 2693 C C . VAL A 1 390 ? 18.376 -4.714 -37.742 1.00 90.62 390 VAL A C 1
ATOM 2695 O O . VAL A 1 390 ? 18.945 -3.934 -38.503 1.00 90.62 390 VAL A O 1
ATOM 2698 N N . ASP A 1 391 ? 17.464 -5.587 -38.157 1.00 86.31 391 ASP A N 1
ATOM 2699 C CA . ASP A 1 391 ? 17.024 -5.668 -39.550 1.00 86.31 391 ASP A CA 1
ATOM 2700 C C . ASP A 1 391 ? 15.881 -4.660 -39.792 1.00 86.31 391 ASP A C 1
ATOM 2702 O O . ASP A 1 391 ? 14.859 -4.680 -39.100 1.00 86.31 391 ASP A O 1
ATOM 2706 N N . ALA A 1 392 ? 16.034 -3.782 -40.787 1.00 82.88 392 ALA A N 1
ATOM 2707 C CA . ALA A 1 392 ? 15.030 -2.796 -41.189 1.00 82.88 392 ALA A CA 1
ATOM 2708 C C . ALA A 1 392 ? 14.867 -2.803 -42.719 1.00 82.88 392 ALA A C 1
ATOM 2710 O O . ALA A 1 392 ? 15.529 -2.059 -43.445 1.00 82.88 392 ALA A O 1
ATOM 2711 N N . GLY A 1 393 ? 13.995 -3.680 -43.224 1.00 78.06 393 GLY A N 1
ATOM 2712 C CA . GLY A 1 393 ? 13.784 -3.854 -44.665 1.00 78.06 393 GLY A CA 1
ATOM 2713 C C . GLY A 1 393 ? 15.011 -4.452 -45.349 1.00 78.06 393 GLY A C 1
ATOM 2714 O O . GLY A 1 393 ? 15.426 -5.560 -45.018 1.00 78.06 393 GLY A O 1
ATOM 2715 N N . THR A 1 394 ? 15.602 -3.726 -46.298 1.00 76.38 394 THR A N 1
ATOM 2716 C CA . THR A 1 394 ? 16.827 -4.127 -47.014 1.00 76.38 394 THR A CA 1
ATOM 2717 C C . THR A 1 394 ? 18.119 -3.812 -46.264 1.00 76.38 394 THR A C 1
ATOM 2719 O O . THR A 1 394 ? 19.186 -4.216 -46.718 1.00 76.38 394 THR A O 1
ATOM 2722 N N . TRP A 1 395 ? 18.041 -3.071 -45.158 1.00 80.19 395 TRP A N 1
ATOM 2723 C CA . TRP A 1 395 ? 19.203 -2.545 -44.448 1.00 80.19 395 TRP A CA 1
ATOM 2724 C C . TRP A 1 395 ? 19.409 -3.248 -43.107 1.00 80.19 395 TRP A C 1
ATOM 2726 O O . TRP A 1 395 ? 18.454 -3.529 -42.380 1.00 80.19 395 TRP A O 1
ATOM 2736 N N . GLU A 1 396 ? 20.675 -3.476 -42.767 1.00 87.31 396 GLU A N 1
ATOM 2737 C CA . GLU A 1 396 ? 21.104 -3.933 -41.448 1.00 87.31 396 GLU A CA 1
ATOM 2738 C C . GLU A 1 396 ? 21.705 -2.755 -40.676 1.00 87.31 396 GLU A C 1
ATOM 2740 O O . GLU A 1 396 ? 22.577 -2.044 -41.184 1.00 87.31 396 GLU A O 1
ATOM 2745 N N . TYR A 1 397 ? 21.236 -2.552 -39.445 1.00 91.00 397 TYR A N 1
ATOM 2746 C CA . TYR A 1 397 ? 21.708 -1.503 -38.550 1.00 91.00 397 TYR A CA 1
ATOM 2747 C C . TYR A 1 397 ? 22.532 -2.091 -37.409 1.00 91.00 397 TYR A C 1
ATOM 2749 O O . TYR A 1 397 ? 22.126 -3.047 -36.749 1.00 91.00 397 TYR A O 1
ATOM 2757 N N . TYR A 1 398 ? 23.668 -1.460 -37.139 1.00 93.56 398 TYR A N 1
ATOM 2758 C CA . TYR A 1 398 ? 24.609 -1.831 -36.092 1.00 93.56 398 TYR A CA 1
ATOM 2759 C C . TYR A 1 398 ? 24.733 -0.702 -35.072 1.00 93.56 398 TYR A C 1
ATOM 2761 O O . TYR A 1 398 ? 24.618 0.484 -35.401 1.00 93.56 398 TYR A O 1
ATOM 2769 N N . LEU A 1 399 ? 24.987 -1.073 -33.820 1.00 96.62 399 LEU A N 1
ATOM 2770 C CA . LEU A 1 399 ? 25.169 -0.115 -32.740 1.00 96.62 399 LEU A CA 1
ATOM 2771 C C . LEU A 1 399 ? 26.599 0.418 -32.750 1.00 96.62 399 LEU A C 1
ATOM 2773 O O . LEU A 1 399 ? 27.561 -0.340 -32.651 1.00 96.62 399 LEU A O 1
ATOM 2777 N N . ASN A 1 400 ? 26.722 1.734 -32.855 1.00 95.50 400 ASN A N 1
ATOM 2778 C CA . ASN A 1 400 ? 27.993 2.434 -32.918 1.00 95.50 400 ASN A CA 1
ATOM 2779 C C . ASN A 1 400 ? 28.060 3.479 -31.807 1.00 95.50 400 ASN A C 1
ATOM 2781 O O . ASN A 1 400 ? 27.154 4.301 -31.672 1.00 95.50 400 ASN A O 1
ATOM 2785 N N . LYS A 1 401 ? 29.151 3.456 -31.039 1.00 95.69 401 LYS A N 1
ATOM 2786 C CA . LYS A 1 401 ? 29.444 4.466 -30.021 1.00 95.69 401 LYS A CA 1
ATOM 2787 C C . LYS A 1 401 ? 30.209 5.626 -30.648 1.00 95.69 401 LYS A C 1
ATOM 2789 O O . LYS A 1 401 ? 31.250 5.409 -31.265 1.00 95.69 401 LYS A O 1
ATOM 2794 N N . GLU A 1 402 ? 29.741 6.847 -30.430 1.00 95.69 402 GLU A N 1
ATOM 2795 C CA . GLU A 1 402 ? 30.476 8.073 -30.742 1.00 95.69 402 GLU A CA 1
ATOM 2796 C C . GLU A 1 402 ? 30.519 8.947 -29.495 1.00 95.69 402 GLU A C 1
ATOM 2798 O O . GLU A 1 402 ? 29.494 9.425 -29.020 1.00 95.69 402 GLU A O 1
ATOM 2803 N N . ASN A 1 403 ? 31.717 9.150 -28.942 1.00 95.06 403 ASN A N 1
ATOM 2804 C CA . ASN A 1 403 ? 31.900 9.798 -27.642 1.00 95.06 403 ASN A CA 1
ATOM 2805 C C . ASN A 1 403 ? 31.070 9.103 -26.549 1.00 95.06 403 ASN A C 1
ATOM 2807 O O . ASN A 1 403 ? 31.373 7.967 -26.183 1.00 95.06 403 ASN A O 1
ATOM 2811 N N . THR A 1 404 ? 30.045 9.770 -26.025 1.00 96.06 404 THR A N 1
ATOM 2812 C CA . THR A 1 404 ? 29.170 9.255 -24.970 1.00 96.06 404 THR A CA 1
ATOM 2813 C C . THR A 1 404 ? 27.773 8.875 -25.476 1.00 96.06 404 THR A C 1
ATOM 2815 O O . THR A 1 404 ? 26.919 8.469 -24.686 1.00 96.06 404 THR A O 1
ATOM 2818 N N . ASP A 1 405 ? 27.565 8.939 -26.791 1.00 98.12 405 ASP A N 1
ATOM 2819 C CA . ASP A 1 405 ? 26.311 8.625 -27.465 1.00 98.12 405 ASP A CA 1
ATOM 2820 C C . ASP A 1 405 ? 26.392 7.293 -28.208 1.00 98.12 405 ASP A C 1
ATOM 2822 O O . ASP A 1 405 ? 27.448 6.896 -28.714 1.00 98.12 405 ASP A O 1
ATOM 2826 N N . TRP A 1 406 ? 25.251 6.617 -28.318 1.00 98.19 406 TRP A N 1
ATOM 2827 C CA . TRP A 1 406 ? 25.117 5.373 -29.064 1.00 98.19 406 TRP A CA 1
ATOM 2828 C C . TRP A 1 406 ? 24.035 5.498 -30.125 1.00 98.19 406 TRP A C 1
ATOM 2830 O O . TRP A 1 406 ? 22.889 5.862 -29.842 1.00 98.19 406 TRP A O 1
ATOM 2840 N N . TYR A 1 407 ? 24.418 5.150 -31.348 1.00 97.19 407 TYR A N 1
ATOM 2841 C CA . TYR A 1 407 ? 23.594 5.297 -32.534 1.00 97.19 407 TYR A CA 1
ATOM 2842 C C . TYR A 1 407 ? 23.385 3.959 -33.230 1.00 97.19 407 TYR A C 1
ATOM 2844 O O . TYR A 1 407 ? 24.325 3.178 -33.393 1.00 97.19 407 TYR A O 1
ATOM 2852 N N . LEU A 1 408 ? 22.176 3.738 -33.734 1.00 95.31 408 LEU A N 1
ATOM 2853 C CA . LEU A 1 408 ? 21.921 2.760 -34.781 1.00 95.31 408 LEU A CA 1
ATOM 2854 C C . LEU A 1 408 ? 22.355 3.361 -36.119 1.00 95.31 408 LEU A C 1
ATOM 2856 O O . LEU A 1 408 ? 21.853 4.410 -36.530 1.00 95.31 408 LEU A O 1
ATOM 2860 N N . LYS A 1 409 ? 23.292 2.698 -36.799 1.00 92.56 409 LYS A N 1
ATOM 2861 C CA . LYS A 1 409 ? 23.793 3.103 -38.118 1.00 92.56 409 LYS A CA 1
ATOM 2862 C C . LYS A 1 409 ? 23.684 1.955 -39.101 1.00 92.56 409 LYS A C 1
ATOM 2864 O O . LYS A 1 409 ? 24.051 0.833 -38.760 1.00 92.56 409 LYS A O 1
ATOM 2869 N N . ALA A 1 410 ? 23.225 2.254 -40.309 1.00 88.00 410 ALA A N 1
ATOM 2870 C CA . ALA A 1 410 ? 23.257 1.297 -41.400 1.00 88.00 410 ALA A CA 1
ATOM 2871 C C . ALA A 1 410 ? 24.709 0.954 -41.764 1.00 88.00 410 ALA A C 1
ATOM 2873 O O . ALA A 1 410 ? 25.579 1.832 -41.763 1.00 88.00 410 ALA A O 1
ATOM 2874 N N . ASP A 1 411 ? 24.960 -0.305 -42.109 1.00 73.56 411 ASP A N 1
ATOM 2875 C CA . ASP A 1 411 ? 26.208 -0.682 -42.767 1.00 73.56 411 ASP A CA 1
ATOM 2876 C C . ASP A 1 411 ? 26.223 -0.113 -44.197 1.00 73.56 411 ASP A C 1
ATOM 2878 O O . ASP A 1 411 ? 25.505 -0.567 -45.089 1.00 73.56 411 ASP A O 1
ATOM 2882 N N . SER A 1 412 ? 27.031 0.926 -44.413 1.00 61.62 412 SER A N 1
ATOM 2883 C CA . SER A 1 412 ? 27.161 1.614 -45.700 1.00 61.62 412 SER A CA 1
ATOM 2884 C C . SER A 1 412 ? 28.025 0.864 -46.720 1.00 61.62 412 SER A C 1
ATOM 2886 O O . SER A 1 412 ? 28.206 1.357 -47.835 1.00 61.62 412 SER A O 1
ATOM 2888 N N . SER A 1 413 ? 28.534 -0.331 -46.391 1.00 56.41 413 SER A N 1
ATOM 2889 C CA . SER A 1 413 ? 29.212 -1.207 -47.356 1.00 56.41 413 SER A CA 1
ATOM 2890 C C . SER A 1 413 ? 28.259 -1.865 -48.372 1.00 56.41 413 SER A C 1
ATOM 2892 O O . SER A 1 413 ? 28.720 -2.499 -49.323 1.00 56.41 413 SER A O 1
ATOM 2894 N N . GLN A 1 414 ? 26.942 -1.665 -48.236 1.00 48.94 414 GLN A N 1
ATOM 2895 C CA . GLN A 1 414 ? 25.928 -2.008 -49.238 1.00 48.94 414 GLN A CA 1
ATOM 2896 C C . GLN A 1 414 ? 25.382 -0.737 -49.921 1.00 48.94 414 GLN A C 1
ATOM 2898 O O . GLN A 1 414 ? 24.743 0.086 -49.261 1.00 48.94 414 GLN A O 1
ATOM 2903 N N . PRO A 1 415 ? 25.547 -0.557 -51.245 1.00 44.94 415 PRO A N 1
ATOM 2904 C CA . PRO A 1 415 ? 24.755 0.408 -51.993 1.00 44.94 415 PRO A CA 1
ATOM 2905 C C . PRO A 1 415 ? 23.412 -0.204 -52.406 1.00 44.94 415 PRO A C 1
ATOM 2907 O O . PRO A 1 415 ? 23.346 -1.316 -52.931 1.00 44.94 415 PRO A O 1
ATOM 2910 N N . GLY A 1 416 ? 22.342 0.570 -52.234 1.00 42.28 416 GLY A N 1
ATOM 2911 C CA . GLY A 1 416 ? 21.066 0.323 -52.891 1.00 42.28 416 GLY A CA 1
ATOM 2912 C C . GLY A 1 416 ? 21.126 0.570 -54.406 1.00 42.28 416 GLY A C 1
ATOM 2913 O O . GLY A 1 416 ? 21.783 1.493 -54.882 1.00 42.28 416 GLY A O 1
ATOM 2914 N N . THR A 1 417 ? 20.340 -0.242 -55.119 1.00 38.50 417 THR A N 1
ATOM 2915 C CA . THR A 1 417 ? 19.927 -0.191 -56.537 1.00 38.50 417 THR A CA 1
ATOM 2916 C C . THR A 1 417 ? 20.993 -0.485 -57.603 1.00 38.50 417 THR A C 1
ATOM 2918 O O . THR A 1 417 ? 21.729 0.394 -58.043 1.00 38.50 417 THR A O 1
ATOM 2921 N N . ASP A 1 418 ? 20.979 -1.723 -58.116 1.00 35.69 418 ASP A N 1
ATOM 2922 C CA . ASP A 1 418 ? 21.488 -2.027 -59.456 1.00 35.69 418 ASP A CA 1
ATOM 2923 C C . ASP A 1 418 ? 20.645 -1.240 -60.477 1.00 35.69 418 ASP A C 1
ATOM 2925 O O . ASP A 1 418 ? 19.462 -1.521 -60.681 1.00 35.69 418 ASP A O 1
ATOM 2929 N N . ASN A 1 419 ? 21.243 -0.238 -61.115 1.00 33.94 419 ASN A N 1
ATOM 2930 C CA . ASN A 1 419 ? 20.689 0.396 -62.306 1.00 33.94 419 ASN A CA 1
ATOM 2931 C C . ASN A 1 419 ? 20.966 -0.530 -63.513 1.00 33.94 419 ASN A C 1
ATOM 2933 O O . ASN A 1 419 ? 22.134 -0.845 -63.759 1.00 33.94 419 ASN A O 1
ATOM 2937 N N . PRO A 1 420 ? 19.961 -1.015 -64.268 1.00 36.47 420 PRO A N 1
ATOM 2938 C CA . PRO A 1 420 ? 20.216 -1.950 -65.356 1.00 36.47 420 PRO A CA 1
ATOM 2939 C C . PRO A 1 420 ? 20.742 -1.227 -66.608 1.00 36.47 420 PRO A C 1
ATOM 2941 O O . PRO A 1 420 ? 19.994 -0.553 -67.310 1.00 36.47 420 PRO A O 1
ATOM 2944 N N . GLY A 1 421 ? 22.018 -1.470 -66.928 1.00 31.80 421 GLY A N 1
ATOM 2945 C CA . GLY A 1 421 ? 22.641 -1.231 -68.240 1.00 31.80 421 GLY A CA 1
ATOM 2946 C C . GLY A 1 421 ? 23.246 0.168 -68.403 1.00 31.80 421 GLY A C 1
ATOM 2947 O O . GLY A 1 421 ? 22.624 1.168 -68.083 1.00 31.80 421 GLY A O 1
ATOM 2948 N N . THR A 1 422 ? 24.463 0.327 -68.916 1.00 37.09 422 THR A N 1
ATOM 2949 C CA . THR A 1 422 ? 25.087 -0.409 -70.022 1.00 37.09 422 THR A CA 1
ATOM 2950 C C . THR A 1 422 ? 26.578 -0.598 -69.767 1.00 37.09 422 THR A C 1
ATOM 2952 O O . THR A 1 422 ? 27.256 0.407 -69.600 1.00 37.09 422 THR A O 1
ATOM 2955 N N . ASP A 1 423 ? 27.106 -1.822 -69.852 1.00 33.38 423 ASP A N 1
ATOM 2956 C CA . ASP A 1 423 ? 28.538 -1.996 -70.102 1.00 33.38 423 ASP A CA 1
ATOM 2957 C C . ASP A 1 423 ? 28.825 -3.116 -71.105 1.00 33.38 423 ASP A C 1
ATOM 2959 O O . ASP A 1 423 ? 28.286 -4.223 -71.057 1.00 33.38 423 ASP A O 1
ATOM 2963 N N . ASN A 1 424 ? 29.676 -2.740 -72.054 1.00 32.72 424 ASN A N 1
ATOM 2964 C CA . ASN A 1 424 ? 30.347 -3.561 -73.051 1.00 32.72 424 ASN A CA 1
ATOM 2965 C C . ASN A 1 424 ? 31.598 -4.192 -72.385 1.00 32.72 424 ASN A C 1
ATOM 2967 O O . ASN A 1 424 ? 32.125 -3.616 -71.434 1.00 32.72 424 ASN A O 1
ATOM 2971 N N . PRO A 1 425 ? 32.107 -5.350 -72.839 1.00 44.09 425 PRO A N 1
ATOM 2972 C CA . PRO A 1 425 ? 32.939 -6.214 -72.015 1.00 44.09 425 PRO A CA 1
ATOM 2973 C C . PRO A 1 425 ? 34.409 -5.779 -72.006 1.00 44.09 425 PRO A C 1
ATOM 2975 O O . PRO A 1 425 ? 35.029 -5.597 -73.054 1.00 44.09 425 PRO A O 1
ATOM 2978 N N . GLY A 1 426 ? 34.985 -5.707 -70.808 1.00 33.59 426 GLY A N 1
ATOM 2979 C CA . GLY A 1 426 ? 36.420 -5.593 -70.565 1.00 33.59 426 GLY A CA 1
ATOM 2980 C C . GLY A 1 426 ? 36.779 -6.371 -69.302 1.00 33.59 426 GLY A C 1
ATOM 2981 O O . GLY A 1 426 ? 36.158 -6.197 -68.262 1.00 33.59 426 GLY A O 1
ATOM 2982 N N . THR A 1 427 ? 37.726 -7.291 -69.428 1.00 45.50 427 THR A N 1
ATOM 2983 C CA . THR A 1 427 ? 38.123 -8.279 -68.424 1.00 45.50 427 THR A CA 1
ATOM 2984 C C . THR A 1 427 ? 38.886 -7.660 -67.255 1.00 45.50 427 THR A C 1
ATOM 2986 O O . THR A 1 427 ? 40.072 -7.371 -67.383 1.00 45.50 427 THR A O 1
ATOM 2989 N N . ASP A 1 428 ? 38.228 -7.562 -66.110 1.00 37.34 428 ASP A N 1
ATOM 2990 C CA . ASP A 1 428 ? 38.823 -7.695 -64.782 1.00 37.34 428 ASP A CA 1
ATOM 2991 C C . ASP A 1 428 ? 37.716 -8.318 -63.932 1.00 37.34 428 ASP A C 1
ATOM 2993 O O . ASP A 1 428 ? 36.608 -7.799 -63.939 1.00 37.34 428 ASP A O 1
ATOM 2997 N N . ASN A 1 429 ? 37.942 -9.469 -63.296 1.00 34.28 429 ASN A N 1
ATOM 2998 C CA . ASN A 1 429 ? 36.950 -10.054 -62.387 1.00 34.28 429 ASN A CA 1
ATOM 2999 C C . ASN A 1 429 ? 37.131 -9.378 -61.021 1.00 34.28 429 ASN A C 1
ATOM 3001 O O . ASN A 1 429 ? 38.082 -9.738 -60.318 1.00 34.28 429 ASN A O 1
ATOM 3005 N N . PRO A 1 430 ? 36.255 -8.454 -60.584 1.00 37.72 430 PRO A N 1
ATOM 3006 C CA . PRO A 1 430 ? 36.206 -8.106 -59.178 1.00 37.72 430 PRO A CA 1
ATOM 3007 C C . PRO A 1 430 ? 35.607 -9.319 -58.461 1.00 37.72 430 PRO A C 1
ATOM 3009 O O . PRO A 1 430 ? 34.627 -9.908 -58.924 1.00 37.72 430 PRO A O 1
ATOM 3012 N N . VAL A 1 431 ? 36.180 -9.712 -57.324 1.00 35.28 431 VAL A N 1
ATOM 3013 C CA . VAL A 1 431 ? 35.454 -10.568 -56.377 1.00 35.28 431 VAL A CA 1
ATOM 3014 C C . VAL A 1 431 ? 34.111 -9.872 -56.119 1.00 35.28 431 VAL A C 1
ATOM 3016 O O . VAL A 1 431 ? 34.140 -8.695 -55.746 1.00 35.28 431 VAL A O 1
ATOM 3019 N N . PRO A 1 432 ? 32.951 -10.515 -56.367 1.00 35.81 432 PRO A N 1
ATOM 3020 C CA . PRO A 1 432 ? 31.668 -9.866 -56.151 1.00 35.81 432 PRO A CA 1
ATOM 3021 C C . PRO A 1 432 ? 31.610 -9.379 -54.702 1.00 35.81 432 PRO A C 1
ATOM 3023 O O . PRO A 1 432 ? 31.989 -10.149 -53.811 1.00 35.81 432 PRO A O 1
ATOM 3026 N N . PRO A 1 433 ? 31.168 -8.139 -54.434 1.00 40.91 433 PRO A N 1
ATOM 3027 C CA . PRO A 1 433 ? 30.898 -7.731 -53.066 1.00 40.91 433 PRO A CA 1
ATOM 3028 C C . PRO A 1 433 ? 29.953 -8.764 -52.448 1.00 40.91 433 PRO A C 1
ATOM 3030 O O . PRO A 1 433 ? 28.933 -9.122 -53.044 1.00 40.91 433 PRO A O 1
ATOM 3033 N N . VAL A 1 434 ? 30.326 -9.293 -51.282 1.00 41.00 434 VAL A N 1
ATOM 3034 C CA . VAL A 1 434 ? 29.448 -10.177 -50.516 1.00 41.00 434 VAL A CA 1
ATOM 3035 C C . VAL A 1 434 ? 28.199 -9.356 -50.199 1.00 41.00 434 VAL A C 1
ATOM 3037 O O . VAL A 1 434 ? 28.273 -8.346 -49.500 1.00 41.00 434 VAL A O 1
ATOM 3040 N N . ARG A 1 435 ? 27.059 -9.724 -50.793 1.00 43.81 435 ARG A N 1
ATOM 3041 C CA . ARG A 1 435 ? 25.773 -9.100 -50.476 1.00 43.81 435 ARG A CA 1
ATOM 3042 C C . ARG A 1 435 ? 25.400 -9.494 -49.055 1.00 43.81 435 ARG A C 1
ATOM 3044 O O . ARG A 1 435 ? 25.179 -10.670 -48.783 1.00 43.81 435 ARG A O 1
ATOM 3051 N N . HIS A 1 436 ? 25.314 -8.507 -48.178 1.00 52.41 436 HIS A N 1
ATOM 3052 C CA . HIS A 1 436 ? 24.693 -8.643 -46.872 1.00 52.41 436 HIS A CA 1
ATOM 3053 C C . HIS A 1 436 ? 23.290 -8.051 -46.994 1.00 52.41 436 HIS A C 1
ATOM 3055 O O . HIS A 1 436 ? 23.094 -6.863 -46.760 1.00 52.41 436 HIS A O 1
ATOM 3061 N N . THR A 1 437 ? 22.334 -8.854 -47.471 1.00 54.03 437 THR A N 1
ATOM 3062 C CA . THR A 1 437 ? 20.916 -8.472 -47.430 1.00 54.03 437 THR A CA 1
ATOM 3063 C C . THR A 1 437 ? 20.266 -9.091 -46.198 1.00 54.03 437 THR A C 1
ATOM 3065 O O . THR A 1 437 ? 20.758 -10.088 -45.666 1.00 54.03 437 THR A O 1
ATOM 3068 N N . THR A 1 438 ? 19.186 -8.489 -45.698 1.00 58.44 438 THR A N 1
ATOM 3069 C CA . THR A 1 438 ? 18.468 -9.067 -44.556 1.00 58.44 438 THR A CA 1
ATOM 3070 C C . THR A 1 438 ? 17.927 -10.447 -44.925 1.00 58.44 438 THR A C 1
ATOM 3072 O O . THR A 1 438 ? 17.628 -10.723 -46.085 1.00 58.44 438 THR A O 1
ATOM 3075 N N . LYS A 1 439 ? 17.705 -11.321 -43.936 1.00 62.50 439 LYS A N 1
ATOM 3076 C CA . LYS A 1 439 ? 17.118 -12.652 -44.194 1.00 62.50 439 LYS A CA 1
ATOM 3077 C C . LYS A 1 439 ? 15.775 -12.575 -44.932 1.00 62.50 439 LYS A C 1
ATOM 3079 O O . LYS A 1 439 ? 15.434 -13.486 -45.681 1.00 62.50 439 LYS A O 1
ATOM 3084 N N . SER A 1 440 ? 15.020 -11.498 -44.721 1.00 60.44 440 SER A N 1
ATOM 3085 C CA . SER A 1 440 ? 13.764 -11.221 -45.420 1.00 60.44 440 SER A CA 1
ATOM 3086 C C . SER A 1 440 ? 13.999 -10.867 -46.891 1.00 60.44 440 SER A C 1
ATOM 3088 O O . SER A 1 440 ? 13.317 -11.409 -47.760 1.00 60.44 440 SER A O 1
ATOM 3090 N N . ALA A 1 441 ? 14.992 -10.023 -47.186 1.00 62.16 441 ALA A N 1
ATOM 3091 C CA . ALA A 1 441 ? 15.397 -9.715 -48.555 1.00 62.16 441 ALA A CA 1
ATOM 3092 C C . ALA A 1 441 ? 15.976 -10.952 -49.268 1.00 62.16 441 ALA A C 1
ATOM 3094 O O . ALA A 1 441 ? 15.591 -11.233 -50.404 1.00 62.16 441 ALA A O 1
ATOM 3095 N N . ASP A 1 442 ? 16.790 -11.757 -48.579 1.00 61.41 442 ASP A N 1
ATOM 3096 C CA . ASP A 1 442 ? 17.287 -13.042 -49.080 1.00 61.41 442 ASP A CA 1
ATOM 3097 C C . ASP A 1 442 ? 16.137 -14.020 -49.360 1.00 61.41 442 ASP A C 1
ATOM 3099 O O . ASP A 1 442 ? 16.162 -14.732 -50.361 1.00 61.41 442 ASP A O 1
ATOM 3103 N N . ALA A 1 443 ? 15.102 -14.070 -48.516 1.00 60.16 443 ALA A N 1
ATOM 3104 C CA . ALA A 1 443 ? 13.939 -14.932 -48.736 1.00 60.16 443 ALA A CA 1
ATOM 3105 C C . ALA A 1 443 ? 13.151 -14.530 -49.997 1.00 60.16 443 ALA A C 1
ATOM 3107 O O . ALA A 1 443 ? 12.781 -15.397 -50.792 1.00 60.16 443 ALA A O 1
ATOM 3108 N N . VAL A 1 444 ? 12.948 -13.228 -50.224 1.00 62.31 444 VAL A N 1
ATOM 3109 C CA . VAL A 1 444 ? 12.304 -12.714 -51.446 1.00 62.31 444 VAL A CA 1
ATOM 3110 C C . VAL A 1 444 ? 13.180 -12.967 -52.677 1.00 62.31 444 VAL A C 1
ATOM 3112 O O . VAL A 1 444 ? 12.676 -13.404 -53.713 1.00 62.31 444 VAL A O 1
ATOM 3115 N N . LEU A 1 445 ? 14.495 -12.768 -52.569 1.00 56.88 445 LEU A N 1
ATOM 3116 C CA . LEU A 1 445 ? 15.439 -13.027 -53.657 1.00 56.88 445 LEU A CA 1
ATOM 3117 C C . LEU A 1 445 ? 15.527 -14.529 -53.998 1.00 56.88 445 LEU A C 1
ATOM 3119 O O . LEU A 1 445 ? 15.590 -14.900 -55.172 1.00 56.88 445 LEU A O 1
ATOM 3123 N N . ASN A 1 446 ? 15.441 -15.406 -52.995 1.00 57.53 446 ASN A N 1
ATOM 3124 C CA . ASN A 1 446 ? 15.351 -16.857 -53.176 1.00 57.53 446 ASN A CA 1
ATOM 3125 C C . ASN A 1 446 ? 14.019 -17.287 -53.821 1.00 57.53 446 ASN A C 1
ATOM 3127 O O . ASN A 1 446 ? 13.997 -18.226 -54.614 1.00 57.53 446 ASN A O 1
ATOM 3131 N N . MET A 1 447 ? 12.911 -16.584 -53.557 1.00 55.91 447 MET A N 1
ATOM 3132 C CA . MET A 1 447 ? 11.651 -16.790 -54.287 1.00 55.91 447 MET A CA 1
ATOM 3133 C C . MET A 1 447 ? 11.734 -16.327 -55.748 1.00 55.91 447 MET A C 1
ATOM 3135 O O . MET A 1 447 ? 11.225 -17.012 -56.633 1.00 55.91 447 MET A O 1
ATOM 3139 N N . ALA A 1 448 ? 12.398 -15.202 -56.024 1.00 53.28 448 ALA A N 1
ATOM 3140 C CA . ALA A 1 448 ? 12.579 -14.682 -57.383 1.00 53.28 448 ALA A CA 1
ATOM 3141 C C . ALA A 1 448 ? 13.522 -15.545 -58.246 1.00 53.28 448 ALA A C 1
ATOM 3143 O O . ALA A 1 448 ? 13.463 -15.495 -59.474 1.00 53.28 448 ALA A O 1
ATOM 3144 N N . THR A 1 449 ? 14.374 -16.352 -57.610 1.00 49.25 449 THR A N 1
ATOM 3145 C CA . THR A 1 449 ? 15.295 -17.299 -58.260 1.00 49.25 449 THR A CA 1
ATOM 3146 C C . THR A 1 449 ? 14.777 -18.738 -58.271 1.00 49.25 449 THR A C 1
ATOM 3148 O O . THR A 1 449 ? 15.467 -19.632 -58.771 1.00 49.25 449 THR A O 1
ATOM 3151 N N . ALA A 1 450 ? 13.548 -18.979 -57.792 1.00 47.16 450 ALA A N 1
ATOM 3152 C CA . ALA A 1 450 ? 12.884 -20.261 -57.976 1.00 47.16 450 ALA A CA 1
ATOM 3153 C C . ALA A 1 450 ? 12.872 -20.610 -59.480 1.00 47.16 450 ALA A C 1
ATOM 3155 O O . ALA A 1 450 ? 12.497 -19.765 -60.301 1.00 47.16 450 ALA A O 1
ATOM 3156 N N . PRO A 1 451 ? 13.283 -21.830 -59.883 1.00 53.34 451 PRO A N 1
ATOM 3157 C CA . PRO A 1 451 ? 13.276 -22.216 -61.285 1.00 53.34 451 PRO A CA 1
ATOM 3158 C C . PRO A 1 451 ? 11.888 -21.973 -61.878 1.00 53.34 451 PRO A C 1
ATOM 3160 O O . PRO A 1 451 ? 10.889 -22.393 -61.294 1.00 53.34 451 PRO A O 1
ATOM 3163 N N . VAL A 1 452 ? 11.832 -21.362 -63.066 1.00 51.88 452 VAL A N 1
ATOM 3164 C CA . VAL A 1 452 ? 10.608 -21.070 -63.849 1.00 51.88 452 VAL A CA 1
ATOM 3165 C C . VAL A 1 452 ? 9.637 -22.268 -63.924 1.00 51.88 452 VAL A C 1
ATOM 3167 O O . VAL A 1 452 ? 8.439 -22.095 -64.126 1.00 51.88 452 VAL A O 1
ATOM 3170 N N . TYR A 1 453 ? 10.128 -23.488 -63.696 1.00 50.81 453 TYR A N 1
ATOM 3171 C CA . TYR A 1 453 ? 9.345 -24.716 -63.589 1.00 50.81 453 TYR A CA 1
ATOM 3172 C C . TYR A 1 453 ? 8.313 -24.752 -62.448 1.00 50.81 453 TYR A C 1
ATOM 3174 O O . TYR A 1 453 ? 7.259 -25.350 -62.644 1.00 50.81 453 TYR A O 1
ATOM 3182 N N . VAL A 1 454 ? 8.548 -24.114 -61.295 1.00 53.19 454 VAL A N 1
ATOM 3183 C CA . VAL A 1 454 ? 7.576 -24.131 -60.180 1.00 53.19 454 VAL A CA 1
ATOM 3184 C C . VAL A 1 454 ? 6.399 -23.200 -60.481 1.00 53.19 454 VAL A C 1
ATOM 3186 O O . VAL A 1 454 ? 5.248 -23.626 -60.399 1.00 53.19 454 VAL A O 1
ATOM 3189 N N . PHE A 1 455 ? 6.689 -21.989 -60.972 1.00 48.31 455 PHE A N 1
ATOM 3190 C CA . PHE A 1 455 ? 5.677 -21.003 -61.374 1.00 48.31 455 PHE A CA 1
ATOM 3191 C C . PHE A 1 455 ? 4.840 -21.482 -62.578 1.00 48.31 455 PHE A C 1
ATOM 3193 O O . PHE A 1 455 ? 3.636 -21.241 -62.639 1.00 48.31 455 PHE A O 1
ATOM 3200 N N . ASN A 1 456 ? 5.442 -22.234 -63.512 1.00 49.25 456 ASN A N 1
ATOM 3201 C CA . ASN A 1 456 ? 4.702 -22.854 -64.617 1.00 49.25 456 ASN A CA 1
ATOM 3202 C C . ASN A 1 456 ? 3.881 -24.089 -64.203 1.00 49.25 456 ASN A C 1
ATOM 3204 O O . ASN A 1 456 ? 2.870 -24.361 -64.850 1.00 49.25 456 ASN A O 1
ATOM 3208 N N . SER A 1 457 ? 4.264 -24.832 -63.155 1.00 50.22 457 SER A N 1
ATOM 3209 C CA . SER A 1 457 ? 3.477 -25.995 -62.705 1.00 50.22 457 SER A CA 1
ATOM 3210 C C . SER A 1 457 ? 2.168 -25.589 -62.012 1.00 50.22 457 SER A C 1
ATOM 3212 O O . SER A 1 457 ? 1.136 -26.237 -62.203 1.00 50.22 457 SER A O 1
ATOM 3214 N N . GLU A 1 458 ? 2.159 -24.458 -61.297 1.00 49.47 458 GLU A N 1
ATOM 3215 C CA . GLU A 1 458 ? 0.940 -23.936 -60.666 1.00 49.47 458 GLU A CA 1
ATOM 3216 C C . GLU A 1 458 ? -0.009 -23.283 -61.684 1.00 49.47 458 GLU A C 1
ATOM 3218 O O . GLU A 1 458 ? -1.224 -23.467 -61.595 1.00 49.47 458 GLU A O 1
ATOM 3223 N N . LEU A 1 459 ? 0.511 -22.623 -62.730 1.00 49.06 459 LEU A N 1
ATOM 3224 C CA . LEU A 1 459 ? -0.332 -22.060 -63.795 1.00 49.06 459 LEU A CA 1
ATOM 3225 C C . LEU A 1 459 ? -0.922 -23.117 -64.748 1.00 49.06 459 LEU A C 1
ATOM 3227 O O . LEU A 1 459 ? -1.957 -22.866 -65.367 1.00 49.06 459 LEU A O 1
ATOM 3231 N N . GLN A 1 460 ? -0.303 -24.298 -64.862 1.00 50.78 460 GLN A N 1
ATOM 3232 C CA . GLN A 1 460 ? -0.874 -25.429 -65.609 1.00 50.78 460 GLN A CA 1
ATOM 3233 C C . GLN A 1 460 ? -1.930 -26.209 -64.813 1.00 50.78 460 GLN A C 1
ATOM 3235 O O . GLN A 1 460 ? -2.776 -26.857 -65.420 1.00 50.78 460 GLN A O 1
ATOM 3240 N N . SER A 1 461 ? -1.950 -26.084 -63.484 1.00 49.50 461 SER A N 1
ATOM 3241 C CA . SER A 1 461 ? -2.962 -26.716 -62.622 1.00 49.50 461 SER A CA 1
ATOM 3242 C C . SER A 1 461 ? -4.276 -25.915 -62.537 1.00 49.50 461 SER A C 1
ATOM 3244 O O . SER A 1 461 ? -5.273 -26.413 -62.027 1.00 49.50 461 SER A O 1
ATOM 3246 N N . LEU A 1 462 ? -4.296 -24.683 -63.065 1.00 51.72 462 LEU A N 1
ATOM 3247 C CA . LEU A 1 462 ? -5.461 -23.780 -63.112 1.00 51.72 462 LEU A CA 1
ATOM 3248 C C . LEU A 1 462 ? -6.141 -23.707 -64.492 1.00 51.72 462 LEU A C 1
ATOM 3250 O O . LEU A 1 462 ? -7.024 -22.878 -64.720 1.00 51.72 462 LEU A O 1
ATOM 3254 N N . ARG A 1 463 ? -5.761 -24.587 -65.423 1.00 53.41 463 ARG A N 1
ATOM 3255 C CA . ARG A 1 463 ? -6.512 -24.845 -66.656 1.00 53.41 463 ARG A CA 1
ATOM 3256 C C . ARG A 1 463 ? -6.734 -26.346 -66.808 1.00 53.41 463 ARG A C 1
ATOM 3258 O O . ARG A 1 463 ? -5.977 -26.990 -67.521 1.00 53.41 463 ARG A O 1
ATOM 3265 N N . PHE A 1 464 ? -7.733 -26.874 -66.105 1.00 47.44 464 PHE A N 1
ATOM 3266 C CA . PHE A 1 464 ? -8.889 -27.619 -66.631 1.00 47.44 464 PHE A CA 1
ATOM 3267 C C . PHE A 1 464 ? -9.737 -28.151 -65.477 1.00 47.44 464 PHE A C 1
ATOM 3269 O O . PHE A 1 464 ? -9.153 -28.741 -64.542 1.00 47.44 464 PHE A O 1
#

pLDDT: mean 89.3, std 17.24, range [31.8, 98.94]

Mean predicted aligned error: 9.0 Å

Foldseek 3Di:
DALDEAEFAADEDECAEFDANYEYEFDANYEYEQYEFYANGEYEFDANGEYEQYEFYANGEYAFEANGEYENYEFDANGEYEAEQNGYYEQYEDEPNGAYEYELNYFYWHAYPQGIWTRDPQETECAEFENCHEYERDACGEYENYEFEYNGEYEYEANYEYAHEYEYEACGEYEYQAYEYAEEYEDEQHADYEYEHAYEYQYEYEYAHHEYEYADEEEYVNFYEYYPQAEYEYANYEAEGEYEYEDNYEYEYDPQYEYAYEYEYDPRFAEEYEFADNHEYAYAAAYEHEEYEYHQGEYEDDFNADDPPDGDGDAYEYEYCEYDDEYEYEWEDAVQVLDIHAYEHQEEYDYEYEYEYHYPLAAHPDQDDWRWHYAHNDYDYDYAYDVQWDARAFWIWGWDDDPRIITTTTDPLDDDDDDDDDDDDDDDDDPPRDRPGPVVVVVVVVVVPDPVVVVVVVVVVPPD

Nearest PDB structures (foldseek):
  7koh-assembly4_D  TM=4.657E-01  e=2.322E-20  Escherichia coli O157:H7
  4kh3-assembly1_A  TM=5.510E-01  e=5.738E-16  Escherichia coli CFT073
  7koh-assembly1_A  TM=3.514E-01  e=4.809E-17  Escherichia coli O157:H7
  7kob-assembly1_A  TM=8.617E-01  e=2.532E-08  Escherichia coli CFT073
  4q1q-assembly2_B  TM=4.508E-01  e=5.882E-08  Escherichia coli ETEC H10407

Secondary structure (DSSP, 8-state):
--S-EEEESSEEEES-EE-TT-EEEE-TTEEEES-EE-TT-EEEE-TT-EEEEEEE-TT-EEEE-TT-EEEEEEE-TT-EEEE-TT-EEEEEEE-TT-EEEEETTSEEEEEETTEEEEEETTEEES-EE-TT-EEEE-TT-EEES-EE-TT-EEEE-TT-EEESEEEEETT-EEE-SEEEE-SEEEEES-SS-EEEEEEESSSEEEEESSEEEEEEEEE-TT-EEEETT-EEEEEEEEEE--EEE-TT-EEEEETT-EEES-EEEBTTB--EEEEETT-EEEE-S-EEEEEEEEEEEEEEEPP---TTT-------EEEEEEEEEEEEEEEEEETTTTEE-EEEEEEEE-SEEEEEEEE-SPPPSSS-S-EEEEEEEEE--EEEETTS-EEETTEEEEEEEETTEEEEEE-TTS---------------PPPP-----HHHHHHHHHHTS-HHHHHHHHHTT--

Sequence (464 aa):
NTGGIQNISGGSVTDTTLNAGGEQNVESGGVATSTVINSGGTQKVNSGGSVTDTTINSGGGQYVYVNGNVTKTTITDGGILQVDAGGSASQVTQNSGGAIVTNTSAVLSGTNDKGTFSIAGGSASNMLLENGGLLTVLVGHDASDTTVGSDGTLSVQSGGVLRGTTTLTDKGTLVGDVVTNEGNLYFLNNSAATFAGTLTGSGTLTQEGGNTRFSGLLSQDGGITLQSGAAMTMDTLQANANVTTQSGTTLTLDNGSILTGSVTGDNTGAGDMTVKGASVWHLDGDSTVGALTLDNGTVDFRPSATTRLTQAFRPVSLVSESLSGNGTFRMNTDIASHTGDMLNVTGNASGNFVLDIRNTGLEPVSAGTPLQVVHTGSGDAAFSLNGGKVDAGTWEYYLNKENTDWYLKADSSQPGTDNPGTDNPGTDNPVPPVRHTTKSADAVLNMATAPVYVFNSELQSLRF